Protein 5T7D (pdb70)

Organism: Streptomyces hygroscopicus (NCBI:txid1912)

Radius of gyration: 30.44 Å; Cα contacts (8 Å, |Δi|>4): 1447; chains: 4; bounding box: 74×34×82 Å

B-factor: mean 21.75, std 8.98, range [5.4, 64.63]

Solvent-accessible surface area: 33948 Å² total; per-residue (Å²): 68,5,22,17,85,8,60,84,93,8,0,68,38,0,2,96,16,5,26,38,30,2,108,23,27,20,40,26,66,126,101,131,73,20,119,47,107,72,13,24,72,50,0,65,155,19,89,121,138,10,3,9,2,0,0,29,32,108,58,119,22,0,0,2,0,44,0,10,61,75,95,105,147,124,90,76,66,61,24,0,52,3,30,28,29,17,10,46,141,35,86,207,97,38,12,12,43,55,0,0,59,63,0,16,142,24,0,96,80,10,18,0,85,4,0,14,2,63,6,5,25,96,22,95,100,22,27,163,37,5,78,90,51,46,6,33,85,122,37,103,101,210,48,54,11,116,7,48,56,76,170,20,50,15,0,50,12,43,28,68,18,106,48,86,146,110,45,195,110,23,108,100,66,134,69,45,77,115,6,59,84,90,9,0,71,40,0,4,95,18,5,28,44,28,2,100,37,22,19,41,20,7,69,60,120,62,24,115,60,114,68,12,24,74,50,0,67,131,10,68,114,110,13,1,6,17,0,0,30,52,139,54,124,24,0,0,1,0,44,0,10,56,48,64,103,66,98,2,8,69,36,0,0,46,4,30,29,26,19,9,28,149,41,95,237,82,37,22,12,45,44,0,0,58,86,0,16,137,26,0,92,78,9,16,2,24,0,0,0,2,36,6,4,24,101,22,78,104,23,10,143,40,6,60,89,46,45,5,34,86,32,17,82,0,138,14,0,0,29,5,48,36,81,37,20,50,1,0,9,11,1,30,62,24,106,38,80,83,96,12,188,110,38,108,98,70,51,16,34,11,62,115,5,62,87,92,11,0,68,41,0,4,97,15,5,28,82,33,3,100,83,28,19,29,25,64,128,105,129,67,22,115,59,112,72,11,25,73,47,0,63,136,16,65,111,120,16,1,6,14,0,0,51,24,106,56,114,23,0,0,0,0,48,0,10,65,78,93,102,135,126,89,77,76,58,23,0,54,4,28,28,27,18,7,66,216,40,91,243,94,40,12,11,50,38,0,0,52,47,0,14,128,29,0,49,18,6,11,4,80,4,0,13,1,59,2,2,25,105,27,76,102,22,25,165,37,6,77,89,38,44,6,33,86,116,39,93,102,207,50,54,10,119,6,99,53,90,166,26,45,15,0,52,17,43,28,69,24,66,48,28,132,90,45,49,99,41,60,95,67,164,40,76,37,68,125,5,60,88,92,9,0,70,42,0,3,97,18,5,27,81,35,4,100,86,30,18,28,19,6,72,72,116,69,21,118,55,113,68,11,20,75,52,0,66,132,12,87,120,114,14,0,6,12,0,0,45,28,135,55,120,22,0,0,2,0,44,0,10,58,47,57,100,74,79,1,8,78,32,1,0,49,4,30,27,26,19,5,65,215,39,94,237,98,36,12,12,44,51,0,0,54,90,0,14,130,27,0,51,17,7,9,4,20,0,0,0,1,38,3,2,31,106,28,73,98,23,24,158,41,6,76,90,43,46,5,31,83,32,24,66,0,129,15,0,0,26,5,95,44,84,45,26,47,2,0,10,17,1,24,59,24,62,38,25,52,81,11,54,102,41,66,94,58

Foldseek 3Di:
DDKAADDLVQQQVALVQVQVCLPPHVQDQHVDRDDSVVVSVCCVVPVFAATWIFDADPRHTFKIKIKDFPDPDVVRQLEIEIDITGHPVCPPPCGRLVNVVVRVVLSQVQFRFKYKYKTWPDDVVVVVSCVVVPWAWDDKDWQPHDDPHDRIIMTMTMHGDDADVVHDRGHTD/DAKDFDDLVQQVVALVQVQVCLPPHVQDQHNDRDDSVVVSVCCVVPVQAAGWMFDDDPNHTFKIKIKDFPDPDPVRQLEIEIDITGHPVCPPVCRGLVRVVVRVVLSQVQFRFKYKYKTKPDDVVVVVSCVVNPWAWDDKAWQPHDDPHGGIIMTMTMHGDDADVVHDRGHTD/DKDKDFDDLVQQVVVLVQVQVCLPPHVQDQRVDRDDSVVVSVVCVVPCFAAGWIFIADPRHTFKIKIKDFPDPDPVRQLEIEIDITGHPVCPPPCPRVVNVVVRVVLSLVQFHFKYKYKTKPDDVVVVVSCVVNPWAWDDKDWQPHQDPNGRIIITMTMHGDDADPPTDRTGTD/DKDKDADDLVQQVVALVQVQVCCPPHVQDQRVDRDDSVVVNVCCVVPVFAAGWMFIADPRHTFKIKIKDFPDPDPVSQLEIEIDMTGHPVCPPPCRRVVNVVVRVVLSVQQFHFKYKYKTWPDDVVVVVSCVVVAWAWDDKAWQPHQDPNGRIIMTMTMHGDDADVPTDRTHTD

Nearest PDB structures (foldseek):
  5t7e-assembly1_C-2  TM=9.990E-01  e=3.602E-36  Streptomyces hygroscopicus
  5wph-assembly1_A  TM=9.415E-01  e=3.851E-21  Pseudomonas putida KT2440
  5jtf-assembly1_B  TM=9.501E-01  e=4.685E-20  Pseudomonas putida KT2440
  4mbu-assembly1_A  TM=9.463E-01  e=5.400E-18  Staphylococcus aureus subsp. aureus Mu50
  4j3g-assembly2_C  TM=9.357E-01  e=8.362E-18  Brucella abortus 2308

InterPro domains:
  IPR000182 GNAT domain [PF00583] (27-142)
  IPR000182 GNAT domain [PS51186] (8-173)
  IPR016181 Acyl-CoA N-acyltransferase [SSF55729] (10-167)

GO terms:
  GO:0102971 phosphinothricin N-acetyltransferase activity (F, EXP)

Structure (mmCIF, N/CA/C/O backbone):
data_5T7D
#
_entry.id   5T7D
#
_cell.length_a   65.100
_cell.length_b   71.500
_cell.length_c   84.050
_cell.angle_alpha   90.00
_cell.angle_beta   104.33
_cell.angle_gamma   90.00
#
_symmetry.space_group_name_H-M   'P 1 21 1'
#
loop_
_entity.id
_entity.type
_entity.pdbx_description
1 polymer 'Phosphinothricin N-acetyltransferase'
2 non-polymer 'ACETYL COENZYME *A'
3 non-polymer 'ACETATE ION'
4 water water
#
loop_
_atom_site.group_PDB
_atom_site.id
_atom_site.type_symbol
_atom_site.label_atom_id
_atom_site.label_alt_id
_atom_site.label_comp_id
_atom_site.label_asym_id
_atom_site.label_entity_id
_atom_site.label_seq_id
_atom_site.pdbx_PDB_ins_code
_atom_site.Cartn_x
_atom_site.Cartn_y
_atom_site.Cartn_z
_atom_site.occupancy
_atom_site.B_iso_or_equiv
_atom_site.auth_seq_id
_atom_site.auth_comp_id
_atom_site.auth_asym_id
_atom_site.auth_atom_id
_atom_site.pdbx_PDB_model_num
ATOM 1 N N . ALA A 1 14 ? 36.146 0.588 16.662 1.00 25.44 8 ALA A N 1
ATOM 2 C CA . ALA A 1 14 ? 34.843 0.175 16.146 1.00 23.42 8 ALA A CA 1
ATOM 3 C C . ALA A 1 14 ? 34.832 0.151 14.627 1.00 22.20 8 ALA A C 1
ATOM 4 O O . ALA A 1 14 ? 35.577 0.886 13.967 1.00 24.51 8 ALA A O 1
ATOM 11 N N . ASP A 1 15 ? 33.986 -0.723 14.102 1.00 18.69 9 ASP A N 1
ATOM 12 C CA . ASP A 1 15 ? 33.724 -0.853 12.683 1.00 19.28 9 ASP A CA 1
ATOM 13 C C . ASP A 1 15 ? 32.263 -0.595 12.445 1.00 19.49 9 ASP A C 1
ATOM 14 O O . ASP A 1 15 ? 31.445 -1.041 13.230 1.00 21.14 9 ASP A O 1
ATOM 23 N N . ILE A 1 16 ? 31.937 0.103 11.366 1.00 17.97 10 ILE A N 1
ATOM 24 C CA . ILE A 1 16 ? 30.572 0.146 10.849 1.00 18.76 10 ILE A CA 1
ATOM 25 C C . ILE A 1 16 ? 30.620 -0.508 9.486 1.00 18.02 10 ILE A C 1
ATOM 26 O O . ILE A 1 16 ? 31.279 0.004 8.570 1.00 18.81 10 ILE A O 1
ATOM 42 N N . ARG A 1 17 ? 29.932 -1.633 9.346 1.00 16.47 11 ARG A N 1
ATOM 43 C CA . ARG A 1 17 ? 30.017 -2.432 8.127 1.00 16.29 11 ARG A CA 1
ATOM 44 C C . ARG A 1 17 ? 28.667 -3.048 7.779 1.00 14.88 11 ARG A C 1
ATOM 45 O O . ARG A 1 17 ? 27.714 -2.950 8.551 1.00 15.32 11 ARG A O 1
ATOM 66 N N . ARG A 1 18 ? 28.587 -3.700 6.626 0.87 15.06 12 ARG A N 1
ATOM 67 C CA . ARG A 1 18 ? 27.351 -4.354 6.223 1.00 16.08 12 ARG A CA 1
ATOM 68 C C . ARG A 1 18 ? 27.081 -5.591 7.081 0.90 15.96 12 ARG A C 1
ATOM 69 O O . ARG A 1 18 ? 27.988 -6.332 7.448 0.99 16.26 12 ARG A O 1
ATOM 90 N N . ALA A 1 19 ? 25.821 -5.768 7.444 1.00 15.08 13 ALA A N 1
ATOM 91 C CA . ALA A 1 19 ? 25.407 -6.927 8.215 1.00 15.06 13 ALA A CA 1
ATOM 92 C C . ALA A 1 19 ? 25.518 -8.174 7.352 1.00 16.31 13 ALA A C 1
ATOM 93 O O . ALA A 1 19 ? 25.250 -8.127 6.149 1.00 16.93 13 ALA A O 1
ATOM 100 N N . THR A 1 20 ? 25.914 -9.277 7.980 1.00 15.49 14 THR A N 1
ATOM 101 C CA . THR A 1 20 ? 26.038 -10.556 7.302 1.00 16.79 14 THR A CA 1
ATOM 102 C C . THR A 1 20 ? 25.210 -11.603 8.026 1.00 17.91 14 THR A C 1
ATOM 103 O O . THR A 1 20 ? 24.773 -11.395 9.156 1.00 17.09 14 THR A O 1
ATOM 114 N N . GLU A 1 21 ? 25.000 -12.735 7.373 1.00 18.45 15 GLU A N 1
ATOM 115 C CA . GLU A 1 21 ? 24.234 -13.814 7.974 1.00 21.13 15 GLU A CA 1
ATOM 116 C C . GLU A 1 21 ? 24.888 -14.287 9.268 1.00 19.77 15 GLU A C 1
ATOM 117 O O . GLU A 1 21 ? 24.198 -14.637 10.228 1.00 19.47 15 GLU A O 1
ATOM 129 N N . ALA A 1 22 ? 26.217 -14.256 9.314 1.00 20.72 16 ALA A N 1
ATOM 130 C CA . ALA A 1 22 ? 26.944 -14.706 10.501 1.00 20.10 16 ALA A CA 1
ATOM 131 C C . ALA A 1 22 ? 26.689 -13.812 11.720 1.00 19.59 16 ALA A C 1
ATOM 132 O O . ALA A 1 22 ? 26.891 -14.249 12.855 1.00 19.24 16 ALA A O 1
ATOM 139 N N . ASP A 1 23 ? 26.232 -12.581 11.486 1.00 17.54 17 ASP A N 1
ATOM 140 C CA . ASP A 1 23 ? 25.971 -11.626 12.565 1.00 17.33 17 ASP A CA 1
ATOM 141 C C . ASP A 1 23 ? 24.625 -11.848 13.227 1.00 15.58 17 ASP A C 1
ATOM 142 O O . ASP A 1 23 ? 24.373 -11.315 14.301 1.00 15.46 17 ASP A O 1
ATOM 151 N N . MET A 1 24 ? 23.732 -12.572 12.562 1.00 15.65 18 MET A N 1
ATOM 152 C CA . MET A 1 24 ? 22.338 -12.583 12.980 1.00 14.90 18 MET A CA 1
ATOM 153 C C . MET A 1 24 ? 22.080 -13.212 14.355 1.00 14.61 18 MET A C 1
ATOM 154 O O . MET A 1 24 ? 21.272 -12.680 15.098 1.00 17.05 18 MET A O 1
ATOM 168 N N . PRO A 1 25 ? 22.764 -14.315 14.716 1.00 16.48 19 PRO A N 1
ATOM 169 C CA . PRO A 1 25 ? 22.557 -14.800 16.089 1.00 17.29 19 PRO A CA 1
ATOM 170 C C . PRO A 1 25 ? 22.926 -13.767 17.157 1.00 17.10 19 PRO A C 1
ATOM 171 O O . PRO A 1 25 ? 22.176 -13.610 18.135 1.00 17.51 19 PRO A O 1
ATOM 182 N N . ALA A 1 26 ? 24.048 -13.069 16.984 1.00 16.08 20 ALA A N 1
ATOM 183 C CA . ALA A 1 26 ? 24.438 -12.017 17.929 1.00 15.83 20 ALA A CA 1
ATOM 184 C C . ALA A 1 26 ? 23.437 -10.863 17.964 1.00 14.37 20 ALA A C 1
ATOM 185 O O . ALA A 1 26 ? 23.124 -10.345 19.037 1.00 14.20 20 ALA A O 1
ATOM 192 N N . VAL A 1 27 ? 22.931 -10.451 16.803 1.00 14.37 21 VAL A N 1
ATOM 193 C CA . VAL A 1 27 ? 21.908 -9.413 16.750 1.00 14.17 21 VAL A CA 1
ATOM 194 C C . VAL A 1 27 ? 20.647 -9.873 17.468 1.00 13.63 21 VAL A C 1
ATOM 195 O O . VAL A 1 27 ? 20.079 -9.139 18.281 1.00 13.68 21 VAL A O 1
ATOM 208 N N . CYS A 1 28 ? 20.216 -11.090 17.167 1.00 14.08 22 CYS A N 1
ATOM 209 C CA . CYS A 1 28 ? 19.024 -11.661 17.769 1.00 14.55 22 CYS A CA 1
ATOM 210 C C . CYS A 1 28 ? 19.160 -11.689 19.288 1.00 15.48 22 CYS A C 1
ATOM 211 O O . CYS A 1 28 ? 18.213 -11.417 20.007 1.00 15.27 22 CYS A O 1
ATOM 219 N N . THR A 1 29 ? 20.362 -11.978 19.772 1.00 15.44 23 THR A N 1
ATOM 220 C CA . THR A 1 29 ? 20.594 -12.034 21.206 1.00 16.01 23 THR A CA 1
ATOM 221 C C . THR A 1 29 ? 20.435 -10.641 21.827 1.00 15.24 23 THR A C 1
ATOM 222 O O . THR A 1 29 ? 19.825 -10.486 22.891 1.00 16.49 23 THR A O 1
ATOM 233 N N . ILE A 1 30 ? 20.971 -9.627 21.154 1.00 14.20 24 ILE A N 1
ATOM 234 C CA . ILE A 1 30 ? 20.864 -8.252 21.623 1.00 14.40 24 ILE A CA 1
ATOM 235 C C . ILE A 1 30 ? 19.397 -7.820 21.673 1.00 13.49 24 ILE A C 1
ATOM 236 O O . ILE A 1 30 ? 18.912 -7.311 22.692 1.00 14.62 24 ILE A O 1
ATOM 252 N N . VAL A 1 31 ? 18.670 -8.026 20.585 1.00 13.14 25 VAL A N 1
ATOM 253 C CA . VAL A 1 31 ? 17.302 -7.542 20.548 1.00 13.20 25 VAL A CA 1
ATOM 254 C C . VAL A 1 31 ? 16.408 -8.342 21.515 1.00 12.81 25 VAL A C 1
ATOM 255 O O . VAL A 1 31 ? 15.520 -7.780 22.155 1.00 14.21 25 VAL A O 1
ATOM 268 N N . ASN A 1 32 ? 16.668 -9.637 21.653 1.00 13.29 26 ASN A N 1
ATOM 269 C CA . ASN A 1 32 ? 15.909 -10.458 22.590 1.00 14.73 26 ASN A CA 1
ATOM 270 C C . ASN A 1 32 ? 16.050 -9.953 24.027 1.00 14.65 26 ASN A C 1
ATOM 271 O O . ASN A 1 32 ? 15.118 -10.078 24.824 1.00 14.18 26 ASN A O 1
ATOM 282 N N . HIS A 1 33 ? 17.208 -9.392 24.359 1.00 15.45 27 HIS A N 1
ATOM 283 C CA . HIS A 1 33 ? 17.414 -8.814 25.677 1.00 15.06 27 HIS A CA 1
ATOM 284 C C . HIS A 1 33 ? 16.410 -7.700 25.906 1.00 15.58 27 HIS A C 1
ATOM 285 O O . HIS A 1 33 ? 15.789 -7.616 26.955 1.00 15.47 27 HIS A O 1
ATOM 299 N N . TYR A 1 34 ? 16.233 -6.844 24.912 1.00 15.27 28 TYR A N 1
ATOM 300 C CA . TYR A 1 34 ? 15.290 -5.749 25.058 1.00 16.17 28 TYR A CA 1
ATOM 301 C C . TYR A 1 34 ? 13.838 -6.227 25.017 1.00 16.80 28 TYR A C 1
ATOM 302 O O . TYR A 1 34 ? 12.991 -5.665 25.705 1.00 17.32 28 TYR A O 1
ATOM 320 N N . ILE A 1 35 ? 13.557 -7.272 24.245 1.00 17.37 29 ILE A N 1
ATOM 321 C CA . ILE A 1 35 ? 12.217 -7.848 24.226 1.00 17.98 29 ILE A CA 1
ATOM 322 C C . ILE A 1 35 ? 11.877 -8.355 25.633 1.00 19.32 29 ILE A C 1
ATOM 323 O O . ILE A 1 35 ? 10.773 -8.136 26.130 1.00 19.79 29 ILE A O 1
ATOM 339 N N . GLU A 1 36 ? 12.843 -9.008 26.275 1.00 19.20 30 GLU A N 1
ATOM 340 C CA . GLU A 1 36 ? 12.643 -9.578 27.606 1.00 22.64 30 GLU A CA 1
ATOM 341 C C . GLU A 1 36 ? 12.491 -8.535 28.702 1.00 22.75 30 GLU A C 1
ATOM 342 O O . GLU A 1 36 ? 11.686 -8.715 29.618 1.00 23.79 30 GLU A O 1
ATOM 354 N N . THR A 1 37 ? 13.275 -7.464 28.636 1.00 22.16 31 THR A N 1
ATOM 355 C CA . THR A 1 37 ? 13.506 -6.620 29.814 1.00 21.76 31 THR A CA 1
ATOM 356 C C . THR A 1 37 ? 12.947 -5.223 29.706 1.00 22.29 31 THR A C 1
ATOM 357 O O . THR A 1 37 ? 12.998 -4.460 30.665 1.00 25.60 31 THR A O 1
ATOM 368 N N . SER A 1 38 ? 12.392 -4.879 28.551 1.00 20.13 32 SER A N 1
ATOM 369 C CA A SER A 1 38 ? 12.011 -3.504 28.284 0.27 19.75 32 SER A CA 1
ATOM 370 C CA B SER A 1 38 ? 12.000 -3.502 28.293 0.73 19.67 32 SER A CA 1
ATOM 371 C C . SER A 1 38 ? 10.733 -3.437 27.458 1.00 19.13 32 SER A C 1
ATOM 372 O O . SER A 1 38 ? 10.263 -4.453 26.949 1.00 20.53 32 SER A O 1
ATOM 385 N N . THR A 1 39 ? 10.189 -2.232 27.331 1.00 18.63 33 THR A N 1
ATOM 386 C CA . THR A 1 39 ? 9.031 -1.999 26.491 1.00 19.02 33 THR A CA 1
ATOM 387 C C . THR A 1 39 ? 9.424 -1.138 25.295 1.00 18.82 33 THR A C 1
ATOM 388 O O . THR A 1 39 ? 8.558 -0.538 24.660 1.00 19.14 33 THR A O 1
ATOM 399 N N . VAL A 1 40 ? 10.721 -1.083 24.974 1.00 18.33 34 VAL A N 1
ATOM 400 C CA . VAL A 1 40 ? 11.158 -0.310 23.806 1.00 19.33 34 VAL A CA 1
ATOM 401 C C . VAL A 1 40 ? 10.747 -1.001 22.515 1.00 21.05 34 VAL A C 1
ATOM 402 O O . VAL A 1 40 ? 10.713 -0.380 21.465 1.00 22.11 34 VAL A O 1
ATOM 415 N N . ASN A 1 41 ? 10.451 -2.287 22.582 1.00 21.19 35 ASN A N 1
ATOM 416 C CA . ASN A 1 41 ? 9.606 -2.859 21.545 1.00 23.67 35 ASN A CA 1
ATOM 417 C C . ASN A 1 41 ? 8.601 -3.817 22.136 1.00 21.67 35 ASN A C 1
ATOM 418 O O . ASN A 1 41 ? 8.810 -4.397 23.207 1.00 20.93 35 ASN A O 1
ATOM 429 N N . PHE A 1 42 ? 7.491 -3.938 21.428 1.00 20.55 36 PHE A N 1
ATOM 430 C CA . PHE A 1 42 ? 6.287 -4.502 21.982 1.00 19.85 36 PHE A CA 1
ATOM 431 C C . PHE A 1 42 ? 6.194 -6.003 21.788 1.00 18.48 36 PHE A C 1
ATOM 432 O O . PHE A 1 42 ? 5.193 -6.594 22.159 1.00 20.85 36 PHE A O 1
ATOM 449 N N . ARG A 1 43 ? 7.218 -6.624 21.207 1.00 15.42 37 ARG A N 1
ATOM 450 C CA . ARG A 1 43 ? 7.249 -8.081 21.177 1.00 15.41 37 ARG A CA 1
ATOM 451 C C . ARG A 1 43 ? 7.303 -8.588 22.609 1.00 16.80 37 ARG A C 1
ATOM 452 O O . ARG A 1 43 ? 7.845 -7.920 23.486 1.00 17.73 37 ARG A O 1
ATOM 473 N N . THR A 1 44 ? 6.749 -9.770 22.842 1.00 17.94 38 THR A N 1
ATOM 474 C CA . THR A 1 44 ? 6.817 -10.385 24.168 1.00 21.00 38 THR A CA 1
ATOM 475 C C . THR A 1 44 ? 7.582 -11.708 24.133 1.00 23.08 38 THR A C 1
ATOM 476 O O . THR A 1 44 ? 8.067 -12.171 25.169 1.00 26.02 38 THR A O 1
ATOM 487 N N . GLU A 1 45 ? 7.714 -12.285 22.943 1.00 22.69 39 GLU A N 1
ATOM 488 C CA . GLU A 1 45 ? 8.323 -13.596 22.757 1.00 25.17 39 GLU A CA 1
ATOM 489 C C . GLU A 1 45 ? 9.733 -13.451 22.165 1.00 21.74 39 GLU A C 1
ATOM 490 O O . GLU A 1 45 ? 9.938 -12.673 21.234 1.00 19.53 39 GLU A O 1
ATOM 502 N N . PRO A 1 46 ? 10.713 -14.204 22.692 1.00 20.52 40 PRO A N 1
ATOM 503 C CA . PRO A 1 46 ? 12.029 -14.137 22.044 1.00 19.79 40 PRO A CA 1
ATOM 504 C C . PRO A 1 46 ? 11.952 -14.583 20.592 1.00 18.02 40 PRO A C 1
ATOM 505 O O . PRO A 1 46 ? 11.200 -15.498 20.263 1.00 18.96 40 PRO A O 1
ATOM 516 N N . GLN A 1 47 ? 12.730 -13.934 19.737 1.00 16.39 41 GLN A N 1
ATOM 517 C CA . GLN A 1 47 ? 12.819 -14.310 18.337 1.00 15.31 41 GLN A CA 1
ATOM 518 C C . GLN A 1 47 ? 13.931 -15.324 18.126 1.00 16.70 41 GLN A C 1
ATOM 519 O O . GLN A 1 47 ? 14.831 -15.449 18.961 1.00 16.03 41 GLN A O 1
ATOM 533 N N . GLU A 1 48 ? 13.857 -16.052 17.017 1.00 19.22 42 GLU A N 1
ATOM 534 C CA . GLU A 1 48 ? 14.946 -16.922 16.600 1.00 21.73 42 GLU A CA 1
ATOM 535 C C . GLU A 1 48 ? 15.797 -16.198 15.561 1.00 18.39 42 GLU A C 1
ATOM 536 O O . GLU A 1 48 ? 15.289 -15.361 14.812 1.00 18.17 42 GLU A O 1
ATOM 548 N N . PRO A 1 49 ? 17.101 -16.512 15.505 1.00 17.71 43 PRO A N 1
ATOM 549 C CA . PRO A 1 49 ? 17.959 -15.832 14.532 1.00 17.55 43 PRO A CA 1
ATOM 550 C C . PRO A 1 49 ? 17.495 -16.001 13.091 1.00 17.51 43 PRO A C 1
ATOM 551 O O . PRO A 1 49 ? 17.756 -15.132 12.264 1.00 17.25 43 PRO A O 1
ATOM 562 N N . GLN A 1 50 ? 16.801 -17.093 12.790 1.00 18.10 44 GLN A N 1
ATOM 563 C CA . GLN A 1 50 ? 16.350 -17.314 11.426 1.00 17.71 44 GLN A CA 1
ATOM 564 C C . GLN A 1 50 ? 15.430 -16.196 10.938 1.00 17.64 44 GLN A C 1
ATOM 565 O O . GLN A 1 50 ? 15.408 -15.904 9.751 1.00 18.17 44 GLN A O 1
ATOM 579 N N . GLU A 1 51 ? 14.671 -15.590 11.849 1.00 17.55 45 GLU A N 1
ATOM 580 C CA . GLU A 1 51 ? 13.767 -14.504 11.486 1.00 17.67 45 GLU A CA 1
ATOM 581 C C . GLU A 1 51 ? 14.588 -13.322 10.981 1.00 15.66 45 GLU A C 1
ATOM 582 O O . GLU A 1 51 ? 14.216 -12.630 10.027 1.00 16.90 45 GLU A O 1
ATOM 594 N N . TRP A 1 52 ? 15.714 -13.105 11.647 1.00 14.26 46 TRP A N 1
ATOM 595 C CA . TRP A 1 52 ? 16.657 -12.068 11.272 1.00 13.75 46 TRP A CA 1
ATOM 596 C C . TRP A 1 52 ? 17.333 -12.405 9.954 1.00 13.42 46 TRP A C 1
ATOM 597 O O . TRP A 1 52 ? 17.437 -11.564 9.076 1.00 15.05 46 TRP A O 1
ATOM 618 N N . THR A 1 53 ? 17.801 -13.642 9.826 1.00 13.63 47 THR A N 1
ATOM 619 C CA . THR A 1 53 ? 18.467 -14.072 8.605 1.00 14.48 47 THR A CA 1
ATOM 620 C C . THR A 1 53 ? 17.548 -13.952 7.395 1.00 15.43 47 THR A C 1
ATOM 621 O O . THR A 1 53 ? 17.967 -13.465 6.353 1.00 15.41 47 THR A O 1
ATOM 632 N N . ASP A 1 54 ? 16.300 -14.389 7.542 1.00 15.41 48 ASP A N 1
ATOM 633 C CA . ASP A 1 54 ? 15.329 -14.334 6.453 1.00 15.80 48 ASP A CA 1
ATOM 634 C C . ASP A 1 54 ? 15.120 -12.898 5.980 1.00 16.00 48 ASP A C 1
ATOM 635 O O . ASP A 1 54 ? 15.097 -12.635 4.780 1.00 16.14 48 ASP A O 1
ATOM 644 N N . ASP A 1 55 ? 14.961 -11.968 6.916 1.00 15.36 49 ASP A N 1
ATOM 645 C CA . ASP A 1 55 ? 14.730 -10.578 6.539 1.00 14.64 49 ASP A CA 1
ATOM 646 C C . ASP A 1 55 ? 15.979 -9.943 5.923 1.00 14.43 49 ASP A C 1
ATOM 647 O O . ASP A 1 55 ? 15.886 -9.222 4.935 1.00 13.97 49 ASP A O 1
ATOM 656 N N . LEU A 1 56 ? 17.145 -10.223 6.499 1.00 13.91 50 LEU A N 1
ATOM 657 C CA . LEU A 1 56 ? 18.402 -9.760 5.933 1.00 14.09 50 LEU A CA 1
ATOM 658 C C . LEU A 1 56 ? 18.552 -10.196 4.477 1.00 14.55 50 LEU A C 1
ATOM 659 O O . LEU A 1 56 ? 18.852 -9.391 3.601 1.00 13.67 50 LEU A O 1
ATOM 675 N N . VAL A 1 57 ? 18.357 -11.483 4.220 1.00 14.84 51 VAL A N 1
ATOM 676 C CA . VAL A 1 57 ? 18.553 -12.019 2.880 1.00 16.98 51 VAL A CA 1
ATOM 677 C C . VAL A 1 57 ? 17.548 -11.406 1.903 1.00 17.21 51 VAL A C 1
ATOM 678 O O . VAL A 1 57 ? 17.889 -11.089 0.760 1.00 16.76 51 VAL A O 1
ATOM 691 N N . ARG A 1 58 ? 16.318 -11.216 2.366 1.00 17.56 52 ARG A N 1
ATOM 692 C CA . ARG A 1 58 ? 15.268 -10.676 1.520 1.00 17.30 52 ARG A CA 1
ATOM 693 C C . ARG A 1 58 ? 15.469 -9.193 1.217 1.00 16.29 52 ARG A C 1
ATOM 694 O O . ARG A 1 58 ? 15.154 -8.728 0.116 1.00 16.99 52 ARG A O 1
ATOM 715 N N . LEU A 1 59 ? 16.002 -8.454 2.184 1.00 14.25 53 LEU A N 1
ATOM 716 C CA . LEU A 1 59 ? 16.008 -6.993 2.115 1.00 13.15 53 LEU A CA 1
ATOM 717 C C . LEU A 1 59 ? 17.351 -6.307 1.830 1.00 15.24 53 LEU A C 1
ATOM 718 O O . LEU A 1 59 ? 17.358 -5.152 1.401 1.00 16.21 53 LEU A O 1
ATOM 734 N N . ARG A 1 60 ? 18.469 -7.000 2.043 1.00 16.14 54 ARG A N 1
ATOM 735 C CA . ARG A 1 60 ? 19.776 -6.333 2.097 1.00 17.64 54 ARG A CA 1
ATOM 736 C C . ARG A 1 60 ? 20.230 -5.702 0.786 1.00 19.17 54 ARG A C 1
ATOM 737 O O . ARG A 1 60 ? 21.062 -4.802 0.798 1.00 19.28 54 ARG A O 1
ATOM 758 N N . GLU A 1 61 ? 19.701 -6.174 -0.337 1.00 19.01 55 GLU A N 1
ATOM 759 C CA . GLU A 1 61 ? 20.032 -5.581 -1.628 0.99 21.04 55 GLU A CA 1
ATOM 760 C C . GLU A 1 61 ? 19.301 -4.258 -1.890 1.00 17.44 55 GLU A C 1
ATOM 761 O O . GLU A 1 61 ? 19.831 -3.390 -2.589 1.00 17.55 55 GLU A O 1
ATOM 773 N N A ARG A 1 62 ? 18.102 -4.110 -1.326 0.47 16.44 56 ARG A N 1
ATOM 774 N N B ARG A 1 62 ? 18.100 -4.096 -1.332 0.53 16.60 56 ARG A N 1
ATOM 775 C CA A ARG A 1 62 ? 17.322 -2.888 -1.505 0.47 17.57 56 ARG A CA 1
ATOM 776 C CA B ARG A 1 62 ? 17.333 -2.863 -1.530 0.53 18.02 56 ARG A CA 1
ATOM 777 C C A ARG A 1 62 ? 17.435 -1.932 -0.322 0.47 14.40 56 ARG A C 1
ATOM 778 C C B ARG A 1 62 ? 17.369 -1.934 -0.311 0.53 14.48 56 ARG A C 1
ATOM 779 O O A ARG A 1 62 ? 17.308 -0.722 -0.493 0.47 14.32 56 ARG A O 1
ATOM 780 O O B ARG A 1 62 ? 17.138 -0.736 -0.450 0.53 14.39 56 ARG A O 1
ATOM 821 N N . TYR A 1 63 ? 17.674 -2.472 0.871 1.00 13.15 57 TYR A N 1
ATOM 822 C CA . TYR A 1 63 ? 17.732 -1.662 2.085 1.00 12.63 57 TYR A CA 1
ATOM 823 C C . TYR A 1 63 ? 19.044 -1.857 2.821 1.00 12.70 57 TYR A C 1
ATOM 824 O O . TYR A 1 63 ? 19.509 -2.986 2.955 1.00 12.95 57 TYR A O 1
ATOM 842 N N . PRO A 1 64 ? 19.614 -0.769 3.352 1.00 12.77 58 PRO A N 1
ATOM 843 C CA . PRO A 1 64 ? 20.837 -0.942 4.145 1.00 11.74 58 PRO A CA 1
ATOM 844 C C . PRO A 1 64 ? 20.584 -1.695 5.450 1.00 10.75 58 PRO A C 1
ATOM 845 O O . PRO A 1 64 ? 19.670 -1.362 6.201 1.00 10.92 58 PRO A O 1
ATOM 856 N N . TRP A 1 65 ? 21.416 -2.701 5.693 1.00 11.23 59 TRP A N 1
ATOM 857 C CA . TRP A 1 65 ? 21.477 -3.448 6.935 1.00 10.37 59 TRP A CA 1
ATOM 858 C C . TRP A 1 65 ? 22.932 -3.334 7.405 1.00 11.20 59 TRP A C 1
ATOM 859 O O . TRP A 1 65 ? 23.857 -3.856 6.752 1.00 13.53 59 TRP A O 1
ATOM 880 N N . LEU A 1 66 ? 23.131 -2.640 8.521 1.00 11.15 60 LEU A N 1
ATOM 881 C CA . LEU A 1 66 ? 24.468 -2.300 8.993 1.00 11.65 60 LEU A CA 1
ATOM 882 C C . LEU A 1 66 ? 24.699 -2.794 10.420 1.00 10.96 60 LEU A C 1
ATOM 883 O O . LEU A 1 66 ? 23.800 -2.723 11.263 1.00 11.95 60 LEU A O 1
ATOM 899 N N . VAL A 1 67 ? 25.907 -3.281 10.698 1.00 12.36 61 VAL A N 1
ATOM 900 C CA . VAL A 1 67 ? 26.280 -3.658 12.050 1.00 13.91 61 VAL A CA 1
ATOM 901 C C . VAL A 1 67 ? 27.471 -2.842 12.525 1.00 13.33 61 VAL A C 1
ATOM 902 O O . VAL A 1 67 ? 28.334 -2.431 11.731 1.00 14.44 61 VAL A O 1
ATOM 915 N N . ALA A 1 68 ? 27.479 -2.577 13.825 1.00 14.69 62 ALA A N 1
ATOM 916 C CA . ALA A 1 68 ? 28.643 -2.021 14.490 1.00 15.08 62 ALA A CA 1
ATOM 917 C C . ALA A 1 68 ? 29.358 -3.159 15.176 1.00 15.79 62 ALA A C 1
ATOM 918 O O . ALA A 1 68 ? 28.745 -4.031 15.789 1.00 16.17 62 ALA A O 1
ATOM 925 N N . GLU A 1 69 ? 30.674 -3.148 15.054 1.00 17.41 63 GLU A N 1
ATOM 926 C CA . GLU A 1 69 ? 31.493 -4.209 15.584 1.00 17.86 63 GLU A CA 1
ATOM 927 C C . GLU A 1 69 ? 32.535 -3.557 16.472 1.00 18.00 63 GLU A C 1
ATOM 928 O O . GLU A 1 69 ? 33.185 -2.616 16.058 1.00 18.77 63 GLU A O 1
ATOM 940 N N . VAL A 1 70 ? 32.646 -4.019 17.710 1.00 18.20 64 VAL A N 1
ATOM 941 C CA . VAL A 1 70 ? 33.597 -3.446 18.664 1.00 19.37 64 VAL A CA 1
ATOM 942 C C . VAL A 1 70 ? 34.396 -4.580 19.262 1.00 21.93 64 VAL A C 1
ATOM 943 O O . VAL A 1 70 ? 33.823 -5.555 19.747 1.00 21.86 64 VAL A O 1
ATOM 956 N N . ASP A 1 71 ? 35.720 -4.445 19.216 1.00 24.99 65 ASP A N 1
ATOM 957 C CA . ASP A 1 71 ? 36.627 -5.500 19.643 1.00 26.67 65 ASP A CA 1
ATOM 958 C C . ASP A 1 71 ? 36.202 -6.832 19.030 1.00 27.59 65 ASP A C 1
ATOM 959 O O . ASP A 1 71 ? 36.159 -7.855 19.704 1.00 28.87 65 ASP A O 1
ATOM 968 N N . GLY A 1 72 ? 35.857 -6.792 17.743 1.00 28.15 66 GLY A N 1
ATOM 969 C CA . GLY A 1 72 ? 35.545 -7.994 16.989 1.00 28.28 66 GLY A CA 1
ATOM 970 C C . GLY A 1 72 ? 34.201 -8.654 17.262 1.00 27.90 66 GLY A C 1
ATOM 971 O O . GLY A 1 72 ? 33.937 -9.728 16.723 1.00 29.36 66 GLY A O 1
ATOM 975 N N . GLU A 1 73 ? 33.357 -8.036 18.090 1.00 25.41 67 GLU A N 1
ATOM 976 C CA . GLU A 1 73 ? 32.037 -8.599 18.410 0.87 24.10 67 GLU A CA 1
ATOM 977 C C . GLU A 1 73 ? 30.929 -7.665 17.940 1.00 18.91 67 GLU A C 1
ATOM 978 O O . GLU A 1 73 ? 31.096 -6.454 17.956 1.00 17.56 67 GLU A O 1
ATOM 990 N N . VAL A 1 74 ? 29.798 -8.230 17.528 1.00 18.46 68 VAL A N 1
ATOM 991 C CA . VAL A 1 74 ? 28.634 -7.421 17.165 1.00 17.15 68 VAL A CA 1
ATOM 992 C C . VAL A 1 74 ? 28.146 -6.586 18.355 1.00 15.70 68 VAL A C 1
ATOM 993 O O . VAL A 1 74 ? 27.830 -7.119 19.417 1.00 18.19 68 VAL A O 1
ATOM 1006 N N . ALA A 1 75 ? 28.078 -5.277 18.160 1.00 14.49 69 ALA A N 1
ATOM 1007 C CA . ALA A 1 75 ? 27.716 -4.338 19.217 1.00 14.50 69 ALA A CA 1
ATOM 1008 C C . ALA A 1 75 ? 26.388 -3.626 18.937 1.00 13.93 69 ALA A C 1
ATOM 1009 O O . ALA A 1 75 ? 25.811 -3.020 19.836 1.00 15.34 69 ALA A O 1
ATOM 1016 N N . GLY A 1 76 ? 25.910 -3.674 17.696 1.00 13.88 70 GLY A N 1
ATOM 1017 C CA . GLY A 1 76 ? 24.634 -3.065 17.382 1.00 13.46 70 GLY A CA 1
ATOM 1018 C C . GLY A 1 76 ? 24.269 -3.268 15.935 1.00 13.28 70 GLY A C 1
ATOM 1019 O O . GLY A 1 76 ? 25.089 -3.720 15.142 1.00 14.77 70 GLY A O 1
ATOM 1023 N N . ILE A 1 77 ? 23.019 -2.955 15.610 1.00 13.21 71 ILE A N 1
ATOM 1024 C CA . ILE A 1 77 ? 22.532 -3.036 14.242 1.00 12.91 71 ILE A CA 1
ATOM 1025 C C . ILE A 1 77 ? 21.653 -1.840 13.958 1.00 11.57 71 ILE A C 1
ATOM 1026 O O . ILE A 1 77 ? 20.942 -1.368 14.838 1.00 12.24 71 ILE A O 1
ATOM 1042 N N . ALA A 1 78 ? 21.731 -1.329 12.737 1.00 11.44 72 ALA A N 1
ATOM 1043 C CA . ALA A 1 78 ? 20.693 -0.444 12.230 1.00 12.04 72 ALA A CA 1
ATOM 1044 C C . ALA A 1 78 ? 20.285 -0.986 10.882 1.00 11.67 72 ALA A C 1
ATOM 1045 O O . ALA A 1 78 ? 21.136 -1.359 10.059 1.00 11.49 72 ALA A O 1
ATOM 1052 N N . TYR A 1 79 ? 18.982 -1.059 10.664 1.00 10.34 73 TYR A N 1
ATOM 1053 C CA . TYR A 1 79 ? 18.490 -1.625 9.430 1.00 10.28 73 TYR A CA 1
ATOM 1054 C C . TYR A 1 79 ? 17.217 -0.963 8.960 1.00 11.13 73 TYR A C 1
ATOM 1055 O O . TYR A 1 79 ? 16.456 -0.399 9.752 1.00 10.78 73 TYR A O 1
ATOM 1073 N N . ALA A 1 80 ? 17.008 -1.027 7.651 1.00 11.53 74 ALA A N 1
ATOM 1074 C CA . ALA A 1 80 ? 15.787 -0.527 7.046 1.00 9.79 74 ALA A CA 1
ATOM 1075 C C . ALA A 1 80 ? 15.014 -1.616 6.321 1.00 9.68 74 ALA A C 1
ATOM 1076 O O . ALA A 1 80 ? 15.542 -2.675 5.996 1.00 11.05 74 ALA A O 1
ATOM 1083 N N . GLY A 1 81 ? 13.732 -1.351 6.094 1.00 9.74 75 GLY A N 1
ATOM 1084 C CA . GLY A 1 81 ? 12.875 -2.258 5.366 1.00 11.06 75 GLY A CA 1
ATOM 1085 C C . GLY A 1 81 ? 11.671 -1.499 4.884 1.00 10.18 75 GLY A C 1
ATOM 1086 O O . GLY A 1 81 ? 11.551 -0.299 5.110 1.00 9.73 75 GLY A O 1
ATOM 1090 N N . PRO A 1 82 ? 10.768 -2.188 4.200 1.00 10.50 76 PRO A N 1
ATOM 1091 C CA . PRO A 1 82 ? 9.551 -1.542 3.710 1.00 11.11 76 PRO A CA 1
ATOM 1092 C C . PRO A 1 82 ? 8.680 -1.070 4.852 1.00 11.31 76 PRO A C 1
ATOM 1093 O O . PRO A 1 82 ? 8.564 -1.765 5.852 1.00 12.26 76 PRO A O 1
ATOM 1104 N N . TRP A 1 83 ? 8.085 0.101 4.705 1.00 11.61 77 TRP A N 1
ATOM 1105 C CA . TRP A 1 83 ? 7.093 0.567 5.668 1.00 11.82 77 TRP A CA 1
ATOM 1106 C C . TRP A 1 83 ? 5.817 -0.275 5.605 1.00 12.55 77 TRP A C 1
ATOM 1107 O O . TRP A 1 83 ? 5.272 -0.684 6.635 1.00 13.48 77 TRP A O 1
ATOM 1128 N N . LYS A 1 84 ? 5.341 -0.538 4.395 1.00 13.22 78 LYS A N 1
ATOM 1129 C CA . LYS A 1 84 ? 4.079 -1.248 4.212 1.00 15.61 78 LYS A CA 1
ATOM 1130 C C . LYS A 1 84 ? 4.081 -1.919 2.846 1.00 17.75 78 LYS A C 1
ATOM 1131 O O . LYS A 1 84 ? 4.684 -1.410 1.907 1.00 19.00 78 LYS A O 1
ATOM 1150 N N . ALA A 1 85 ? 3.413 -3.065 2.742 1.00 18.38 79 ALA A N 1
ATOM 1151 C CA . ALA A 1 85 ? 3.475 -3.874 1.530 1.00 20.53 79 ALA A CA 1
ATOM 1152 C C . ALA A 1 85 ? 2.425 -3.437 0.523 1.00 20.99 79 ALA A C 1
ATOM 1153 O O . ALA A 1 85 ? 1.533 -4.206 0.195 1.00 22.16 79 ALA A O 1
ATOM 1160 N N . ARG A 1 86 ? 2.519 -2.187 0.080 1.00 19.80 80 ARG A N 1
ATOM 1161 C CA . ARG A 1 86 ? 1.774 -1.689 -1.066 1.00 18.45 80 ARG A CA 1
ATOM 1162 C C . ARG A 1 86 ? 2.799 -0.985 -1.932 1.00 14.93 80 ARG A C 1
ATOM 1163 O O . ARG A 1 86 ? 3.711 -0.348 -1.419 1.00 14.39 80 ARG A O 1
ATOM 1184 N N . ASN A 1 87 ? 2.650 -1.083 -3.246 1.00 14.65 81 ASN A N 1
ATOM 1185 C CA . ASN A 1 87 ? 3.619 -0.450 -4.124 1.00 14.18 81 ASN A CA 1
ATOM 1186 C C . ASN A 1 87 ? 3.668 1.067 -3.928 1.00 12.25 81 ASN A C 1
ATOM 1187 O O . ASN A 1 87 ? 4.703 1.696 -4.146 1.00 12.09 81 ASN A O 1
ATOM 1198 N N . ALA A 1 88 ? 2.562 1.657 -3.485 1.00 11.93 82 ALA A N 1
ATOM 1199 C CA . ALA A 1 88 ? 2.515 3.098 -3.271 1.00 12.01 82 ALA A CA 1
ATOM 1200 C C . ALA A 1 88 ? 3.496 3.541 -2.178 1.00 9.77 82 ALA A C 1
ATOM 1201 O O . ALA A 1 88 ? 3.919 4.696 -2.152 1.00 11.63 82 ALA A O 1
ATOM 1208 N N . TYR A 1 89 ? 3.858 2.617 -1.290 1.00 8.64 83 TYR A N 1
ATOM 1209 C CA . TYR A 1 89 ? 4.811 2.897 -0.222 1.00 9.15 83 TYR A CA 1
ATOM 1210 C C . TYR A 1 89 ? 6.263 2.544 -0.580 1.00 9.90 83 TYR A C 1
ATOM 1211 O O . TYR A 1 89 ? 7.133 2.576 0.278 1.00 10.33 83 TYR A O 1
ATOM 1229 N N . ASP A 1 90 ? 6.535 2.232 -1.836 1.00 9.88 84 ASP A N 1
ATOM 1230 C CA . ASP A 1 90 ? 7.875 1.761 -2.216 1.00 9.86 84 ASP A CA 1
ATOM 1231 C C . ASP A 1 90 ? 9.012 2.714 -1.866 1.00 9.19 84 ASP A C 1
ATOM 1232 O O . ASP A 1 90 ? 10.145 2.267 -1.679 1.00 10.71 84 ASP A O 1
ATOM 1241 N N . TRP A 1 91 ? 8.721 4.010 -1.794 1.00 8.50 85 TRP A N 1
ATOM 1242 C CA . TRP A 1 91 ? 9.739 5.015 -1.493 1.00 9.30 85 TRP A CA 1
ATOM 1243 C C . TRP A 1 91 ? 9.783 5.385 -0.021 1.00 8.71 85 TRP A C 1
ATOM 1244 O O . TRP A 1 91 ? 10.515 6.302 0.372 1.00 8.87 85 TRP A O 1
ATOM 1265 N N . THR A 1 92 ? 9.014 4.655 0.787 1.00 8.76 86 THR A N 1
ATOM 1266 C CA . THR A 1 92 ? 8.914 4.919 2.212 1.00 8.91 86 THR A CA 1
ATOM 1267 C C . THR A 1 92 ? 9.528 3.752 2.971 1.00 10.43 86 THR A C 1
ATOM 1268 O O . THR A 1 92 ? 9.049 2.622 2.880 1.00 10.22 86 THR A O 1
ATOM 1279 N N . ALA A 1 93 ? 10.604 4.027 3.703 1.00 9.44 87 ALA A N 1
ATOM 1280 C CA . ALA A 1 93 ? 11.309 2.990 4.449 1.00 9.68 87 ALA A CA 1
ATOM 1281 C C . ALA A 1 93 ? 10.995 3.103 5.930 1.00 9.86 87 ALA A C 1
ATOM 1282 O O . ALA A 1 93 ? 10.635 4.180 6.411 1.00 11.87 87 ALA A O 1
ATOM 1289 N N . GLU A 1 94 ? 11.131 1.987 6.637 1.00 9.61 88 GLU A N 1
ATOM 1290 C CA . GLU A 1 94 ? 11.160 1.985 8.095 1.00 9.51 88 GLU A CA 1
ATOM 1291 C C . GLU A 1 94 ? 12.600 1.827 8.536 1.00 9.78 88 GLU A C 1
ATOM 1292 O O . GLU A 1 94 ? 13.355 1.121 7.893 1.00 12.50 88 GLU A O 1
ATOM 1304 N N . SER A 1 95 ? 12.994 2.510 9.602 1.00 8.89 89 SER A N 1
ATOM 1305 C CA . SER A 1 95 ? 14.322 2.322 10.176 1.00 8.86 89 SER A CA 1
ATOM 1306 C C . SER A 1 95 ? 14.228 1.843 11.623 1.00 9.01 89 SER A C 1
ATOM 1307 O O . SER A 1 95 ? 13.306 2.192 12.342 1.00 9.74 89 SER A O 1
ATOM 1315 N N . THR A 1 96 ? 15.223 1.062 12.021 1.00 9.32 90 THR A N 1
ATOM 1316 C CA . THR A 1 96 ? 15.290 0.448 13.339 1.00 9.49 90 THR A CA 1
ATOM 1317 C C . THR A 1 96 ? 16.753 0.401 13.783 1.00 9.32 90 THR A C 1
ATOM 1318 O O . THR A 1 96 ? 17.631 0.192 12.957 1.00 10.72 90 THR A O 1
ATOM 1329 N N . VAL A 1 97 ? 17.008 0.557 15.079 1.00 10.04 91 VAL A N 1
ATOM 1330 C CA . VAL A 1 97 ? 18.369 0.549 15.600 1.00 10.26 91 VAL A CA 1
ATOM 1331 C C . VAL A 1 97 ? 18.394 -0.014 17.025 1.00 11.02 91 VAL A C 1
ATOM 1332 O O . VAL A 1 97 ? 17.551 0.324 17.851 1.00 11.75 91 VAL A O 1
ATOM 1345 N N . TYR A 1 98 ? 19.358 -0.893 17.291 1.00 11.19 92 TYR A N 1
ATOM 1346 C CA . TYR A 1 98 ? 19.564 -1.482 18.618 1.00 12.92 92 TYR A CA 1
ATOM 1347 C C . TYR A 1 98 ? 21.052 -1.569 18.857 1.00 12.46 92 TYR A C 1
ATOM 1348 O O . TYR A 1 98 ? 21.799 -2.027 17.995 1.00 13.71 92 TYR A O 1
ATOM 1366 N N . VAL A 1 99 ? 21.487 -1.115 20.019 1.00 13.12 93 VAL A N 1
ATOM 1367 C CA . VAL A 1 99 ? 22.873 -1.248 20.442 1.00 14.47 93 VAL A CA 1
ATOM 1368 C C . VAL A 1 99 ? 22.896 -2.094 21.719 1.00 16.13 93 VAL A C 1
ATOM 1369 O O . VAL A 1 99 ? 21.997 -2.006 22.562 1.00 17.98 93 VAL A O 1
ATOM 1382 N N . SER A 1 100 ? 23.924 -2.926 21.843 1.00 15.65 94 SER A N 1
ATOM 1383 C CA . SER A 1 100 ? 24.075 -3.815 22.976 1.00 19.42 94 SER A CA 1
ATOM 1384 C C . SER A 1 100 ? 24.140 -3.012 24.259 1.00 21.12 94 SER A C 1
ATOM 1385 O O . SER A 1 100 ? 24.647 -1.898 24.270 1.00 20.66 94 SER A O 1
ATOM 1393 N N . PRO A 1 101 ? 23.637 -3.582 25.356 1.00 23.62 95 PRO A N 1
ATOM 1394 C CA . PRO A 1 101 ? 23.659 -2.788 26.587 1.00 27.16 95 PRO A CA 1
ATOM 1395 C C . PRO A 1 101 ? 25.091 -2.465 27.050 1.00 30.93 95 PRO A C 1
ATOM 1396 O O . PRO A 1 101 ? 25.293 -1.463 27.736 1.00 34.08 95 PRO A O 1
ATOM 1407 N N A ARG A 1 102 ? 26.066 -3.283 26.664 0.34 31.19 96 ARG A N 1
ATOM 1408 N N B ARG A 1 102 ? 26.059 -3.295 26.653 0.66 30.63 96 ARG A N 1
ATOM 1409 C CA A ARG A 1 102 ? 27.462 -2.993 26.986 0.34 31.83 96 ARG A CA 1
ATOM 1410 C CA B ARG A 1 102 ? 27.479 -3.054 26.935 0.66 31.34 96 ARG A CA 1
ATOM 1411 C C A ARG A 1 102 ? 27.936 -1.713 26.319 0.34 29.88 96 ARG A C 1
ATOM 1412 C C B ARG A 1 102 ? 28.018 -1.809 26.250 0.66 29.03 96 ARG A C 1
ATOM 1413 O O A ARG A 1 102 ? 28.758 -0.981 26.873 0.34 30.93 96 ARG A O 1
ATOM 1414 O O B ARG A 1 102 ? 29.008 -1.227 26.692 0.66 28.11 96 ARG A O 1
ATOM 1455 N N . HIS A 1 103 ? 27.406 -1.444 25.130 1.00 25.96 97 HIS A N 1
ATOM 1456 C CA . HIS A 1 103 ? 27.960 -0.415 24.260 1.00 24.58 97 HIS A CA 1
ATOM 1457 C C . HIS A 1 103 ? 27.119 0.845 24.136 1.00 23.90 97 HIS A C 1
ATOM 1458 O O . HIS A 1 103 ? 27.398 1.684 23.287 1.00 25.38 97 HIS A O 1
ATOM 1472 N N . GLN A 1 104 ? 26.111 0.986 24.993 1.00 24.84 98 GLN A N 1
ATOM 1473 C CA . GLN A 1 104 ? 25.230 2.155 24.979 1.00 24.80 98 GLN A CA 1
ATOM 1474 C C . GLN A 1 104 ? 25.994 3.466 25.138 1.00 24.28 98 GLN A C 1
ATOM 1475 O O . GLN A 1 104 ? 26.978 3.552 25.888 1.00 24.91 98 GLN A O 1
ATOM 1489 N N . ARG A 1 105 ? 25.510 4.495 24.453 1.00 22.08 99 ARG A N 1
ATOM 1490 C CA . ARG A 1 105 ? 25.989 5.858 24.641 1.00 23.30 99 ARG A CA 1
ATOM 1491 C C . ARG A 1 105 ? 27.493 5.999 24.388 1.00 22.70 99 ARG A C 1
ATOM 1492 O O . ARG A 1 105 ? 28.205 6.685 25.132 1.00 25.03 99 ARG A O 1
ATOM 1513 N N . THR A 1 106 ? 27.968 5.345 23.329 1.00 23.04 100 THR A N 1
ATOM 1514 C CA . THR A 1 106 ? 29.350 5.514 22.868 1.00 23.19 100 THR A CA 1
ATOM 1515 C C . THR A 1 106 ? 29.392 5.871 21.370 1.00 22.39 100 THR A C 1
ATOM 1516 O O . THR A 1 106 ? 30.419 5.710 20.711 1.00 23.25 100 THR A O 1
ATOM 1527 N N . GLY A 1 107 ? 28.268 6.369 20.850 1.00 19.94 101 GLY A N 1
ATOM 1528 C CA . GLY A 1 107 ? 28.197 6.896 19.496 1.00 18.83 101 GLY A CA 1
ATOM 1529 C C . GLY A 1 107 ? 27.804 5.908 18.408 1.00 17.72 101 GLY A C 1
ATOM 1530 O O . GLY A 1 107 ? 27.638 6.299 17.249 1.00 17.43 101 GLY A O 1
ATOM 1534 N N . LEU A 1 108 ? 27.633 4.637 18.766 1.00 16.48 102 LEU A N 1
ATOM 1535 C CA . LEU A 1 108 ? 27.362 3.606 17.767 1.00 15.88 102 LEU A CA 1
ATOM 1536 C C . LEU A 1 108 ? 26.026 3.790 17.069 1.00 14.08 102 LEU A C 1
ATOM 1537 O O . LEU A 1 108 ? 25.951 3.687 15.845 1.00 15.61 102 LEU A O 1
ATOM 1553 N N . GLY A 1 109 ? 24.973 4.045 17.839 1.00 13.93 103 GLY A N 1
ATOM 1554 C CA . GLY A 1 109 ? 23.640 4.153 17.275 1.00 14.30 103 GLY A CA 1
ATOM 1555 C C . GLY A 1 109 ? 23.549 5.294 16.288 1.00 15.10 103 GLY A C 1
ATOM 1556 O O . GLY A 1 109 ? 23.019 5.145 15.185 1.00 15.40 103 GLY A O 1
ATOM 1560 N N . SER A 1 110 ? 24.061 6.450 16.682 1.00 15.17 104 SER A N 1
ATOM 1561 C CA . SER A 1 110 ? 23.986 7.616 15.810 1.00 17.12 104 SER A CA 1
ATOM 1562 C C . SER A 1 110 ? 24.908 7.457 14.597 1.00 16.25 104 SER A C 1
ATOM 1563 O O . SER A 1 110 ? 24.568 7.896 13.505 1.00 15.87 104 SER A O 1
ATOM 1571 N N . THR A 1 111 ? 26.055 6.809 14.781 1.00 16.20 105 THR A N 1
ATOM 1572 C CA . THR A 1 111 ? 26.949 6.552 13.654 1.00 17.36 105 THR A CA 1
ATOM 1573 C C . THR A 1 111 ? 26.296 5.569 12.668 1.00 16.30 105 THR A C 1
ATOM 1574 O O . THR A 1 111 ? 26.285 5.798 11.454 1.00 15.98 105 THR A O 1
ATOM 1585 N N . LEU A 1 112 ? 25.743 4.481 13.189 1.00 15.50 106 LEU A N 1
ATOM 1586 C CA . LEU A 1 112 ? 25.002 3.543 12.363 1.00 12.99 106 LEU A CA 1
ATOM 1587 C C . LEU A 1 112 ? 23.893 4.230 11.573 1.00 13.70 106 LEU A C 1
ATOM 1588 O O . LEU A 1 112 ? 23.751 4.013 10.374 1.00 13.94 106 LEU A O 1
ATOM 1604 N N . TYR A 1 113 ? 23.106 5.057 12.251 1.00 14.06 107 TYR A N 1
ATOM 1605 C CA . TYR A 1 113 ? 21.993 5.729 11.594 1.00 14.76 107 TYR A CA 1
ATOM 1606 C C . TYR A 1 113 ? 22.475 6.724 10.560 1.00 15.15 107 TYR A C 1
ATOM 1607 O O . TYR A 1 113 ? 21.845 6.883 9.522 1.00 16.53 107 TYR A O 1
ATOM 1625 N N . THR A 1 114 ? 23.578 7.408 10.841 1.00 15.96 108 THR A N 1
ATOM 1626 C CA . THR A 1 114 ? 24.110 8.357 9.872 1.00 17.34 108 THR A CA 1
ATOM 1627 C C . THR A 1 114 ? 24.401 7.648 8.552 1.00 17.04 108 THR A C 1
ATOM 1628 O O . THR A 1 114 ? 24.047 8.140 7.473 1.00 17.45 108 THR A O 1
ATOM 1639 N N . HIS A 1 115 ? 25.012 6.473 8.632 1.00 15.44 109 HIS A N 1
ATOM 1640 C CA . HIS A 1 115 ? 25.308 5.700 7.427 1.00 14.44 109 HIS A CA 1
ATOM 1641 C C . HIS A 1 115 ? 24.045 5.179 6.756 1.00 13.98 109 HIS A C 1
ATOM 1642 O O . HIS A 1 115 ? 23.912 5.220 5.535 1.00 13.97 109 HIS A O 1
ATOM 1656 N N . LEU A 1 116 ? 23.130 4.672 7.572 1.00 12.62 110 LEU A N 1
ATOM 1657 C CA . LEU A 1 116 ? 21.853 4.187 7.082 1.00 12.74 110 LEU A CA 1
ATOM 1658 C C . LEU A 1 116 ? 21.126 5.282 6.316 1.00 12.40 110 LEU A C 1
ATOM 1659 O O . LEU A 1 116 ? 20.648 5.062 5.202 1.00 12.49 110 LEU A O 1
ATOM 1675 N N . LEU A 1 117 ? 21.055 6.467 6.911 1.00 11.91 111 LEU A N 1
ATOM 1676 C CA . LEU A 1 117 ? 20.307 7.567 6.319 1.00 12.11 111 LEU A CA 1
ATOM 1677 C C . LEU A 1 117 ? 20.963 8.098 5.057 1.00 13.00 111 LEU A C 1
ATOM 1678 O O . LEU A 1 117 ? 20.268 8.462 4.114 1.00 13.40 111 LEU A O 1
ATOM 1694 N N . LYS A 1 118 ? 22.291 8.142 5.034 1.00 13.40 112 LYS A N 1
ATOM 1695 C CA . LYS A 1 118 ? 23.008 8.586 3.843 1.00 14.96 112 LYS A CA 1
ATOM 1696 C C . LYS A 1 118 ? 22.690 7.658 2.693 1.00 13.89 112 LYS A C 1
ATOM 1697 O O . LYS A 1 118 ? 22.508 8.096 1.557 0.87 12.69 112 LYS A O 1
ATOM 1716 N N . SER A 1 119 ? 22.602 6.372 2.992 1.00 13.27 113 SER A N 1
ATOM 1717 C CA . SER A 1 119 ? 22.308 5.379 1.973 1.00 12.62 113 SER A CA 1
ATOM 1718 C C . SER A 1 119 ? 20.894 5.549 1.462 1.00 11.24 113 SER A C 1
ATOM 1719 O O . SER A 1 119 ? 20.670 5.677 0.271 1.00 12.41 113 SER A O 1
ATOM 1727 N N . LEU A 1 120 ? 19.928 5.570 2.370 1.00 10.13 114 LEU A N 1
ATOM 1728 C CA . LEU A 1 120 ? 18.544 5.720 1.953 1.00 10.88 114 LEU A CA 1
ATOM 1729 C C . LEU A 1 120 ? 18.330 6.975 1.114 1.00 11.89 114 LEU A C 1
ATOM 1730 O O . LEU A 1 120 ? 17.589 6.940 0.141 1.00 12.17 114 LEU A O 1
ATOM 1746 N N . GLU A 1 121 ? 18.967 8.081 1.486 1.00 11.73 115 GLU A N 1
ATOM 1747 C CA . GLU A 1 121 ? 18.817 9.304 0.713 1.00 12.97 115 GLU A CA 1
ATOM 1748 C C . GLU A 1 121 ? 19.418 9.126 -0.672 1.00 12.48 115 GLU A C 1
ATOM 1749 O O . GLU A 1 121 ? 18.794 9.481 -1.662 1.00 12.47 115 GLU A O 1
ATOM 1761 N N . ALA A 1 122 ? 20.629 8.575 -0.739 1.00 13.31 116 ALA A N 1
ATOM 1762 C CA . ALA A 1 122 ? 21.314 8.432 -2.016 1.00 13.93 116 ALA A CA 1
ATOM 1763 C C . ALA A 1 122 ? 20.600 7.420 -2.918 1.00 13.78 116 ALA A C 1
ATOM 1764 O O . ALA A 1 122 ? 20.620 7.536 -4.147 1.00 14.96 116 ALA A O 1
ATOM 1771 N N . GLN A 1 123 ? 19.962 6.432 -2.309 1.00 12.20 117 GLN A N 1
ATOM 1772 C CA . GLN A 1 123 ? 19.227 5.437 -3.074 1.00 11.70 117 GLN A CA 1
ATOM 1773 C C . GLN A 1 123 ? 17.922 5.957 -3.651 1.00 11.91 117 GLN A C 1
ATOM 1774 O O . GLN A 1 123 ? 17.315 5.297 -4.494 1.00 12.40 117 GLN A O 1
ATOM 1788 N N . GLY A 1 124 ? 17.474 7.123 -3.196 1.00 11.23 118 GLY A N 1
ATOM 1789 C CA . GLY A 1 124 ? 16.274 7.717 -3.765 1.00 10.89 118 GLY A CA 1
ATOM 1790 C C . GLY A 1 124 ? 14.978 7.419 -3.043 1.00 10.13 118 GLY A C 1
ATOM 1791 O O . GLY A 1 124 ? 13.914 7.443 -3.651 1.00 9.06 118 GLY A O 1
ATOM 1795 N N . PHE A 1 125 ? 15.053 7.115 -1.754 1.00 10.08 119 PHE A N 1
ATOM 1796 C CA . PHE A 1 125 ? 13.843 7.020 -0.949 1.00 10.70 119 PHE A CA 1
ATOM 1797 C C . PHE A 1 125 ? 13.242 8.403 -0.721 1.00 10.73 119 PHE A C 1
ATOM 1798 O O . PHE A 1 125 ? 13.936 9.416 -0.810 1.00 10.91 119 PHE A O 1
ATOM 1815 N N . LYS A 1 126 ? 11.941 8.438 -0.439 1.00 9.49 120 LYS A N 1
ATOM 1816 C CA . LYS A 1 126 ? 11.233 9.684 -0.129 1.00 8.75 120 LYS A CA 1
ATOM 1817 C C . LYS A 1 126 ? 11.276 10.046 1.353 1.00 9.50 120 LYS A C 1
ATOM 1818 O O . LYS A 1 126 ? 11.401 11.215 1.701 1.00 9.50 120 LYS A O 1
ATOM 1837 N N . SER A 1 127 ? 11.158 9.044 2.217 1.00 8.27 121 SER A N 1
ATOM 1838 C CA . SER A 1 127 ? 11.243 9.287 3.650 1.00 9.44 121 SER A CA 1
ATOM 1839 C C . SER A 1 127 ? 11.509 8.022 4.413 1.00 9.60 121 SER A C 1
ATOM 1840 O O . SER A 1 127 ? 11.443 6.923 3.865 1.00 9.47 121 SER A O 1
ATOM 1848 N N . VAL A 1 128 ? 11.813 8.205 5.688 1.00 9.88 122 VAL A N 1
ATOM 1849 C CA . VAL A 1 128 ? 12.127 7.108 6.587 1.00 9.44 122 VAL A CA 1
ATOM 1850 C C . VAL A 1 128 ? 11.298 7.300 7.854 1.00 8.81 122 VAL A C 1
ATOM 1851 O O . VAL A 1 128 ? 11.233 8.406 8.385 1.00 9.47 122 VAL A O 1
ATOM 1864 N N . VAL A 1 129 ? 10.654 6.232 8.311 1.00 8.63 123 VAL A N 1
ATOM 1865 C CA . VAL A 1 129 ? 9.758 6.284 9.464 1.00 8.38 123 VAL A CA 1
ATOM 1866 C C . VAL A 1 129 ? 10.316 5.383 10.550 1.00 10.09 123 VAL A C 1
ATOM 1867 O O . VAL A 1 129 ? 10.690 4.246 10.295 1.00 10.55 123 VAL A O 1
ATOM 1880 N N . ALA A 1 130 ? 10.374 5.905 11.764 1.00 10.43 124 ALA A N 1
ATOM 1881 C CA . ALA A 1 130 ? 10.794 5.135 12.928 1.00 9.94 124 ALA A CA 1
ATOM 1882 C C . ALA A 1 130 ? 9.614 4.969 13.875 1.00 9.91 124 ALA A C 1
ATOM 1883 O O . ALA A 1 130 ? 8.926 5.938 14.192 1.00 11.87 124 ALA A O 1
ATOM 1890 N N . VAL A 1 131 ? 9.395 3.739 14.318 1.00 10.50 125 VAL A N 1
ATOM 1891 C CA . VAL A 1 131 ? 8.310 3.432 15.234 1.00 11.47 125 VAL A CA 1
ATOM 1892 C C . VAL A 1 131 ? 8.928 3.277 16.614 1.00 10.60 125 VAL A C 1
ATOM 1893 O O . VAL A 1 131 ? 9.801 2.434 16.823 1.00 11.22 125 VAL A O 1
ATOM 1906 N N . ILE A 1 132 ? 8.495 4.110 17.555 1.00 11.10 126 ILE A N 1
ATOM 1907 C CA . ILE A 1 132 ? 9.100 4.148 18.882 1.00 12.04 126 ILE A CA 1
ATOM 1908 C C . ILE A 1 132 ? 8.040 3.900 19.942 1.00 12.63 126 ILE A C 1
ATOM 1909 O O . ILE A 1 132 ? 7.188 4.747 20.198 1.00 12.83 126 ILE A O 1
ATOM 1925 N N . GLY A 1 133 ? 8.083 2.713 20.532 1.00 12.28 127 GLY A N 1
ATOM 1926 C CA . GLY A 1 133 ? 7.253 2.405 21.682 1.00 12.63 127 GLY A CA 1
ATOM 1927 C C . GLY A 1 133 ? 7.675 3.274 22.852 1.00 13.27 127 GLY A C 1
ATOM 1928 O O . GLY A 1 133 ? 8.855 3.346 23.173 1.00 13.77 127 GLY A O 1
ATOM 1932 N N . LEU A 1 134 ? 6.714 3.923 23.498 1.00 14.93 128 LEU A N 1
ATOM 1933 C CA . LEU A 1 134 ? 7.004 4.931 24.510 1.00 14.57 128 LEU A CA 1
ATOM 1934 C C . LEU A 1 134 ? 6.714 4.433 25.935 1.00 15.54 128 LEU A C 1
ATOM 1935 O O . LEU A 1 134 ? 5.825 3.611 26.146 1.00 16.80 128 LEU A O 1
ATOM 1951 N N . PRO A 1 135 ? 7.463 4.931 26.928 1.00 17.12 129 PRO A N 1
ATOM 1952 C CA . PRO A 1 135 ? 8.539 5.915 26.827 1.00 17.23 129 PRO A CA 1
ATOM 1953 C C . PRO A 1 135 ? 9.838 5.314 26.304 1.00 16.01 129 PRO A C 1
ATOM 1954 O O . PRO A 1 135 ? 10.126 4.132 26.512 1.00 16.79 129 PRO A O 1
ATOM 1965 N N . ASN A 1 136 ? 10.612 6.137 25.612 1.00 14.99 130 ASN A N 1
ATOM 1966 C CA . ASN A 1 136 ? 11.953 5.768 25.202 1.00 15.56 130 ASN A CA 1
ATOM 1967 C C . ASN A 1 136 ? 12.727 7.046 24.935 1.00 14.50 130 ASN A C 1
ATOM 1968 O O . ASN A 1 136 ? 12.987 7.397 23.788 1.00 14.41 130 ASN A O 1
ATOM 1979 N N . ASP A 1 137 ? 13.066 7.758 26.004 1.00 14.67 131 ASP A N 1
ATOM 1980 C CA . ASP A 1 137 ? 13.742 9.037 25.867 1.00 15.72 131 ASP A CA 1
ATOM 1981 C C . ASP A 1 137 ? 15.053 8.917 25.089 1.00 15.17 131 ASP A C 1
ATOM 1982 O O . ASP A 1 137 ? 15.354 9.772 24.282 1.00 14.60 131 ASP A O 1
ATOM 1991 N N . PRO A 1 138 ? 15.841 7.855 25.334 1.00 14.77 132 PRO A N 1
ATOM 1992 C CA . PRO A 1 138 ? 17.102 7.776 24.585 1.00 15.00 132 PRO A CA 1
ATOM 1993 C C . PRO A 1 138 ? 16.876 7.708 23.080 1.00 14.00 132 PRO A C 1
ATOM 1994 O O . PRO A 1 138 ? 17.574 8.380 22.308 1.00 14.89 132 PRO A O 1
ATOM 2005 N N . SER A 1 139 ? 15.893 6.922 22.664 1.00 13.10 133 SER A N 1
ATOM 2006 C CA . SER A 1 139 ? 15.622 6.769 21.239 1.00 12.62 133 SER A CA 1
ATOM 2007 C C . SER A 1 139 ? 14.987 8.022 20.639 1.00 12.38 133 SER A C 1
ATOM 2008 O O . SER A 1 139 ? 15.358 8.445 19.556 1.00 13.76 133 SER A O 1
ATOM 2016 N N . VAL A 1 140 ? 14.039 8.626 21.341 1.00 12.75 134 VAL A N 1
ATOM 2017 C CA . VAL A 1 140 ? 13.442 9.863 20.851 1.00 12.87 134 VAL A CA 1
ATOM 2018 C C . VAL A 1 140 ? 14.515 10.948 20.677 1.00 13.98 134 VAL A C 1
ATOM 2019 O O . VAL A 1 140 ? 14.574 11.586 19.635 1.00 14.12 134 VAL A O 1
ATOM 2032 N N . ARG A 1 141 ? 15.372 11.132 21.682 1.00 13.33 135 ARG A N 1
ATOM 2033 C CA . ARG A 1 141 ? 16.442 12.108 21.603 1.00 14.15 135 ARG A CA 1
ATOM 2034 C C . ARG A 1 141 ? 17.374 11.824 20.429 1.00 13.75 135 ARG A C 1
ATOM 2035 O O . ARG A 1 141 ? 17.731 12.738 19.684 0.97 15.47 135 ARG A O 1
ATOM 2056 N N . MET A 1 142 ? 17.754 10.564 20.248 1.00 13.31 136 MET A N 1
ATOM 2057 C CA . MET A 1 142 ? 18.675 10.215 19.170 1.00 15.00 136 MET A CA 1
ATOM 2058 C C . MET A 1 142 ? 18.029 10.507 17.817 1.00 14.04 136 MET A C 1
ATOM 2059 O O . MET A 1 142 ? 18.656 11.097 16.937 1.00 16.42 136 MET A O 1
ATOM 2073 N N . HIS A 1 143 ? 16.776 10.094 17.648 1.00 12.92 137 HIS A N 1
ATOM 2074 C CA . HIS A 1 143 ? 16.088 10.301 16.378 1.00 12.03 137 HIS A CA 1
ATOM 2075 C C . HIS A 1 143 ? 15.927 11.783 16.062 1.00 13.17 137 HIS A C 1
ATOM 2076 O O . HIS A 1 143 ? 16.194 12.218 14.938 1.00 13.46 137 HIS A O 1
ATOM 2090 N N . GLU A 1 144 ? 15.498 12.567 17.041 1.00 13.48 138 GLU A N 1
ATOM 2091 C CA . GLU A 1 144 ? 15.298 13.984 16.797 1.00 14.09 138 GLU A CA 1
ATOM 2092 C C . GLU A 1 144 ? 16.619 14.715 16.529 1.00 14.49 138 GLU A C 1
ATOM 2093 O O . GLU A 1 144 ? 16.650 15.655 15.744 1.00 15.72 138 GLU A O 1
ATOM 2105 N N . ALA A 1 145 ? 17.713 14.254 17.133 1.00 16.81 139 ALA A N 1
ATOM 2106 C CA . ALA A 1 145 ? 19.017 14.875 16.921 1.00 16.62 139 ALA A CA 1
ATOM 2107 C C . ALA A 1 145 ? 19.474 14.663 15.484 1.00 17.28 139 ALA A C 1
ATOM 2108 O O . ALA A 1 145 ? 20.253 15.447 14.953 1.00 20.42 139 ALA A O 1
ATOM 2115 N N . LEU A 1 146 ? 18.984 13.597 14.862 1.00 15.22 140 LEU A N 1
ATOM 2116 C CA . LEU A 1 146 ? 19.333 13.285 13.485 1.00 16.26 140 LEU A CA 1
ATOM 2117 C C . LEU A 1 146 ? 18.306 13.807 12.485 1.00 17.67 140 LEU A C 1
ATOM 2118 O O . LEU A 1 146 ? 18.415 13.537 11.294 1.00 20.24 140 LEU A O 1
ATOM 2134 N N . GLY A 1 147 ? 17.322 14.560 12.959 1.00 15.88 141 GLY A N 1
ATOM 2135 C CA . GLY A 1 147 ? 16.423 15.271 12.068 1.00 15.50 141 GLY A CA 1
ATOM 2136 C C . GLY A 1 147 ? 15.060 14.640 11.868 1.00 16.27 141 GLY A C 1
ATOM 2137 O O . GLY A 1 147 ? 14.262 15.166 11.089 1.00 18.35 141 GLY A O 1
ATOM 2141 N N . TYR A 1 148 ? 14.775 13.534 12.556 1.00 14.84 142 TYR A N 1
ATOM 2142 C CA . TYR A 1 148 ? 13.418 12.970 12.523 1.00 13.11 142 TYR A CA 1
ATOM 2143 C C . TYR A 1 148 ? 12.470 13.889 13.274 1.00 14.53 142 TYR A C 1
ATOM 2144 O O . TYR A 1 148 ? 12.818 14.442 14.312 1.00 15.70 142 TYR A O 1
ATOM 2162 N N . ALA A 1 149 ? 11.268 14.042 12.751 1.00 14.34 143 ALA A N 1
ATOM 2163 C CA . ALA A 1 149 ? 10.256 14.877 13.393 1.00 14.26 143 ALA A CA 1
ATOM 2164 C C . ALA A 1 149 ? 9.151 14.002 13.939 1.00 13.72 143 ALA A C 1
ATOM 2165 O O . ALA A 1 149 ? 8.786 13.014 13.308 1.00 12.06 143 ALA A O 1
ATOM 2172 N N . PRO A 1 150 ? 8.604 14.361 15.105 1.00 14.78 144 PRO A N 1
ATOM 2173 C CA . PRO A 1 150 ? 7.469 13.594 15.621 1.00 14.21 144 PRO A CA 1
ATOM 2174 C C . PRO A 1 150 ? 6.236 13.801 14.756 1.00 15.13 144 PRO A C 1
ATOM 2175 O O . PRO A 1 150 ? 5.880 14.940 14.444 1.00 17.78 144 PRO A O 1
ATOM 2186 N N . ARG A 1 151 ? 5.600 12.709 14.356 1.00 13.39 145 ARG A N 1
ATOM 2187 C CA . ARG A 1 151 ? 4.495 12.788 13.419 1.00 15.52 145 ARG A CA 1
ATOM 2188 C C . ARG A 1 151 ? 3.201 12.293 14.014 1.00 19.00 145 ARG A C 1
ATOM 2189 O O . ARG A 1 151 ? 2.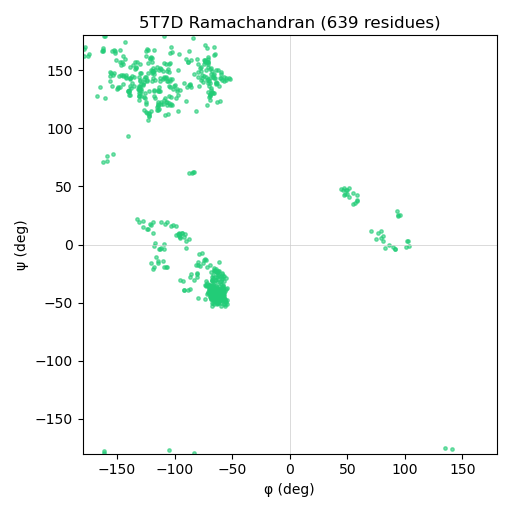156 12.355 13.383 1.00 21.47 145 ARG A O 1
ATOM 2210 N N . GLY A 1 152 ? 3.255 11.849 15.254 1.00 20.86 146 GLY A N 1
ATOM 2211 C CA . GLY A 1 152 ? 2.046 11.429 15.912 1.00 21.83 146 GLY A CA 1
ATOM 2212 C C . GLY A 1 152 ? 2.268 10.212 16.753 1.00 19.32 146 GLY A C 1
ATOM 2213 O O . GLY A 1 152 ? 3.378 9.710 16.878 1.00 17.10 146 GLY A O 1
ATOM 2217 N N . MET A 1 153 ? 1.175 9.723 17.311 1.00 19.28 147 MET A N 1
ATOM 2218 C CA . MET A 1 153 ? 1.278 8.806 18.403 1.00 20.14 147 MET A CA 1
ATOM 2219 C C . MET A 1 153 ? -0.066 8.191 18.638 1.00 17.50 147 MET A C 1
ATOM 2220 O O . MET A 1 153 ? -1.055 8.907 18.768 1.00 18.43 147 MET A O 1
ATOM 2234 N N . LEU A 1 154 ? -0.091 6.865 18.670 1.00 14.88 148 LEU A N 1
ATOM 2235 C CA . LEU A 1 154 ? -1.287 6.140 19.077 1.00 13.89 148 LEU A CA 1
ATOM 2236 C C . LEU A 1 154 ? -1.233 5.952 20.586 1.00 13.59 148 LEU A C 1
ATOM 2237 O O . LEU A 1 154 ? -0.190 5.609 21.151 1.00 15.16 148 LEU A O 1
ATOM 2253 N N . ARG A 1 155 ? -2.353 6.194 21.247 1.00 13.73 149 ARG A N 1
ATOM 2254 C CA . ARG A 1 155 ? -2.408 6.070 22.694 1.00 14.84 149 ARG A CA 1
ATOM 2255 C C . ARG A 1 155 ? -2.711 4.661 23.109 1.00 14.25 149 ARG A C 1
ATOM 2256 O O . ARG A 1 155 ? -3.604 4.020 22.540 1.00 13.84 149 ARG A O 1
ATOM 2277 N N . ALA A 1 156 ? -1.991 4.196 24.126 1.00 14.41 150 ALA A N 1
ATOM 2278 C CA . ALA A 1 156 ? -2.261 2.901 24.739 1.00 13.78 150 ALA A CA 1
ATOM 2279 C C . ALA A 1 156 ? -2.460 1.827 23.677 1.00 13.42 150 ALA A C 1
ATOM 2280 O O . ALA A 1 156 ? -3.395 1.052 23.742 1.00 15.89 150 ALA A O 1
ATOM 2287 N N . ALA A 1 157 ? -1.562 1.800 22.698 1.00 14.64 151 ALA A N 1
ATOM 2288 C CA . ALA A 1 157 ? -1.675 0.883 21.580 1.00 15.23 151 ALA A CA 1
ATOM 2289 C C . ALA A 1 157 ? -1.182 -0.509 21.927 1.00 14.45 151 ALA A C 1
ATOM 2290 O O . ALA A 1 157 ? -1.561 -1.476 21.287 1.00 14.28 151 ALA A O 1
ATOM 2297 N N . GLY A 1 158 ? -0.305 -0.604 22.919 1.00 15.38 152 GLY A N 1
ATOM 2298 C CA . GLY A 1 158 ? 0.224 -1.889 23.336 1.00 14.35 152 GLY A CA 1
ATOM 2299 C C . GLY A 1 158 ? 0.121 -2.099 24.828 1.00 15.30 152 GLY A C 1
ATOM 2300 O O . GLY A 1 158 ? 0.215 -1.145 25.587 1.00 15.90 152 GLY A O 1
ATOM 2304 N N . PHE A 1 159 ? -0.074 -3.351 25.238 1.00 15.30 153 PHE A N 1
ATOM 2305 C CA . PHE A 1 159 ? 0.002 -3.719 26.648 1.00 15.92 153 PHE A CA 1
ATOM 2306 C C . PHE A 1 159 ? 1.193 -4.645 26.844 1.00 15.61 153 PHE A C 1
ATOM 2307 O O . PHE A 1 159 ? 1.276 -5.709 26.228 1.00 17.25 153 PHE A O 1
ATOM 2324 N N . LYS A 1 160 ? 2.122 -4.240 27.698 1.00 15.22 154 LYS A N 1
ATOM 2325 C CA . LYS A 1 160 ? 3.312 -5.038 27.947 1.00 16.46 154 LYS A CA 1
ATOM 2326 C C . LYS A 1 160 ? 3.868 -4.683 29.307 1.00 17.01 154 LYS A C 1
ATOM 2327 O O . LYS A 1 160 ? 3.874 -3.514 29.700 1.00 16.94 154 LYS A O 1
ATOM 2346 N N . HIS A 1 161 ? 4.334 -5.705 30.013 1.00 19.32 155 HIS A N 1
ATOM 2347 C CA . HIS A 1 161 ? 4.959 -5.529 31.319 1.00 20.95 155 HIS A CA 1
ATOM 2348 C C . HIS A 1 161 ? 4.069 -4.698 32.229 1.00 21.53 155 HIS A C 1
ATOM 2349 O O . HIS A 1 161 ? 4.500 -3.721 32.838 1.00 22.34 155 HIS A O 1
ATOM 2363 N N . GLY A 1 162 ? 2.799 -5.089 32.264 1.00 21.30 156 GLY A N 1
ATOM 2364 C CA . GLY A 1 162 ? 1.864 -4.587 33.246 1.00 23.47 156 GLY A CA 1
ATOM 2365 C C . GLY A 1 162 ? 1.236 -3.234 32.977 1.00 23.69 156 GLY A C 1
ATOM 2366 O O . GLY A 1 162 ? 0.482 -2.745 33.813 1.00 26.59 156 GLY A O 1
ATOM 2370 N N . ASN A 1 163 ? 1.522 -2.620 31.830 1.00 21.24 157 ASN A N 1
ATOM 2371 C CA . ASN A 1 163 ? 1.003 -1.288 31.549 1.00 21.98 157 ASN A CA 1
ATOM 2372 C C . ASN A 1 163 ? 0.668 -1.089 30.078 1.00 19.33 157 ASN A C 1
ATOM 2373 O O . ASN A 1 163 ? 1.215 -1.775 29.222 1.00 18.39 157 ASN A O 1
ATOM 2384 N N . TRP A 1 164 ? -0.252 -0.162 29.812 1.00 17.89 158 TRP A N 1
ATOM 2385 C CA . TRP A 1 164 ? -0.509 0.323 28.462 1.00 16.93 158 TRP A CA 1
ATOM 2386 C C . TRP A 1 164 ? 0.607 1.266 28.043 1.00 16.22 158 TRP A C 1
ATOM 2387 O O . TRP A 1 164 ? 1.082 2.076 28.842 1.00 18.77 158 TRP A O 1
ATOM 2408 N N . HIS A 1 165 ? 1.029 1.153 26.791 1.00 15.35 159 HIS A N 1
ATOM 2409 C CA . HIS A 1 165 ? 2.068 2.011 26.244 1.00 14.60 159 HIS A CA 1
ATOM 2410 C C . HIS A 1 165 ? 1.611 2.666 24.955 1.00 14.14 159 HIS A C 1
ATOM 2411 O O . HIS A 1 165 ? 0.992 2.030 24.104 1.00 14.58 159 HIS A O 1
ATOM 2425 N N . ASP A 1 166 ? 1.921 3.950 24.834 1.00 13.17 160 ASP A N 1
ATOM 2426 C CA . ASP A 1 166 ? 1.739 4.671 23.584 1.00 13.77 160 ASP A CA 1
ATOM 2427 C C . ASP A 1 166 ? 2.817 4.253 22.597 1.00 12.58 160 ASP A C 1
ATOM 2428 O O . ASP A 1 166 ? 3.870 3.745 22.988 1.00 12.79 160 ASP A O 1
ATOM 2437 N N . VAL A 1 167 ? 2.545 4.470 21.317 1.00 13.12 161 VAL A N 1
ATOM 2438 C CA . VAL A 1 167 ? 3.542 4.258 20.283 1.00 14.18 161 VAL A CA 1
ATOM 2439 C C . VAL A 1 167 ? 3.569 5.483 19.381 1.00 13.46 161 VAL A C 1
ATOM 2440 O O . VAL A 1 167 ? 2.526 5.952 18.925 1.00 14.35 161 VAL A O 1
ATOM 2453 N N . GLY A 1 168 ? 4.768 6.029 19.185 1.00 12.49 162 GLY A N 1
ATOM 2454 C CA . GLY A 1 168 ? 4.951 7.215 18.377 1.00 12.70 162 GLY A CA 1
ATOM 2455 C C . GLY A 1 168 ? 5.638 6.917 17.058 1.00 13.00 162 GLY A C 1
ATOM 2456 O O . GLY A 1 168 ? 6.422 5.972 16.941 1.00 12.38 162 GLY A O 1
ATOM 2460 N N A PHE A 1 169 ? 5.341 7.756 16.073 0.67 12.44 163 PHE A N 1
ATOM 2461 N N B PHE A 1 169 ? 5.311 7.717 16.049 0.33 13.31 163 PHE A N 1
ATOM 2462 C CA A PHE A 1 169 ? 5.964 7.673 14.760 0.67 11.38 163 PHE A CA 1
ATOM 2463 C CA B PHE A 1 169 ? 5.981 7.641 14.757 0.33 13.26 163 PHE A CA 1
ATOM 2464 C C A PHE A 1 169 ? 6.788 8.915 14.516 0.67 12.09 163 PHE A C 1
ATOM 2465 C C B PHE A 1 169 ? 6.792 8.902 14.530 0.33 12.31 163 PHE A C 1
ATOM 2466 O O A PHE A 1 169 ? 6.304 10.036 14.696 0.67 15.21 163 PHE A O 1
ATOM 2467 O O B PHE A 1 169 ? 6.307 10.015 14.732 0.33 13.93 163 PHE A O 1
ATOM 2500 N N . TRP A 1 170 ? 8.039 8.703 14.123 1.00 9.79 164 TRP A N 1
ATOM 2501 C CA . TRP A 1 170 ? 8.948 9.788 13.783 1.00 9.76 164 TRP A CA 1
ATOM 2502 C C . TRP A 1 170 ? 9.336 9.627 12.317 1.00 8.40 164 TRP A C 1
ATOM 2503 O O . TRP A 1 170 ? 9.479 8.508 11.829 1.00 10.78 164 TRP A O 1
ATOM 2524 N N . GLN A 1 171 ? 9.508 10.743 11.618 1.00 9.10 165 GLN A N 1
ATOM 2525 C CA . GLN A 1 171 ? 9.753 10.691 10.190 1.00 9.04 165 GLN A CA 1
ATOM 2526 C C . GLN A 1 171 ? 10.829 11.664 9.767 1.00 9.43 165 GLN A C 1
ATOM 2527 O O . GLN A 1 171 ? 10.864 12.805 10.211 1.00 11.09 165 GLN A O 1
ATOM 2541 N N . LEU A 1 172 ? 11.731 11.186 8.928 1.00 10.08 166 LEU A N 1
ATOM 2542 C CA . LEU A 1 172 ? 12.745 12.028 8.297 1.00 12.07 166 LEU A CA 1
ATOM 2543 C C . LEU A 1 172 ? 12.416 12.079 6.806 1.00 10.26 166 LEU A C 1
ATOM 2544 O O . LEU A 1 172 ? 12.347 11.038 6.140 1.00 11.03 166 LEU A O 1
ATOM 2560 N N . ASP A 1 173 ? 12.229 13.288 6.284 1.00 11.30 167 ASP A N 1
ATOM 2561 C CA . ASP A 1 173 ? 11.784 13.476 4.903 1.00 11.61 167 ASP A CA 1
ATOM 2562 C C . ASP A 1 173 ? 12.919 13.837 3.967 1.00 12.27 167 ASP A C 1
ATOM 2563 O O . ASP A 1 173 ? 13.716 14.720 4.269 1.00 13.59 167 ASP A O 1
ATOM 2572 N N . PHE A 1 174 ? 12.951 13.167 2.825 1.00 11.52 168 PHE A N 1
ATOM 2573 C CA . PHE A 1 174 ? 13.803 13.551 1.701 1.00 11.12 168 PHE A CA 1
ATOM 2574 C C . PHE A 1 174 ? 12.931 14.201 0.628 1.00 11.88 168 PHE A C 1
ATOM 2575 O O . PHE A 1 174 ? 11.727 14.380 0.826 1.00 11.68 168 PHE A O 1
ATOM 2592 N N . SER A 1 175 ? 13.535 14.548 -0.502 1.00 12.06 169 SER A N 1
ATOM 2593 C CA . SER A 1 175 ? 12.802 15.182 -1.606 1.00 11.84 169 SER A CA 1
ATOM 2594 C C . SER A 1 175 ? 13.089 14.461 -2.911 1.00 12.23 169 SER A C 1
ATOM 2595 O O . SER A 1 175 ? 14.243 14.162 -3.208 1.00 13.47 169 SER A O 1
ATOM 2603 N N . LEU A 1 176 ? 12.035 14.214 -3.693 1.00 11.29 170 LEU A N 1
ATOM 2604 C CA . LEU A 1 176 ? 12.133 13.499 -4.958 1.00 13.64 170 LEU A CA 1
ATOM 2605 C C . LEU A 1 176 ? 11.310 14.213 -5.996 1.00 15.94 170 LEU A C 1
ATOM 2606 O O . LEU A 1 176 ? 10.346 14.909 -5.670 1.00 18.75 170 LEU A O 1
ATOM 2622 N N . PRO A 1 177 ? 11.671 14.034 -7.260 1.00 18.47 171 PRO A N 1
ATOM 2623 C CA . PRO A 1 177 ? 10.821 14.563 -8.328 1.00 20.41 171 PRO A CA 1
ATOM 2624 C C . PRO A 1 177 ? 9.462 13.863 -8.372 1.00 19.95 171 PRO A C 1
ATOM 2625 O O . PRO A 1 177 ? 9.228 12.877 -7.669 1.00 21.83 171 PRO A O 1
ATOM 2636 N N . VAL A 1 178 ? 8.563 14.413 -9.175 1.00 20.73 172 VAL A N 1
ATOM 2637 C CA . VAL A 1 178 ? 7.239 13.854 -9.382 1.00 22.52 172 VAL A CA 1
ATOM 2638 C C . VAL A 1 178 ? 7.079 13.589 -10.878 1.00 22.10 172 VAL A C 1
ATOM 2639 O O . VAL A 1 178 ? 6.989 14.535 -11.665 1.00 23.63 172 VAL A O 1
ATOM 2652 N N . PRO A 1 179 ? 7.036 12.307 -11.287 1.00 20.50 173 PRO A N 1
ATOM 2653 C CA . PRO A 1 179 ? 7.091 11.096 -10.470 1.00 19.75 173 PRO A CA 1
ATOM 2654 C C . PRO A 1 179 ? 8.511 10.755 -10.078 1.00 18.34 173 PRO A C 1
ATOM 2655 O O . PRO A 1 179 ? 9.456 11.195 -10.734 1.00 19.56 173 PRO A O 1
ATOM 2666 N N . PRO A 1 180 ? 8.652 9.955 -9.025 1.00 16.16 174 PRO A N 1
ATOM 2667 C CA . PRO A 1 180 ? 9.953 9.460 -8.607 1.00 14.54 174 PRO A CA 1
ATOM 2668 C C . PRO A 1 180 ? 10.443 8.374 -9.546 1.00 14.75 174 PRO A C 1
ATOM 2669 O O . PRO A 1 180 ? 9.632 7.725 -10.203 1.00 16.59 174 PRO A O 1
ATOM 2680 N N . ARG A 1 181 ? 11.757 8.195 -9.602 1.00 14.95 175 ARG A N 1
ATOM 2681 C CA . ARG A 1 181 ? 12.341 7.033 -10.246 1.00 16.39 175 ARG A CA 1
ATOM 2682 C C . ARG A 1 181 ? 12.400 5.906 -9.228 1.00 13.62 175 ARG A C 1
ATOM 2683 O O . ARG A 1 181 ? 12.376 6.163 -8.023 1.00 13.63 175 ARG A O 1
ATOM 2704 N N . PRO A 1 182 ? 12.485 4.652 -9.694 1.00 15.32 176 PRO A N 1
ATOM 2705 C CA . PRO A 1 182 ? 12.610 3.559 -8.724 1.00 15.00 176 PRO A CA 1
ATOM 2706 C C . PRO A 1 182 ? 13.838 3.723 -7.837 1.00 13.67 176 PRO A C 1
ATOM 2707 O O . PRO A 1 182 ? 14.872 4.235 -8.264 1.00 13.11 176 PRO A O 1
ATOM 2718 N N A VAL A 1 183 ? 13.710 3.277 -6.600 0.57 13.41 177 VAL A N 1
ATOM 2719 N N B VAL A 1 183 ? 13.728 3.301 -6.583 0.43 13.96 177 VAL A N 1
ATOM 2720 C CA A VAL A 1 183 ? 14.819 3.280 -5.673 0.57 12.72 177 VAL A CA 1
ATOM 2721 C CA B VAL A 1 183 ? 14.873 3.386 -5.690 0.43 13.94 177 VAL A CA 1
ATOM 2722 C C A VAL A 1 183 ? 15.990 2.475 -6.249 0.57 14.08 177 VAL A C 1
ATOM 2723 C C B VAL A 1 183 ? 15.987 2.478 -6.194 0.43 14.72 177 VAL A C 1
ATOM 2724 O O A VAL A 1 183 ? 15.789 1.472 -6.938 0.57 15.08 177 VAL A O 1
ATOM 2725 O O B VAL A 1 183 ? 15.748 1.407 -6.753 0.43 15.86 177 VAL A O 1
ATOM 2750 N N . LEU A 1 184 ? 17.209 2.943 -5.996 1.00 14.35 178 LEU A N 1
ATOM 2751 C CA . LEU A 1 184 ? 18.407 2.232 -6.413 1.00 16.60 178 LEU A CA 1
ATOM 2752 C C . LEU A 1 184 ? 18.760 1.183 -5.376 1.00 16.67 178 LEU A C 1
ATOM 2753 O O . LEU A 1 184 ? 18.489 1.377 -4.192 1.00 16.20 178 LEU A O 1
ATOM 2769 N N . PRO A 1 185 ? 19.392 0.082 -5.803 1.00 17.77 179 PRO A N 1
ATOM 2770 C CA . PRO A 1 185 ? 19.848 -0.892 -4.804 1.00 18.95 179 PRO A CA 1
ATOM 2771 C C . PRO A 1 185 ? 21.028 -0.348 -4.006 1.00 18.87 179 PRO A C 1
ATOM 2772 O O . PRO A 1 185 ? 21.670 0.618 -4.418 1.00 19.31 179 PRO A O 1
ATOM 2783 N N . VAL A 1 186 ? 21.288 -0.939 -2.849 1.00 17.72 180 VAL A N 1
ATOM 2784 C CA . VAL A 1 186 ? 22.399 -0.511 -2.028 1.00 18.80 180 VAL A CA 1
ATOM 2785 C C . VAL A 1 186 ? 23.709 -0.696 -2.777 1.00 20.46 180 VAL A C 1
ATOM 2786 O O . VAL A 1 186 ? 24.570 0.165 -2.696 1.00 24.49 180 VAL A O 1
ATOM 2799 N N . ALA B 1 14 ? 1.593 1.605 46.805 1.00 25.53 8 ALA B N 1
ATOM 2800 C CA . ALA B 1 14 ? 2.845 1.050 47.325 1.00 24.93 8 ALA B CA 1
ATOM 2801 C C . ALA B 1 14 ? 2.566 -0.179 48.179 1.00 22.19 8 ALA B C 1
ATOM 2802 O O . ALA B 1 14 ? 1.546 -0.249 48.871 1.00 22.04 8 ALA B O 1
ATOM 2809 N N . ASP B 1 15 ? 3.468 -1.153 48.112 1.00 19.11 9 ASP B N 1
ATOM 2810 C CA . ASP B 1 15 ? 3.400 -2.354 48.937 1.00 16.96 9 ASP B CA 1
ATOM 2811 C C . ASP B 1 15 ? 4.840 -2.674 49.348 1.00 17.22 9 ASP B C 1
ATOM 2812 O O . ASP B 1 15 ? 5.570 -3.338 48.623 1.00 19.02 9 ASP B O 1
ATOM 2821 N N . ILE B 1 16 ? 5.227 -2.180 50.516 1.00 16.83 10 ILE B N 1
ATOM 2822 C CA . ILE B 1 16 ? 6.615 -2.241 50.975 1.00 16.24 10 ILE B CA 1
ATOM 2823 C C . ILE B 1 16 ? 6.670 -2.974 52.288 1.00 16.35 10 ILE B C 1
ATOM 2824 O O . ILE B 1 16 ? 5.907 -2.667 53.200 1.00 17.53 10 ILE B O 1
ATOM 2840 N N . ARG B 1 17 ? 7.585 -3.927 52.402 1.00 16.62 11 ARG B N 1
ATOM 2841 C CA . ARG B 1 17 ? 7.726 -4.666 53.640 1.00 16.16 11 ARG B CA 1
ATOM 2842 C C . ARG B 1 17 ? 9.149 -5.160 53.841 1.00 14.99 11 ARG B C 1
ATOM 2843 O O . ARG B 1 17 ? 9.984 -5.144 52.921 1.00 13.33 11 ARG B O 1
ATOM 2864 N N . ARG B 1 18 ? 9.425 -5.601 55.057 1.00 14.93 12 ARG B N 1
ATOM 2865 C CA . ARG B 1 18 ? 10.705 -6.200 55.352 1.00 15.85 12 ARG B CA 1
ATOM 2866 C C . ARG B 1 18 ? 10.887 -7.495 54.564 1.00 15.51 12 ARG B C 1
ATOM 2867 O O . ARG B 1 18 ? 9.966 -8.297 54.419 1.00 16.90 12 ARG B O 1
ATOM 2888 N N . ALA B 1 19 ? 12.095 -7.668 54.040 1.00 16.20 13 ALA B N 1
ATOM 2889 C CA . ALA B 1 19 ? 12.455 -8.839 53.265 1.00 15.12 13 ALA B CA 1
ATOM 2890 C C . ALA B 1 19 ? 12.487 -10.073 54.160 1.00 15.80 13 ALA B C 1
ATOM 2891 O O . ALA B 1 19 ? 12.863 -9.993 55.341 1.00 16.81 13 ALA B O 1
ATOM 2898 N N . THR B 1 20 ? 12.115 -11.213 53.586 1.00 17.28 14 THR B N 1
ATOM 2899 C CA . THR B 1 20 ? 12.107 -12.484 54.303 1.00 18.62 14 THR B CA 1
ATOM 2900 C C . THR B 1 20 ? 12.978 -13.487 53.572 1.00 18.90 14 THR B C 1
ATOM 2901 O O . THR B 1 20 ? 13.364 -13.273 52.428 1.00 18.52 14 THR B O 1
ATOM 2912 N N . GLU B 1 21 ? 13.278 -14.595 54.231 1.00 20.67 15 GLU B N 1
ATOM 2913 C CA . GLU B 1 21 ? 14.057 -15.645 53.598 1.00 22.15 15 GLU B CA 1
ATOM 2914 C C . GLU B 1 21 ? 13.370 -16.138 52.329 1.00 21.12 15 GLU B C 1
ATOM 2915 O O . GLU B 1 21 ? 14.031 -16.452 51.346 1.00 21.01 15 GLU B O 1
ATOM 2927 N N . ALA B 1 22 ? 12.041 -16.163 52.341 1.00 20.51 16 ALA B N 1
ATOM 2928 C CA . ALA B 1 22 ? 11.274 -16.597 51.183 1.00 20.80 16 ALA B CA 1
ATOM 2929 C C . ALA B 1 22 ? 11.464 -15.698 49.954 1.00 20.24 16 ALA B C 1
ATOM 2930 O O . ALA B 1 22 ? 11.291 -16.148 48.822 1.00 20.99 16 ALA B O 1
ATOM 2937 N N . ASP B 1 23 ? 11.833 -14.441 50.172 1.00 18.53 17 ASP B N 1
ATOM 2938 C CA . ASP B 1 23 ? 12.054 -13.505 49.064 1.00 18.68 17 ASP B CA 1
ATOM 2939 C C . ASP B 1 23 ? 13.405 -13.666 48.384 1.00 17.34 17 ASP B C 1
ATOM 2940 O O . ASP B 1 23 ? 13.626 -13.095 47.326 1.00 19.63 17 ASP B O 1
ATOM 2949 N N . MET B 1 24 ? 14.337 -14.373 49.008 1.00 17.43 18 MET B N 1
ATOM 2950 C CA . MET B 1 24 ? 15.718 -14.324 48.538 1.00 17.14 18 MET B CA 1
ATOM 2951 C C . MET B 1 24 ? 15.950 -14.931 47.152 1.00 18.05 18 MET B C 1
ATOM 2952 O O . MET B 1 24 ? 16.774 -14.413 46.400 1.00 17.83 18 MET B O 1
ATOM 2966 N N . PRO B 1 25 ? 15.242 -16.020 46.802 1.00 20.50 19 PRO B N 1
ATOM 2967 C CA . PRO B 1 25 ? 15.384 -16.502 45.424 1.00 21.00 19 PRO B CA 1
ATOM 2968 C C . PRO B 1 25 ? 14.994 -15.452 44.383 1.00 20.63 19 PRO B C 1
ATOM 2969 O O . PRO B 1 25 ? 15.726 -15.264 43.410 1.00 21.83 19 PRO B O 1
ATOM 2980 N N . ALA B 1 26 ? 13.871 -14.769 44.586 1.00 19.24 20 ALA B N 1
ATOM 2981 C CA . ALA B 1 26 ? 13.443 -13.726 43.656 1.00 19.39 20 ALA B CA 1
ATOM 2982 C C . ALA B 1 26 ? 14.455 -12.584 43.567 1.00 18.06 20 ALA B C 1
ATOM 2983 O O . ALA B 1 26 ? 14.733 -12.070 42.480 1.00 16.94 20 ALA B O 1
ATOM 2990 N N . VAL B 1 27 ? 14.995 -12.185 44.712 1.00 16.64 21 VAL B N 1
ATOM 2991 C CA . VAL B 1 27 ? 15.966 -11.104 44.761 1.00 16.55 21 VAL B CA 1
ATOM 2992 C C . VAL B 1 27 ? 17.232 -11.537 44.038 1.00 15.98 21 VAL B C 1
ATOM 2993 O O . VAL B 1 27 ? 17.783 -10.794 43.233 1.00 16.06 21 VAL B O 1
ATOM 3006 N N . CYS B 1 28 ? 17.692 -12.750 44.329 1.00 16.83 22 CYS B N 1
ATOM 3007 C CA . CYS B 1 28 ? 18.893 -13.275 43.700 1.00 17.43 22 CYS B CA 1
ATOM 3008 C C . CYS B 1 28 ? 18.733 -13.296 42.180 1.00 18.45 22 CYS B C 1
ATOM 3009 O O . CYS B 1 28 ? 19.652 -12.956 41.437 1.00 19.22 22 CYS B O 1
ATOM 3017 N N . THR B 1 29 ? 17.551 -13.686 41.724 1.00 17.48 23 THR B N 1
ATOM 3018 C CA . THR B 1 29 ? 17.261 -13.695 40.293 1.00 17.64 23 THR B CA 1
ATOM 3019 C C . THR B 1 29 ? 17.381 -12.293 39.700 1.00 18.26 23 THR B C 1
ATOM 3020 O O . THR B 1 29 ? 17.984 -12.114 38.647 1.00 20.17 23 THR B O 1
ATOM 3031 N N . ILE B 1 30 ? 16.829 -11.297 40.386 1.00 17.82 24 ILE B N 1
ATOM 3032 C CA . ILE B 1 30 ? 16.847 -9.930 39.879 1.00 18.26 24 ILE B CA 1
ATOM 3033 C C . ILE B 1 30 ? 18.276 -9.384 39.816 1.00 16.95 24 ILE B C 1
ATOM 3034 O O . ILE B 1 30 ? 18.706 -8.836 38.796 1.00 16.65 24 ILE B O 1
ATOM 3050 N N . VAL B 1 31 ? 19.023 -9.536 40.899 1.00 15.92 25 VAL B N 1
ATOM 3051 C CA . VAL B 1 31 ? 20.367 -8.993 40.924 1.00 16.14 25 VAL B CA 1
ATOM 3052 C C . VAL B 1 31 ? 21.290 -9.750 39.954 1.00 16.67 25 VAL B C 1
ATOM 3053 O O . VAL B 1 31 ? 22.131 -9.141 39.295 1.00 17.04 25 VAL B O 1
ATOM 3066 N N . ASN B 1 32 ? 21.125 -11.070 39.853 1.00 17.55 26 ASN B N 1
ATOM 3067 C CA . ASN B 1 32 ? 21.895 -11.867 38.896 1.00 19.22 26 ASN B CA 1
ATOM 3068 C C . ASN B 1 32 ? 21.684 -11.383 37.468 1.00 18.12 26 ASN B C 1
ATOM 3069 O O . ASN B 1 32 ? 22.612 -11.404 36.651 1.00 18.38 26 ASN B O 1
ATOM 3080 N N . HIS B 1 33 ? 20.469 -10.951 37.154 1.00 18.60 27 HIS B N 1
ATOM 3081 C CA . HIS B 1 33 ? 20.214 -10.393 35.841 1.00 18.36 27 HIS B CA 1
ATOM 3082 C C . HIS B 1 33 ? 21.144 -9.211 35.560 1.00 18.12 27 HIS B C 1
ATOM 3083 O O . HIS B 1 33 ? 21.720 -9.111 34.472 1.00 18.23 27 HIS B O 1
ATOM 3097 N N . TYR B 1 34 ? 21.309 -8.325 36.536 1.00 17.70 28 TYR B N 1
ATOM 3098 C CA . TYR B 1 34 ? 22.186 -7.177 36.366 1.00 18.08 28 TYR B CA 1
ATOM 3099 C C . TYR B 1 34 ? 23.654 -7.566 36.394 1.00 18.58 28 TYR B C 1
ATOM 3100 O O . TYR B 1 34 ? 24.470 -6.934 35.734 1.00 20.05 28 TYR B O 1
ATOM 3118 N N . ILE B 1 35 ? 23.992 -8.600 37.153 1.00 18.08 29 ILE B N 1
ATOM 3119 C CA . ILE B 1 35 ? 25.368 -9.100 37.139 1.00 18.16 29 ILE B CA 1
ATOM 3120 C C . ILE B 1 35 ? 25.711 -9.603 35.734 1.00 21.02 29 ILE B C 1
ATOM 3121 O O . ILE B 1 35 ? 26.795 -9.335 35.224 1.00 21.19 29 ILE B O 1
ATOM 3137 N N . GLU B 1 36 ? 24.776 -10.305 35.105 1.00 23.23 30 GLU B N 1
ATOM 3138 C CA . GLU B 1 36 ? 25.005 -10.873 33.772 1.00 28.26 30 GLU B CA 1
ATOM 3139 C C . GLU B 1 36 ? 25.105 -9.828 32.673 1.00 27.04 30 GLU B C 1
ATOM 3140 O O . GLU B 1 36 ? 25.972 -9.914 31.802 1.00 27.27 30 GLU B O 1
ATOM 3152 N N . THR B 1 37 ? 24.194 -8.862 32.693 1.00 26.55 31 THR B N 1
ATOM 3153 C CA . THR B 1 37 ? 23.949 -8.017 31.525 1.00 26.80 31 THR B CA 1
ATOM 3154 C C . THR B 1 37 ? 24.424 -6.578 31.662 1.00 26.76 31 THR B C 1
ATOM 3155 O O . THR B 1 37 ? 24.273 -5.792 30.732 1.00 28.08 31 THR B O 1
ATOM 3166 N N . SER B 1 38 ? 25.009 -6.227 32.803 1.00 25.92 32 SER B N 1
ATOM 3167 C CA . SER B 1 38 ? 25.352 -4.835 33.059 1.00 25.44 32 SER B CA 1
ATOM 3168 C C . SER B 1 38 ? 26.619 -4.696 33.900 1.00 24.35 32 SER B C 1
ATOM 3169 O O . SER B 1 38 ? 27.094 -5.671 34.480 1.00 25.25 32 SER B O 1
ATOM 3177 N N . THR B 1 39 ? 27.155 -3.479 33.961 1.00 23.91 33 THR B N 1
ATOM 3178 C CA . THR B 1 39 ? 28.342 -3.196 34.768 1.00 23.72 33 THR B CA 1
ATOM 3179 C C . THR B 1 39 ? 27.990 -2.357 35.994 1.00 24.69 33 THR B C 1
ATOM 3180 O O . THR B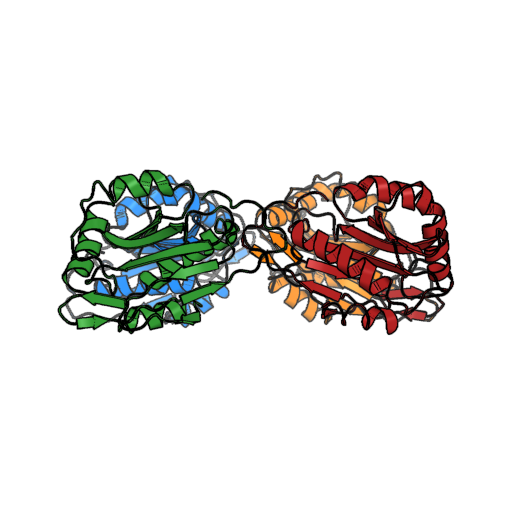 1 39 ? 28.870 -1.764 36.620 1.00 24.22 33 THR B O 1
ATOM 3191 N N . VAL B 1 40 ? 26.704 -2.320 36.345 1.00 24.97 34 VAL B N 1
ATOM 3192 C CA . VAL B 1 40 ? 26.260 -1.534 37.502 1.00 26.54 34 VAL B CA 1
ATOM 3193 C C . VAL B 1 40 ? 26.768 -2.149 38.804 1.00 28.66 34 VAL B C 1
ATOM 3194 O O . VAL B 1 40 ? 26.887 -1.466 39.820 1.00 31.17 34 VAL B O 1
ATOM 3207 N N . ASN B 1 41 ? 27.058 -3.442 38.784 1.00 28.39 35 ASN B N 1
ATOM 3208 C CA . ASN B 1 41 ? 27.938 -3.986 39.812 1.00 27.97 35 ASN B CA 1
ATOM 3209 C C . ASN B 1 41 ? 28.985 -4.899 39.197 1.00 26.43 35 ASN B C 1
ATOM 3210 O O . ASN B 1 41 ? 28.772 -5.521 38.145 1.00 27.21 35 ASN B O 1
ATOM 3221 N N . PHE B 1 42 ? 30.129 -4.946 39.861 1.00 23.74 36 PHE B N 1
ATOM 3222 C CA . PHE B 1 42 ? 31.340 -5.481 39.275 1.00 21.96 36 PHE B CA 1
ATOM 3223 C C . PHE B 1 42 ? 31.490 -6.987 39.459 1.00 22.68 36 PHE B C 1
ATOM 3224 O O . PHE B 1 42 ? 32.504 -7.550 39.068 1.00 24.41 36 PHE B O 1
ATOM 3241 N N . ARG B 1 43 ? 30.489 -7.644 40.035 1.00 20.64 37 ARG B N 1
ATOM 3242 C CA . ARG B 1 43 ? 30.503 -9.098 40.091 1.00 20.42 37 ARG B CA 1
ATOM 3243 C C . ARG B 1 43 ? 30.430 -9.619 38.672 1.00 21.43 37 ARG B C 1
ATOM 3244 O O . ARG B 1 43 ? 29.857 -8.970 37.798 1.00 23.05 37 ARG B O 1
ATOM 3265 N N . THR B 1 44 ? 31.020 -10.781 38.432 1.00 22.74 38 THR B N 1
ATOM 3266 C CA . THR B 1 44 ? 30.951 -11.396 37.109 1.00 24.16 38 THR B CA 1
ATOM 3267 C C . THR B 1 44 ? 30.294 -12.773 37.172 1.00 26.18 38 THR B C 1
ATOM 3268 O O . THR B 1 44 ? 29.869 -13.306 36.156 1.00 30.32 38 THR B O 1
ATOM 3279 N N . GLU B 1 45 ? 30.195 -13.333 38.371 1.00 25.55 39 GLU B N 1
ATOM 3280 C CA . GLU B 1 45 ? 29.617 -14.656 38.566 1.00 27.70 39 GLU B CA 1
ATOM 3281 C C . GLU B 1 45 ? 28.229 -14.508 39.204 1.00 23.48 39 GLU B C 1
ATOM 3282 O O . GLU B 1 45 ? 28.043 -13.654 40.059 1.00 22.02 39 GLU B O 1
ATOM 3294 N N . PRO B 1 46 ? 27.247 -15.319 38.776 1.00 21.97 40 PRO B N 1
ATOM 3295 C CA . PRO B 1 46 ? 25.945 -15.270 39.454 1.00 22.34 40 PRO B CA 1
ATOM 3296 C C . PRO B 1 46 ? 26.067 -15.727 40.890 1.00 22.12 40 PRO B C 1
ATOM 3297 O O . PRO B 1 46 ? 26.833 -16.646 41.186 1.00 23.58 40 PRO B O 1
ATOM 3308 N N . GLN B 1 47 ? 25.311 -15.089 41.769 1.00 20.62 41 GLN B N 1
ATOM 3309 C CA . GLN B 1 47 ? 25.261 -15.486 43.163 1.00 20.01 41 GLN B CA 1
ATOM 3310 C C . GLN B 1 47 ? 24.212 -16.556 43.356 1.00 21.20 41 GLN B C 1
ATOM 3311 O O . GLN B 1 47 ? 23.382 -16.789 42.474 1.00 21.77 41 GLN B O 1
ATOM 3325 N N . GLU B 1 48 ? 24.271 -17.198 44.516 0.88 22.86 42 GLU B N 1
ATOM 3326 C CA . GLU B 1 48 ? 23.329 -18.240 44.889 1.00 24.03 42 GLU B CA 1
ATOM 3327 C C . GLU B 1 48 ? 22.456 -17.750 46.042 1.00 21.00 42 GLU B C 1
ATOM 3328 O O . GLU B 1 48 ? 22.878 -16.903 46.825 0.89 20.05 42 GLU B O 1
ATOM 3340 N N . PRO B 1 49 ? 21.222 -18.259 46.137 1.00 20.92 43 PRO B N 1
ATOM 3341 C CA . PRO B 1 49 ? 20.307 -17.695 47.131 1.00 20.67 43 PRO B CA 1
ATOM 3342 C C . PRO B 1 49 ? 20.780 -17.859 48.568 1.00 20.36 43 PRO B C 1
ATOM 3343 O O . PRO B 1 49 ? 20.397 -17.047 49.398 1.00 20.26 43 PRO B O 1
ATOM 3354 N N . GLN B 1 50 ? 21.594 -18.871 48.861 1.00 21.59 44 GLN B N 1
ATOM 3355 C CA . GLN B 1 50 ? 22.079 -19.058 50.224 1.00 22.72 44 GLN B CA 1
ATOM 3356 C C . GLN B 1 50 ? 22.933 -17.879 50.681 1.00 21.24 44 GLN B C 1
ATOM 3357 O O . GLN B 1 50 ? 22.923 -17.524 51.867 1.00 21.17 44 GLN B O 1
ATOM 3371 N N A GLU B 1 51 ? 23.669 -17.281 49.744 0.71 19.99 45 GLU B N 1
ATOM 3372 N N B GLU B 1 51 ? 23.673 -17.270 49.763 0.29 20.85 45 GLU B N 1
ATOM 3373 C CA A GLU B 1 51 ? 24.481 -16.106 50.043 0.71 20.80 45 GLU B CA 1
ATOM 3374 C CA B GLU B 1 51 ? 24.486 -16.122 50.140 0.29 21.13 45 GLU B CA 1
ATOM 3375 C C A GLU B 1 51 ? 23.575 -14.983 50.517 0.71 18.84 45 GLU B C 1
ATOM 3376 C C B GLU B 1 51 ? 23.584 -14.950 50.518 0.29 19.21 45 GLU B C 1
ATOM 3377 O O A GLU B 1 51 ? 23.863 -14.307 51.493 0.71 19.20 45 GLU B O 1
ATOM 3378 O O B GLU B 1 51 ? 23.887 -14.202 51.443 0.29 19.52 45 GLU B O 1
ATOM 3401 N N . TRP B 1 52 ? 22.478 -14.794 49.800 1.00 17.15 46 TRP B N 1
ATOM 3402 C CA . TRP B 1 52 ? 21.507 -13.761 50.121 1.00 15.78 46 TRP B CA 1
ATOM 3403 C C . TRP B 1 52 ? 20.822 -14.050 51.454 1.00 17.11 46 TRP B C 1
ATOM 3404 O O . TRP B 1 52 ? 20.672 -13.172 52.304 1.00 15.94 46 TRP B O 1
ATOM 3425 N N . THR B 1 53 ? 20.422 -15.296 51.641 1.00 17.66 47 THR B N 1
ATOM 3426 C CA . THR B 1 53 ? 19.799 -15.692 52.895 1.00 17.95 47 THR B CA 1
ATOM 3427 C C . THR B 1 53 ? 20.746 -15.539 54.079 1.00 18.03 47 THR B C 1
ATOM 3428 O O . THR B 1 53 ? 20.331 -15.068 55.132 1.00 18.37 47 THR B O 1
ATOM 3439 N N . ASP B 1 54 ? 22.008 -15.921 53.909 1.00 16.62 48 ASP B N 1
ATOM 3440 C CA . ASP B 1 54 ? 22.979 -15.790 54.985 1.00 17.30 48 ASP B CA 1
ATOM 3441 C C . ASP B 1 54 ? 23.084 -14.326 55.413 1.00 17.04 48 ASP B C 1
ATOM 3442 O O . ASP B 1 54 ? 23.081 -14.015 56.608 1.00 17.12 48 ASP B O 1
ATOM 3451 N N . ASP B 1 55 ? 23.162 -13.428 54.436 1.00 16.31 49 ASP B N 1
ATOM 3452 C CA . ASP B 1 55 ? 23.343 -12.003 54.724 1.00 15.93 49 ASP B CA 1
ATOM 3453 C C . ASP B 1 55 ? 22.083 -11.396 55.331 1.00 14.90 49 ASP B C 1
ATOM 3454 O O . ASP B 1 55 ? 22.159 -10.604 56.269 1.00 16.15 49 ASP B O 1
ATOM 3463 N N . LEU B 1 56 ? 20.927 -11.773 54.800 1.00 14.72 50 LEU B N 1
ATOM 3464 C CA . LEU B 1 56 ? 19.657 -11.337 55.362 1.00 15.04 50 LEU B CA 1
ATOM 3465 C C . LEU B 1 56 ? 19.544 -11.726 56.832 1.00 16.37 50 LEU B C 1
ATOM 3466 O O . LEU B 1 56 ? 19.231 -10.897 57.679 1.00 15.91 50 LEU B O 1
ATOM 3482 N N . VAL B 1 57 ? 19.787 -12.994 57.135 1.00 16.87 51 VAL B N 1
ATOM 3483 C CA . VAL B 1 57 ? 19.622 -13.483 58.496 1.00 19.12 51 VAL B CA 1
ATOM 3484 C C . VAL B 1 57 ? 20.620 -12.821 59.445 1.00 17.64 51 VAL B C 1
ATOM 3485 O O . VAL B 1 57 ? 20.295 -12.507 60.589 1.00 19.19 51 VAL B O 1
ATOM 3498 N N . ARG B 1 58 ? 21.832 -12.597 58.958 1.00 16.59 52 ARG B N 1
ATOM 3499 C CA . ARG B 1 58 ? 22.866 -11.970 59.758 1.00 17.94 52 ARG B CA 1
ATOM 3500 C C . ARG B 1 58 ? 22.579 -10.490 60.013 1.00 17.16 52 ARG B C 1
ATOM 3501 O O . ARG B 1 58 ? 22.876 -9.973 61.093 1.00 18.86 52 ARG B O 1
ATOM 3522 N N . LEU B 1 59 ? 21.986 -9.815 59.033 1.00 15.43 53 LEU B N 1
ATOM 3523 C CA . LEU B 1 59 ? 21.885 -8.359 59.069 1.00 13.76 53 LEU B CA 1
ATOM 3524 C C . LEU B 1 59 ? 20.521 -7.741 59.364 1.00 14.32 53 LEU B C 1
ATOM 3525 O O . LEU B 1 59 ? 20.463 -6.574 59.749 1.00 14.90 53 LEU B O 1
ATOM 3541 N N . ARG B 1 60 ? 19.442 -8.495 59.182 1.00 15.75 54 ARG B N 1
ATOM 3542 C CA . ARG B 1 60 ? 18.105 -7.904 59.128 1.00 16.57 54 ARG B CA 1
ATOM 3543 C C . ARG B 1 60 ? 17.619 -7.255 60.423 1.00 18.10 54 ARG B C 1
ATOM 3544 O O . ARG B 1 60 ? 16.727 -6.412 60.378 1.00 18.72 54 ARG B O 1
ATOM 3565 N N . GLU B 1 61 ? 18.173 -7.644 61.564 1.00 18.67 55 GLU B N 1
ATOM 3566 C CA . GLU B 1 61 ? 17.768 -7.030 62.829 0.77 20.73 55 GLU B CA 1
ATOM 3567 C C . GLU B 1 61 ? 18.472 -5.695 63.028 1.00 17.80 55 GLU B C 1
ATOM 3568 O O . GLU B 1 61 ? 17.955 -4.811 63.706 0.97 18.07 55 GLU B O 1
ATOM 3580 N N . ARG B 1 62 ? 19.658 -5.565 62.442 1.00 16.17 56 ARG B N 1
ATOM 3581 C CA . ARG B 1 62 ? 20.497 -4.380 62.612 1.00 15.74 56 ARG B CA 1
ATOM 3582 C C . ARG B 1 62 ? 20.301 -3.362 61.492 1.00 15.03 56 ARG B C 1
ATOM 3583 O O . ARG B 1 62 ? 20.458 -2.161 61.698 1.00 15.57 56 ARG B O 1
ATOM 3604 N N . TYR B 1 63 ? 19.982 -3.863 60.303 1.00 13.39 57 TYR B N 1
ATOM 3605 C CA . TYR B 1 63 ? 19.894 -3.034 59.100 1.00 11.15 57 TYR B CA 1
ATOM 3606 C C . TYR B 1 63 ? 18.582 -3.304 58.393 1.00 11.70 57 TYR B C 1
ATOM 3607 O O . TYR B 1 63 ? 18.145 -4.451 58.317 1.00 13.27 57 TYR B O 1
ATOM 3625 N N . PRO B 1 64 ? 17.957 -2.256 57.846 1.00 11.26 58 PRO B N 1
ATOM 3626 C CA . PRO B 1 64 ? 16.723 -2.505 57.099 1.00 10.91 58 PRO B CA 1
ATOM 3627 C C . PRO B 1 64 ? 16.985 -3.221 55.770 1.00 10.79 58 PRO B C 1
ATOM 3628 O O . PRO B 1 64 ? 17.878 -2.824 55.018 1.00 11.37 58 PRO B O 1
ATOM 3639 N N . TRP B 1 65 ? 16.224 -4.282 55.530 1.00 10.76 59 TRP B N 1
ATOM 3640 C CA . TRP B 1 65 ? 16.163 -4.991 54.261 1.00 11.13 59 TRP B CA 1
ATOM 3641 C C . TRP B 1 65 ? 14.709 -4.938 53.830 1.00 10.87 59 TRP B C 1
ATOM 3642 O O . TRP B 1 65 ? 13.843 -5.494 54.513 1.00 12.77 59 TRP B O 1
ATOM 3663 N N . LEU B 1 66 ? 14.435 -4.224 52.741 1.00 11.89 60 LEU B N 1
ATOM 3664 C CA . LEU B 1 66 ? 13.064 -3.962 52.317 1.00 12.02 60 LEU B CA 1
ATOM 3665 C C . LEU B 1 66 ? 12.834 -4.434 50.903 1.00 10.74 60 LEU B C 1
ATOM 3666 O O . LEU B 1 66 ? 13.697 -4.263 50.043 1.00 11.40 60 LEU B O 1
ATOM 3682 N N . VAL B 1 67 ? 11.661 -5.005 50.659 1.00 11.42 61 VAL B N 1
ATOM 3683 C CA . VAL B 1 67 ? 11.245 -5.321 49.302 1.00 12.87 61 VAL B CA 1
ATOM 3684 C C . VAL B 1 67 ? 9.978 -4.559 48.950 1.00 14.12 61 VAL B C 1
ATOM 3685 O O . VAL B 1 67 ? 9.156 -4.234 49.825 1.00 14.33 61 VAL B O 1
ATOM 3698 N N . ALA B 1 68 ? 9.855 -4.246 47.666 1.00 14.65 62 ALA B N 1
ATOM 3699 C CA . ALA B 1 68 ? 8.618 -3.719 47.117 1.00 16.09 62 ALA B CA 1
ATOM 3700 C C . ALA B 1 68 ? 7.941 -4.821 46.344 1.00 16.36 62 ALA B C 1
ATOM 3701 O O . ALA B 1 68 ? 8.591 -5.558 45.599 1.00 16.35 62 ALA B O 1
ATOM 3708 N N . GLU B 1 69 ? 6.636 -4.944 46.544 1.00 17.18 63 GLU B N 1
ATOM 3709 C CA . GLU B 1 69 ? 5.824 -5.896 45.803 1.00 18.19 63 GLU B CA 1
ATOM 3710 C C . GLU B 1 69 ? 4.926 -5.202 44.790 1.00 18.80 63 GLU B C 1
ATOM 3711 O O . GLU B 1 69 ? 4.432 -4.097 45.020 1.00 19.33 63 GLU B O 1
ATOM 3723 N N . VAL B 1 70 ? 4.766 -5.853 43.647 1.00 19.28 64 VAL B N 1
ATOM 3724 C CA . VAL B 1 70 ? 3.769 -5.467 42.662 1.00 22.13 64 VAL B CA 1
ATOM 3725 C C . VAL B 1 70 ? 3.019 -6.739 42.272 1.00 24.00 64 VAL B C 1
ATOM 3726 O O . VAL B 1 70 ? 3.628 -7.727 41.880 1.00 24.57 64 VAL B O 1
ATOM 3739 N N . ASP B 1 71 ? 1.696 -6.718 42.420 1.00 25.69 65 ASP B N 1
ATOM 3740 C CA . ASP B 1 71 ? 0.871 -7.908 42.232 1.00 26.68 65 ASP B CA 1
ATOM 3741 C C . ASP B 1 71 ? 1.370 -9.103 43.029 1.00 27.61 65 ASP B C 1
ATOM 3742 O O . ASP B 1 71 ? 1.374 -10.228 42.523 1.00 28.66 65 ASP B O 1
ATOM 3751 N N . GLY B 1 72 ? 1.791 -8.850 44.262 1.00 26.03 66 GLY B N 1
ATOM 3752 C CA . GLY B 1 72 ? 2.177 -9.914 45.160 1.00 27.67 66 GLY B CA 1
ATOM 3753 C C . GLY B 1 72 ? 3.477 -10.610 44.796 1.00 28.28 66 GLY B C 1
ATOM 3754 O O . GLY B 1 72 ? 3.769 -11.674 45.357 1.00 31.67 66 GLY B O 1
ATOM 3758 N N . GLU B 1 73 ? 4.244 -10.037 43.866 0.70 26.05 67 GLU B N 1
ATOM 3759 C CA . GLU B 1 73 ? 5.582 -10.549 43.534 0.90 25.20 67 GLU B CA 1
ATOM 3760 C C . GLU B 1 73 ? 6.662 -9.503 43.801 1.00 21.65 67 GLU B C 1
ATOM 3761 O O . GLU B 1 73 ? 6.432 -8.306 43.660 1.00 20.25 67 GLU B O 1
ATOM 3773 N N . VAL B 1 74 ? 7.853 -9.964 44.166 1.00 21.26 68 VAL B N 1
ATOM 3774 C CA . VAL B 1 74 ? 8.944 -9.059 44.497 1.00 20.26 68 VAL B CA 1
ATOM 3775 C C . VAL B 1 74 ? 9.423 -8.343 43.245 1.00 18.53 68 VAL B C 1
ATOM 3776 O O . VAL B 1 74 ? 9.783 -8.978 42.249 1.00 20.25 68 VAL B O 1
ATOM 3789 N N . ALA B 1 75 ? 9.412 -7.016 43.309 1.00 16.98 69 ALA B N 1
ATOM 3790 C CA . ALA B 1 75 ? 9.766 -6.170 42.179 1.00 15.76 69 ALA B CA 1
ATOM 3791 C C . ALA B 1 75 ? 11.038 -5.368 42.428 1.00 15.63 69 ALA B C 1
ATOM 3792 O O . ALA B 1 75 ? 11.596 -4.775 41.504 1.00 16.82 69 ALA B O 1
ATOM 3799 N N . GLY B 1 76 ? 11.483 -5.313 43.677 1.00 15.05 70 GLY B N 1
ATOM 3800 C CA . GLY B 1 76 ? 12.717 -4.627 43.968 1.00 14.34 70 GLY B CA 1
ATOM 3801 C C . GLY B 1 76 ? 13.100 -4.803 45.408 1.00 13.02 70 GLY B C 1
ATOM 3802 O O . GLY B 1 76 ? 12.282 -5.221 46.236 1.00 13.92 70 GLY B O 1
ATOM 3806 N N . ILE B 1 77 ? 14.360 -4.505 45.695 1.00 12.61 71 ILE B N 1
ATOM 3807 C CA . ILE B 1 77 ? 14.889 -4.559 47.049 1.00 13.29 71 ILE B CA 1
ATOM 3808 C C . ILE B 1 77 ? 15.761 -3.355 47.306 1.00 11.43 71 ILE B C 1
ATOM 3809 O O . ILE B 1 77 ? 16.432 -2.865 46.418 1.00 12.06 71 ILE B O 1
ATOM 3825 N N . ALA B 1 78 ? 15.725 -2.867 48.534 1.00 10.62 72 ALA B N 1
ATOM 3826 C CA . ALA B 1 78 ? 16.757 -1.964 49.008 1.00 11.23 72 ALA B CA 1
ATOM 3827 C C . ALA B 1 78 ? 17.185 -2.511 50.347 1.00 10.19 72 ALA B C 1
ATOM 3828 O O . ALA B 1 78 ? 16.344 -2.919 51.163 1.00 10.25 72 ALA B O 1
ATOM 3835 N N . TYR B 1 79 ? 18.493 -2.556 50.570 1.00 10.36 73 TYR B N 1
ATOM 3836 C CA . TYR B 1 79 ? 19.017 -3.082 51.815 1.00 10.56 73 TYR B CA 1
ATOM 3837 C C . TYR B 1 79 ? 20.277 -2.355 52.231 1.00 9.97 73 TYR B C 1
ATOM 3838 O O . TYR B 1 79 ? 20.986 -1.754 51.418 1.00 10.46 73 TYR B O 1
ATOM 3856 N N . ALA B 1 80 ? 20.538 -2.419 53.524 1.00 8.57 74 ALA B N 1
ATOM 3857 C CA . ALA B 1 80 ? 21.714 -1.812 54.108 1.00 9.71 74 ALA B CA 1
ATOM 3858 C C . ALA B 1 80 ? 22.551 -2.862 54.820 1.00 10.72 74 ALA B C 1
ATOM 3859 O O . ALA B 1 80 ? 22.069 -3.938 55.184 1.00 11.84 74 ALA B O 1
ATOM 3866 N N . GLY B 1 81 ? 23.817 -2.531 55.029 1.00 11.20 75 GLY B N 1
ATOM 3867 C CA . GLY B 1 81 ? 24.729 -3.397 55.740 1.00 11.38 75 GLY B CA 1
ATOM 3868 C C . GLY B 1 81 ? 25.893 -2.578 56.230 1.00 10.84 75 GLY B C 1
ATOM 3869 O O . GLY B 1 81 ? 25.950 -1.374 55.995 1.00 10.15 75 GLY B O 1
ATOM 3873 N N . PRO B 1 82 ? 26.832 -3.222 56.918 1.00 12.06 76 PRO B N 1
ATOM 3874 C CA . PRO B 1 82 ? 28.025 -2.527 57.402 1.00 11.28 76 PRO B CA 1
ATOM 3875 C C . PRO B 1 82 ? 28.871 -2.024 56.240 1.00 12.44 76 PRO B C 1
ATOM 3876 O O . PRO B 1 82 ? 29.032 -2.716 55.238 1.00 15.20 76 PRO B O 1
ATOM 3887 N N . TRP B 1 83 ? 29.402 -0.818 56.376 1.00 13.25 77 TRP B N 1
ATOM 3888 C CA . TRP B 1 83 ? 30.362 -0.308 55.408 1.00 13.27 77 TRP B CA 1
ATOM 3889 C C . TRP B 1 83 ? 31.676 -1.082 55.499 1.00 13.52 77 TRP B C 1
ATOM 3890 O O . TRP B 1 83 ? 32.230 -1.519 54.483 1.00 15.35 77 TRP B O 1
ATOM 3911 N N . LYS B 1 84 ? 32.163 -1.271 56.715 1.00 14.59 78 LYS B N 1
ATOM 3912 C CA . LYS B 1 84 ? 33.444 -1.933 56.917 1.00 16.99 78 LYS B CA 1
ATOM 3913 C C . LYS B 1 84 ? 33.458 -2.619 58.276 1.00 19.78 78 LYS B C 1
ATOM 3914 O O . LYS B 1 84 ? 32.840 -2.141 59.224 1.00 19.65 78 LYS B O 1
ATOM 3933 N N . ALA B 1 85 ? 34.164 -3.742 58.364 1.00 21.98 79 ALA B N 1
ATOM 3934 C CA . ALA B 1 85 ? 34.134 -4.581 59.557 1.00 23.35 79 ALA B CA 1
ATOM 3935 C C . ALA B 1 85 ? 35.135 -4.098 60.595 1.00 22.48 79 ALA B C 1
ATOM 3936 O O . ALA B 1 85 ? 36.087 -4.803 60.929 1.00 24.96 79 ALA B O 1
ATOM 3943 N N . ARG B 1 86 ? 34.936 -2.875 61.060 1.00 20.96 80 ARG B N 1
ATOM 3944 C CA . ARG B 1 86 ? 35.643 -2.338 62.211 1.00 20.89 80 ARG B CA 1
ATOM 3945 C C . ARG B 1 86 ? 34.653 -1.568 63.053 1.00 15.53 80 ARG B C 1
ATOM 3946 O O . ARG B 1 86 ? 33.751 -0.931 62.525 1.00 14.27 80 ARG B O 1
ATOM 3967 N N . ASN B 1 87 ? 34.808 -1.639 64.368 1.00 15.27 81 ASN B N 1
ATOM 3968 C CA . ASN B 1 87 ? 33.858 -0.988 65.258 1.00 15.51 81 ASN B CA 1
ATOM 3969 C C . ASN B 1 87 ? 33.756 0.516 65.022 1.00 13.91 81 ASN B C 1
ATOM 3970 O O . ASN B 1 87 ? 32.697 1.096 65.217 1.00 13.52 81 ASN B O 1
ATOM 3981 N N . ALA B 1 88 ? 34.839 1.141 64.572 1.00 11.94 82 ALA B N 1
ATOM 3982 C CA . ALA B 1 88 ? 34.830 2.581 64.301 1.00 10.48 82 ALA B CA 1
ATOM 3983 C C . ALA B 1 88 ? 33.813 2.930 63.227 1.00 10.18 82 ALA B C 1
ATOM 3984 O O . ALA B 1 88 ? 33.334 4.057 63.153 1.00 10.83 82 ALA B O 1
ATOM 3991 N N . TYR B 1 89 ? 33.474 1.943 62.407 1.00 9.84 83 TYR B N 1
ATOM 3992 C CA . TYR B 1 89 ? 32.530 2.146 61.319 1.00 9.94 83 TYR B CA 1
ATOM 3993 C C . TYR B 1 89 ? 31.102 1.747 61.661 1.00 11.32 83 TYR B C 1
ATOM 3994 O O . TYR B 1 89 ? 30.243 1.725 60.779 1.00 11.19 83 TYR B O 1
ATOM 4012 N N . ASP B 1 90 ? 30.832 1.470 62.936 1.00 10.97 84 ASP B N 1
ATOM 4013 C CA . ASP B 1 90 ? 29.510 0.979 63.345 1.00 11.30 84 ASP B CA 1
ATOM 4014 C C . ASP B 1 90 ? 28.339 1.868 62.937 1.00 10.30 84 ASP B C 1
ATOM 4015 O O . ASP B 1 90 ? 27.240 1.362 62.726 1.00 11.24 84 ASP B O 1
ATOM 4024 N N . TRP B 1 91 ? 28.571 3.171 62.811 1.00 8.90 85 TRP B N 1
ATOM 4025 C CA . TRP B 1 91 ? 27.506 4.123 62.516 1.00 8.86 85 TRP B CA 1
ATOM 4026 C C . TRP B 1 91 ? 27.461 4.479 61.047 1.00 10.59 85 TRP B C 1
ATOM 4027 O O . TRP B 1 91 ? 26.719 5.374 60.642 1.00 10.60 85 TRP B O 1
ATOM 4048 N N . THR B 1 92 ? 28.255 3.770 60.255 1.00 10.50 86 THR B N 1
ATOM 4049 C CA . THR B 1 92 ? 28.344 4.019 58.826 1.00 9.83 86 THR B CA 1
ATOM 4050 C C . THR B 1 92 ? 27.812 2.808 58.080 1.00 9.37 86 THR B C 1
ATOM 4051 O O . THR B 1 92 ? 28.355 1.701 58.178 1.00 10.65 86 THR B O 1
ATOM 4062 N N . ALA B 1 93 ? 26.718 3.019 57.360 1.00 9.39 87 ALA B N 1
ATOM 4063 C CA . ALA B 1 93 ? 26.049 1.949 56.622 1.00 9.08 87 ALA B CA 1
ATOM 4064 C C . ALA B 1 93 ? 26.338 2.061 55.139 1.00 10.12 87 ALA B C 1
ATOM 4065 O O . ALA B 1 93 ? 26.665 3.136 54.633 1.00 11.13 87 ALA B O 1
ATOM 4072 N N . GLU B 1 94 ? 26.224 0.932 54.457 1.00 9.93 88 GLU B N 1
ATOM 4073 C CA . GLU B 1 94 ? 26.206 0.904 53.005 1.00 10.66 88 GLU B CA 1
ATOM 4074 C C . GLU B 1 94 ? 24.777 0.643 52.564 1.00 10.85 88 GLU B C 1
ATOM 4075 O O . GLU B 1 94 ? 24.088 -0.157 53.174 1.00 12.25 88 GLU B O 1
ATOM 4087 N N . SER B 1 95 ? 24.338 1.311 51.504 1.00 8.61 89 SER B N 1
ATOM 4088 C CA . SER B 1 95 ? 23.009 1.068 50.948 1.00 8.85 89 SER B CA 1
ATOM 4089 C C . SER B 1 95 ? 23.111 0.532 49.524 1.00 9.95 89 SER B C 1
ATOM 4090 O O . SER B 1 95 ? 24.044 0.853 48.800 1.00 11.71 89 SER B O 1
ATOM 4098 N N . THR B 1 96 ? 22.127 -0.278 49.149 1.00 9.74 90 THR B N 1
ATOM 4099 C CA . THR B 1 96 ? 22.064 -0.919 47.839 1.00 10.04 90 THR B CA 1
ATOM 4100 C C . THR B 1 96 ? 20.602 -0.999 47.430 1.00 9.04 90 THR B C 1
ATOM 4101 O O . THR B 1 96 ? 19.730 -1.202 48.287 1.00 9.84 90 THR B O 1
ATOM 4112 N N . VAL B 1 97 ? 20.330 -0.861 46.135 1.00 10.68 91 VAL B N 1
ATOM 4113 C CA . VAL B 1 97 ? 18.971 -0.931 45.629 1.00 11.67 91 VAL B CA 1
ATOM 4114 C C . VAL B 1 97 ? 18.947 -1.499 44.214 1.00 11.93 91 VAL B C 1
ATOM 4115 O O . VAL B 1 97 ? 19.747 -1.102 43.360 1.00 12.03 91 VAL B O 1
ATOM 4128 N N . TYR B 1 98 ? 18.017 -2.421 43.973 1.00 11.83 92 TYR B N 1
ATOM 4129 C CA . TYR B 1 98 ? 17.812 -3.021 42.650 1.00 12.03 92 TYR B CA 1
ATOM 4130 C C . TYR B 1 98 ? 16.326 -3.152 42.407 1.00 13.61 92 TYR B C 1
ATOM 4131 O O . TYR B 1 98 ? 15.599 -3.647 43.257 1.00 13.75 92 TYR B O 1
ATOM 4149 N N . VAL B 1 99 ? 15.884 -2.703 41.241 1.00 13.20 93 VAL B N 1
ATOM 4150 C CA . VAL B 1 99 ? 14.504 -2.864 40.822 1.00 13.88 93 VAL B CA 1
ATOM 4151 C C . VAL B 1 99 ? 14.493 -3.733 39.559 1.00 14.62 93 VAL B C 1
ATOM 4152 O O . VAL B 1 99 ? 15.375 -3.625 38.717 1.00 14.60 93 VAL B O 1
ATOM 4165 N N . SER B 1 100 ? 13.506 -4.614 39.461 1.00 16.35 94 SER B N 1
ATOM 4166 C CA . SER B 1 100 ? 13.333 -5.465 38.299 1.00 18.58 94 SER B CA 1
ATOM 4167 C C . SER B 1 100 ? 13.312 -4.647 37.009 1.00 19.01 94 SER B C 1
ATOM 4168 O O . SER B 1 100 ? 12.790 -3.535 36.986 1.00 20.13 94 SER B O 1
ATOM 4176 N N . PRO B 1 101 ? 13.892 -5.193 35.929 1.00 18.33 95 PRO B N 1
ATOM 4177 C CA . PRO B 1 101 ? 13.852 -4.470 34.653 1.00 20.55 95 PRO B CA 1
ATOM 4178 C C . PRO B 1 101 ? 12.429 -4.145 34.202 1.00 23.17 95 PRO B C 1
ATOM 4179 O O . PRO B 1 101 ? 12.217 -3.126 33.535 1.00 26.35 95 PRO B O 1
ATOM 4190 N N . ARG B 1 102 ? 11.469 -4.998 34.547 1.00 22.55 96 ARG B N 1
ATOM 4191 C CA . ARG B 1 102 ? 10.090 -4.793 34.118 1.00 23.17 96 ARG B CA 1
ATOM 4192 C C . ARG B 1 102 ? 9.394 -3.693 34.918 0.85 23.34 96 ARG B C 1
ATOM 4193 O O . ARG B 1 102 ? 8.271 -3.320 34.594 0.95 23.31 96 ARG B O 1
ATOM 4214 N N . HIS B 1 103 ? 10.046 -3.190 35.966 1.00 23.08 97 HIS B N 1
ATOM 4215 C CA . HIS B 1 103 ? 9.402 -2.242 36.871 1.00 23.27 97 HIS B CA 1
ATOM 4216 C C . HIS B 1 103 ? 10.168 -0.927 37.025 1.00 24.66 97 HIS B C 1
ATOM 4217 O O . HIS B 1 103 ? 9.868 -0.149 37.927 1.00 25.62 97 HIS B O 1
ATOM 4231 N N . GLN B 1 104 ? 11.137 -0.675 36.145 1.00 25.23 98 GLN B N 1
ATOM 4232 C CA . GLN B 1 104 ? 11.927 0.560 36.192 1.00 26.81 98 GLN B CA 1
ATOM 4233 C C . GLN B 1 104 ? 11.060 1.811 36.040 1.00 25.54 98 GLN B C 1
ATOM 4234 O O . GLN B 1 104 ? 10.062 1.811 35.309 1.00 25.69 98 GLN B O 1
ATOM 4248 N N . ARG B 1 105 ? 11.482 2.877 36.711 1.00 25.26 99 ARG B N 1
ATOM 4249 C CA . ARG B 1 105 ? 10.908 4.214 36.575 1.00 25.44 99 ARG B CA 1
ATOM 4250 C C . ARG B 1 105 ? 9.415 4.264 36.899 1.00 25.51 99 ARG B C 1
ATOM 4251 O O . ARG B 1 105 ? 8.647 4.989 36.257 1.00 26.96 99 ARG B O 1
ATOM 4272 N N . THR B 1 106 ? 9.015 3.486 37.900 1.00 24.53 100 THR B N 1
ATOM 4273 C CA . THR B 1 106 ? 7.649 3.530 38.406 1.00 24.35 100 THR B CA 1
ATOM 4274 C C . THR B 1 106 ? 7.634 3.887 39.889 1.00 22.37 100 THR B C 1
ATOM 4275 O O . THR B 1 106 ? 6.634 3.691 40.566 1.00 23.88 100 THR B O 1
ATOM 4286 N N . GLY B 1 107 ? 8.741 4.433 40.381 1.00 21.19 101 GLY B N 1
ATOM 4287 C CA . GLY B 1 107 ? 8.812 4.954 41.739 1.00 19.94 101 GLY B CA 1
ATOM 4288 C C . GLY B 1 107 ? 9.289 3.985 42.809 1.00 18.15 101 GLY B C 1
ATOM 4289 O O . GLY B 1 107 ? 9.448 4.374 43.974 1.00 18.78 101 GLY B O 1
ATOM 4293 N N . LEU B 1 108 ? 9.526 2.733 42.435 1.00 17.69 102 LEU B N 1
ATOM 4294 C CA . LEU B 1 108 ? 9.866 1.710 43.420 1.00 16.97 102 LEU B CA 1
ATOM 4295 C C . LEU B 1 108 ? 11.203 1.967 44.104 1.00 16.78 102 LEU B C 1
ATOM 4296 O O . LEU B 1 108 ? 11.321 1.798 45.317 1.00 15.04 102 LEU B O 1
ATOM 4312 N N . GLY B 1 109 ? 12.219 2.336 43.324 1.00 16.05 103 GLY B N 1
ATOM 4313 C CA . GLY B 1 109 ? 13.550 2.526 43.877 1.00 15.81 103 GLY B CA 1
ATOM 4314 C C . GLY B 1 109 ? 13.589 3.648 44.898 1.00 15.78 103 GLY B C 1
ATOM 4315 O O . GLY B 1 109 ? 14.113 3.486 46.007 1.00 15.80 103 GLY B O 1
ATOM 4319 N N . SER B 1 110 ? 13.012 4.788 44.533 1.00 16.08 104 SER B N 1
ATOM 4320 C CA . SER B 1 110 ? 13.032 5.959 45.396 1.00 17.45 104 SER B CA 1
ATOM 4321 C C . SER B 1 110 ? 12.126 5.746 46.606 1.00 17.00 104 SER B C 1
ATOM 4322 O O . SER B 1 110 ? 12.445 6.196 47.708 1.00 16.01 104 SER B O 1
ATOM 4330 N N . THR B 1 111 ? 11.007 5.052 46.411 1.00 16.76 105 THR B N 1
ATOM 4331 C CA . THR B 1 111 ? 10.134 4.726 47.542 1.00 17.02 105 THR B CA 1
ATOM 4332 C C . THR B 1 111 ? 10.851 3.800 48.522 1.00 14.36 105 THR B C 1
ATOM 4333 O O . THR B 1 111 ? 10.851 4.052 49.726 1.00 14.58 105 THR B O 1
ATOM 4344 N N . LEU B 1 112 ? 11.478 2.745 48.014 1.00 13.80 106 LEU B N 1
ATOM 4345 C CA . LEU B 1 112 ? 12.230 1.835 48.872 1.00 13.51 106 LEU B CA 1
ATOM 4346 C C . LEU B 1 112 ? 13.339 2.575 49.613 1.00 13.65 106 LEU B C 1
ATOM 4347 O O . LEU B 1 112 ? 13.508 2.412 50.816 1.00 13.65 106 LEU B O 1
ATOM 4363 N N . TYR B 1 113 ? 14.094 3.395 48.893 1.00 14.05 107 TYR B N 1
ATOM 4364 C CA . TYR B 1 113 ? 15.216 4.087 49.515 1.00 14.81 107 TYR B CA 1
ATOM 4365 C C . TYR B 1 113 ? 14.738 5.087 50.555 1.00 15.76 107 TYR B C 1
ATOM 4366 O O . TYR B 1 113 ? 15.393 5.281 51.575 1.00 15.76 107 TYR B O 1
ATOM 4384 N N . THR B 1 114 ? 13.607 5.738 50.295 1.00 15.45 108 THR B N 1
ATOM 4385 C CA . THR B 1 114 ? 13.069 6.691 51.261 1.00 16.66 108 THR B CA 1
ATOM 4386 C C . THR B 1 114 ? 12.803 5.998 52.591 1.00 15.72 108 THR B C 1
ATOM 4387 O O . THR B 1 114 ? 13.176 6.499 53.654 1.00 15.63 108 THR B O 1
ATOM 4398 N N . HIS B 1 115 ? 12.183 4.829 52.535 1.00 13.84 109 HIS B N 1
ATOM 4399 C CA . HIS B 1 115 ? 11.936 4.072 53.752 1.00 14.44 109 HIS B CA 1
ATOM 4400 C C . HIS B 1 115 ? 13.231 3.549 54.378 1.00 13.91 109 HIS B C 1
ATOM 4401 O O . HIS B 1 115 ? 13.390 3.570 55.586 1.00 14.34 109 HIS B O 1
ATOM 4415 N N . LEU B 1 116 ? 14.163 3.098 53.544 1.00 12.83 110 LEU B N 1
ATOM 4416 C CA . LEU B 1 116 ? 15.452 2.644 54.043 1.00 12.46 110 LEU B CA 1
ATOM 4417 C C . LEU B 1 116 ? 16.183 3.760 54.787 1.00 13.45 110 LEU B C 1
ATOM 4418 O O . LEU B 1 116 ? 16.704 3.552 55.889 1.00 13.56 110 LEU B O 1
ATOM 4434 N N . LEU B 1 117 ? 16.187 4.951 54.196 1.00 12.19 111 LEU B N 1
ATOM 4435 C CA . LEU B 1 117 ? 16.881 6.089 54.780 1.00 13.28 111 LEU B CA 1
ATOM 4436 C C . LEU B 1 117 ? 16.206 6.574 56.044 1.00 13.67 111 LEU B C 1
ATOM 4437 O O . LEU B 1 117 ? 16.888 6.967 56.982 1.00 14.59 111 LEU B O 1
ATOM 4453 N N . LYS B 1 118 ? 14.875 6.564 56.076 0.98 13.84 112 LYS B N 1
ATOM 4454 C CA . LYS B 1 118 ? 14.158 6.974 57.283 1.00 14.06 112 LYS B CA 1
ATOM 4455 C C . LYS B 1 118 ? 14.477 6.020 58.426 1.00 13.86 112 LYS B C 1
ATOM 4456 O O . LYS B 1 118 ? 14.613 6.439 59.579 0.95 13.49 112 LYS B O 1
ATOM 4475 N N . SER B 1 119 ? 14.620 4.738 58.108 1.00 13.19 113 SER B N 1
ATOM 4476 C CA . SER B 1 119 ? 14.965 3.756 59.114 1.00 12.79 113 SER B CA 1
ATOM 4477 C C . SER B 1 119 ? 16.382 4.002 59.622 1.00 12.32 113 SER B C 1
ATOM 4478 O O . SER B 1 119 ? 16.608 4.071 60.828 1.00 13.49 113 SER B O 1
ATOM 4486 N N . LEU B 1 120 ? 17.337 4.137 58.710 1.00 11.87 114 LEU B N 1
ATOM 4487 C CA . LEU B 1 120 ? 18.715 4.340 59.117 1.00 11.65 114 LEU B CA 1
ATOM 4488 C C . LEU B 1 120 ? 18.847 5.597 59.972 1.00 12.12 114 LEU B C 1
ATOM 4489 O O . LEU B 1 120 ? 19.577 5.603 60.960 1.00 12.35 114 LEU B O 1
ATOM 4505 N N . GLU B 1 121 ? 18.146 6.659 59.591 1.00 13.40 115 GLU B N 1
ATOM 4506 C CA . GLU B 1 121 ? 18.168 7.885 60.376 1.00 14.07 115 GLU B CA 1
ATOM 4507 C C . GLU B 1 121 ? 17.598 7.653 61.782 1.00 13.83 115 GLU B C 1
ATOM 4508 O O . GLU B 1 121 ? 18.218 8.013 62.775 1.00 13.57 115 GLU B O 1
ATOM 4520 N N . ALA B 1 122 ? 16.421 7.047 61.854 1.00 13.75 116 ALA B N 1
ATOM 4521 C CA . ALA B 1 122 ? 15.761 6.801 63.133 1.00 14.94 116 ALA B CA 1
ATOM 4522 C C . ALA B 1 122 ? 16.554 5.837 64.034 1.00 13.82 116 ALA B C 1
ATOM 4523 O O . ALA B 1 122 ? 16.498 5.915 65.265 1.00 15.09 116 ALA B O 1
ATOM 4530 N N . GLN B 1 123 ? 17.288 4.922 63.416 1.00 12.14 117 GLN B N 1
ATOM 4531 C CA . GLN B 1 123 ? 18.091 3.959 64.166 1.00 11.41 117 GLN B CA 1
ATOM 4532 C C . GLN B 1 123 ? 19.355 4.590 64.738 1.00 12.32 117 GLN B C 1
ATOM 4533 O O . GLN B 1 123 ? 19.993 4.004 65.603 1.00 13.84 117 GLN B O 1
ATOM 4547 N N . GLY B 1 124 ? 19.726 5.766 64.235 1.00 10.37 118 GLY B N 1
ATOM 4548 C CA . GLY B 1 124 ? 20.876 6.483 64.758 1.00 11.30 118 GLY B CA 1
ATOM 4549 C C . GLY B 1 124 ? 22.191 6.229 64.054 1.00 10.44 118 GLY B C 1
ATOM 4550 O O . GLY B 1 124 ? 23.250 6.334 64.660 1.00 11.34 118 GLY B O 1
ATOM 4554 N N . PHE B 1 125 ? 22.145 5.901 62.771 1.00 10.38 119 PHE B N 1
ATOM 4555 C CA . PHE B 1 125 ? 23.360 5.883 61.972 1.00 10.13 119 PHE B CA 1
ATOM 4556 C C . PHE B 1 125 ? 23.856 7.308 61.723 1.00 10.56 119 PHE B C 1
ATOM 4557 O O . PHE B 1 125 ? 23.085 8.256 61.752 1.00 10.95 119 PHE B O 1
ATOM 4574 N N . LYS B 1 126 ? 25.155 7.441 61.473 1.00 9.73 120 LYS B N 1
ATOM 4575 C CA . LYS B 1 126 ? 25.767 8.723 61.138 1.00 10.53 120 LYS B CA 1
ATOM 4576 C C . LYS B 1 126 ? 25.715 9.056 59.642 1.00 10.13 120 LYS B C 1
ATOM 4577 O O . LYS B 1 126 ? 25.550 10.205 59.249 1.00 10.92 120 LYS B O 1
ATOM 4596 N N . SER B 1 127 ? 25.895 8.051 58.806 1.00 9.91 121 SER B N 1
ATOM 4597 C CA . SER B 1 127 ? 25.864 8.286 57.369 1.00 10.73 121 SER B CA 1
ATOM 4598 C C . SER B 1 127 ? 25.647 6.990 56.638 1.00 11.07 121 SER B C 1
ATOM 4599 O O . SER B 1 127 ? 25.753 5.911 57.215 1.00 9.93 121 SER B O 1
ATOM 4607 N N . VAL B 1 128 ? 25.319 7.131 55.363 1.00 10.85 122 VAL B N 1
ATOM 4608 C CA . VAL B 1 128 ? 25.052 6.025 54.486 1.00 9.41 122 VAL B CA 1
ATOM 4609 C C . VAL B 1 128 ? 25.872 6.252 53.218 1.00 10.56 122 VAL B C 1
ATOM 4610 O O . VAL B 1 128 ? 25.902 7.357 52.679 1.00 11.26 122 VAL B O 1
ATOM 4623 N N . VAL B 1 129 ? 26.547 5.203 52.774 1.00 10.27 123 VAL B N 1
ATOM 4624 C CA . VAL B 1 129 ? 27.417 5.259 51.606 1.00 9.05 123 VAL B CA 1
ATOM 4625 C C . VAL B 1 129 ? 26.906 4.325 50.520 1.00 9.38 123 VAL B C 1
ATOM 4626 O O . VAL B 1 129 ? 26.606 3.170 50.787 1.00 10.13 123 VAL B O 1
ATOM 4639 N N . ALA B 1 130 ? 26.841 4.827 49.295 1.00 10.87 124 ALA B N 1
ATOM 4640 C CA . ALA B 1 130 ? 26.475 4.017 48.140 1.00 10.07 124 ALA B CA 1
ATOM 4641 C C . ALA B 1 130 ? 27.665 3.921 47.207 1.00 11.11 124 ALA B C 1
ATOM 4642 O O . ALA B 1 130 ? 28.275 4.933 46.871 1.00 12.63 124 ALA B O 1
ATOM 4649 N N . VAL B 1 131 ? 27.953 2.705 46.761 1.00 11.26 125 VAL B N 1
ATOM 4650 C CA . VAL B 1 131 ? 29.038 2.447 45.820 1.00 12.59 125 VAL B CA 1
ATOM 4651 C C . VAL B 1 131 ? 28.415 2.207 44.450 1.00 11.84 125 VAL B C 1
ATOM 4652 O O . VAL B 1 131 ? 27.623 1.283 44.291 1.00 12.34 125 VAL B O 1
ATOM 4665 N N . ILE B 1 132 ? 28.765 3.039 43.473 1.00 11.87 126 ILE B N 1
ATOM 4666 C CA . ILE B 1 132 ? 28.149 2.975 42.147 1.00 12.59 126 ILE B CA 1
ATOM 4667 C C . ILE B 1 132 ? 29.218 2.761 41.082 1.00 13.27 126 ILE B C 1
ATOM 4668 O O . ILE B 1 132 ? 30.050 3.638 40.820 1.00 15.34 126 ILE B O 1
ATOM 4684 N N . GLY B 1 133 ? 29.213 1.576 40.489 1.00 13.89 127 GLY B N 1
ATOM 4685 C CA . GLY B 1 133 ? 30.076 1.311 39.349 1.00 14.09 127 GLY B CA 1
ATOM 4686 C C . GLY B 1 133 ? 29.601 2.133 38.167 1.00 14.90 127 GLY B C 1
ATOM 4687 O O . GLY B 1 133 ? 28.402 2.160 37.876 1.00 16.84 127 GLY B O 1
ATOM 4691 N N . LEU B 1 134 ? 30.524 2.800 37.482 1.00 15.37 128 LEU B N 1
ATOM 4692 C CA . LEU B 1 134 ? 30.171 3.783 36.467 1.00 17.76 128 LEU B CA 1
ATOM 4693 C C . LEU B 1 134 ? 30.520 3.281 35.064 1.00 19.05 128 LEU B C 1
ATOM 4694 O O . LEU B 1 134 ? 31.460 2.508 34.900 1.00 18.77 128 LEU B O 1
ATOM 4710 N N . PRO B 1 135 ? 29.752 3.710 34.042 1.00 21.04 129 PRO B N 1
ATOM 4711 C CA . PRO B 1 135 ? 28.617 4.633 34.162 1.00 21.32 129 PRO B CA 1
ATOM 4712 C C . PRO B 1 135 ? 27.337 3.975 34.693 1.00 20.13 129 PRO B C 1
ATOM 4713 O O . PRO B 1 135 ? 27.109 2.776 34.532 1.00 21.35 129 PRO B O 1
ATOM 4724 N N . ASN B 1 136 ? 26.516 4.784 35.343 1.00 19.13 130 ASN B N 1
ATOM 4725 C CA . ASN B 1 136 ? 25.199 4.360 35.801 1.00 18.95 130 ASN B CA 1
ATOM 4726 C C . ASN B 1 136 ? 24.387 5.610 36.093 1.00 19.01 130 ASN B C 1
ATOM 4727 O O . ASN B 1 136 ? 24.118 5.931 37.250 1.00 17.98 130 ASN B O 1
ATOM 4738 N N . ASP B 1 137 ? 24.006 6.320 35.035 1.00 19.02 131 ASP B N 1
ATOM 4739 C CA . ASP B 1 137 ? 23.290 7.573 35.192 1.00 19.28 131 ASP B CA 1
ATOM 4740 C C . ASP B 1 137 ? 21.984 7.403 35.985 1.00 17.63 131 ASP B C 1
ATOM 4741 O O . ASP B 1 137 ? 21.690 8.221 36.845 1.00 16.84 131 ASP B O 1
ATOM 4750 N N . PRO B 1 138 ? 21.211 6.337 35.718 1.00 16.79 132 PRO B N 1
ATOM 4751 C CA . PRO B 1 138 ? 19.973 6.215 36.499 1.00 18.16 132 PRO B CA 1
ATOM 4752 C C . PRO B 1 138 ? 20.240 6.134 38.005 1.00 16.59 132 PRO B C 1
ATOM 4753 O O . PRO B 1 138 ? 19.559 6.795 38.784 1.00 17.32 132 PRO B O 1
ATOM 4764 N N . SER B 1 139 ? 21.231 5.353 38.413 1.00 15.76 133 SER B N 1
ATOM 4765 C CA . SER B 1 139 ? 21.523 5.236 39.836 1.00 14.90 133 SER B CA 1
ATOM 4766 C C . SER B 1 139 ? 22.110 6.523 40.419 1.00 15.17 133 SER B C 1
ATOM 4767 O O . SER B 1 139 ? 21.724 6.951 41.506 1.00 16.15 133 SER B O 1
ATOM 4775 N N . VAL B 1 140 ? 23.046 7.137 39.714 1.00 14.49 134 VAL B N 1
ATOM 4776 C CA . VAL B 1 140 ? 23.621 8.389 40.191 1.00 14.01 134 VAL B CA 1
ATOM 4777 C C . VAL B 1 140 ? 22.531 9.448 40.368 1.00 15.43 134 VAL B C 1
ATOM 4778 O O . VAL B 1 140 ? 22.476 10.122 41.396 1.00 16.65 134 VAL B O 1
ATOM 4791 N N . ARG B 1 141 ? 21.659 9.596 39.372 1.00 15.36 135 ARG B N 1
ATOM 4792 C CA . ARG B 1 141 ? 20.616 10.599 39.463 1.00 15.98 135 ARG B CA 1
ATOM 4793 C C . ARG B 1 141 ? 19.648 10.295 40.594 1.00 15.98 135 ARG B C 1
ATOM 4794 O O . ARG B 1 141 ? 19.239 11.205 41.301 1.00 16.75 135 ARG B O 1
ATOM 4815 N N . MET B 1 142 ? 19.301 9.029 40.795 1.00 16.77 136 MET B N 1
ATOM 4816 C CA . MET B 1 142 ? 18.366 8.699 41.872 1.00 16.90 136 MET B CA 1
ATOM 4817 C C . MET B 1 142 ? 19.006 9.005 43.215 1.00 17.58 136 MET B C 1
ATOM 4818 O O . MET B 1 142 ? 18.375 9.572 44.107 1.00 18.29 136 MET B O 1
ATOM 4832 N N . HIS B 1 143 ? 20.266 8.621 43.365 1.00 16.50 137 HIS B N 1
ATOM 4833 C CA . HIS B 1 143 ? 20.937 8.835 44.637 1.00 14.74 137 HIS B CA 1
ATOM 4834 C C . HIS B 1 143 ? 21.046 10.325 44.937 1.00 15.42 137 HIS B C 1
ATOM 4835 O O . HIS B 1 143 ? 20.775 10.765 46.054 1.00 16.31 137 HIS B O 1
ATOM 4849 N N . GLU B 1 144 ? 21.439 11.115 43.947 1.00 15.64 138 GLU B N 1
ATOM 4850 C CA . GLU B 1 144 ? 21.556 12.549 44.172 1.00 17.19 138 GLU B CA 1
ATOM 4851 C C . GLU B 1 144 ? 20.205 13.205 44.439 1.00 17.57 138 GLU B C 1
ATOM 4852 O O . GLU B 1 144 ? 20.125 14.120 45.251 1.00 19.12 138 GLU B O 1
ATOM 4864 N N . ALA B 1 145 ? 19.146 12.714 43.796 1.00 17.48 139 ALA B N 1
ATOM 4865 C CA . ALA B 1 145 ? 17.808 13.239 44.023 1.00 19.43 139 ALA B CA 1
ATOM 4866 C C . ALA B 1 145 ? 17.371 13.015 45.466 1.00 19.49 139 ALA B C 1
ATOM 4867 O O . ALA B 1 145 ? 16.572 13.778 46.005 1.00 21.89 139 ALA B O 1
ATOM 4874 N N . LEU B 1 146 ? 17.902 11.964 46.088 1.00 18.42 140 LEU B N 1
ATOM 4875 C CA . LEU B 1 146 ? 17.537 11.625 47.462 1.00 20.33 140 LEU B CA 1
ATOM 4876 C C . LEU B 1 146 ? 18.506 12.198 48.480 1.00 20.62 140 LEU B C 1
ATOM 4877 O O . LEU B 1 146 ? 18.399 11.911 49.671 1.00 23.40 140 LEU B O 1
ATOM 4893 N N . GLY B 1 147 ? 19.444 13.010 48.011 1.00 18.90 141 GLY B N 1
ATOM 4894 C CA . GLY B 1 147 ? 20.299 13.771 48.898 1.00 17.59 141 GLY B CA 1
ATOM 4895 C C . GLY B 1 147 ? 21.707 13.236 49.092 1.00 17.02 141 GLY B C 1
ATOM 4896 O O . GLY B 1 147 ? 22.453 13.798 49.886 1.00 18.46 141 GLY B O 1
ATOM 4900 N N . TYR B 1 148 ? 22.075 12.160 48.405 1.00 15.17 142 TYR B N 1
ATOM 4901 C CA . TYR B 1 148 ? 23.460 11.681 48.469 1.00 13.66 142 TYR B CA 1
ATOM 4902 C C . TYR B 1 148 ? 24.363 12.638 47.705 1.00 14.59 142 TYR B C 1
ATOM 4903 O O . TYR B 1 148 ? 24.003 13.123 46.632 1.00 17.32 142 TYR B O 1
ATOM 4921 N N . ALA B 1 149 ? 25.555 12.869 48.240 1.00 12.78 143 ALA B N 1
ATOM 4922 C CA . ALA B 1 149 ? 26.529 13.724 47.582 1.00 14.26 143 ALA B CA 1
ATOM 4923 C C . ALA B 1 149 ? 27.671 12.873 47.044 1.00 13.19 143 ALA B C 1
ATOM 4924 O O . ALA B 1 149 ? 28.084 11.894 47.680 1.00 13.01 143 ALA B O 1
ATOM 4931 N N . PRO B 1 150 ? 28.198 13.243 45.871 1.00 14.19 144 PRO B N 1
ATOM 4932 C CA . PRO B 1 150 ? 29.376 12.555 45.344 1.00 14.02 144 PRO B CA 1
ATOM 4933 C C . PRO B 1 150 ? 30.590 12.882 46.183 1.00 15.24 144 PRO B C 1
ATOM 4934 O O . PRO B 1 150 ? 30.864 14.059 46.431 1.00 18.79 144 PRO B O 1
ATOM 4945 N N . ARG B 1 151 ? 31.300 11.854 46.623 1.00 14.09 145 ARG B N 1
ATOM 4946 C CA . ARG B 1 151 ? 32.387 12.021 47.578 1.00 17.25 145 ARG B CA 1
ATOM 4947 C C . ARG B 1 151 ? 33.729 11.580 47.067 1.00 20.04 145 ARG B C 1
ATOM 4948 O O . ARG B 1 151 ? 34.765 11.992 47.574 1.00 21.84 145 ARG B O 1
ATOM 4969 N N . GLY B 1 152 ? 33.722 10.731 46.066 1.00 21.75 146 GLY B N 1
ATOM 4970 C CA . GLY B 1 152 ? 34.973 10.247 45.542 1.00 23.23 146 GLY B CA 1
ATOM 4971 C C . GLY B 1 152 ? 34.732 9.339 44.378 1.00 19.77 146 GLY B C 1
ATOM 4972 O O . GLY B 1 152 ? 33.607 8.932 44.104 1.00 17.60 146 GLY B O 1
ATOM 4976 N N . MET B 1 153 ? 35.818 9.002 43.705 1.00 19.36 147 MET B N 1
ATOM 4977 C CA . MET B 1 153 ? 35.741 8.143 42.556 1.00 20.21 147 MET B CA 1
ATOM 4978 C C . MET B 1 153 ? 37.114 7.574 42.308 1.00 17.75 147 MET B C 1
ATOM 4979 O O . MET B 1 153 ? 38.083 8.323 42.210 1.00 18.99 147 MET B O 1
ATOM 4993 N N . LEU B 1 154 ? 37.194 6.250 42.239 1.00 16.53 148 LEU B N 1
ATOM 4994 C CA . LEU B 1 154 ? 38.424 5.579 41.852 1.00 16.93 148 LEU B CA 1
ATOM 4995 C C . LEU B 1 154 ? 38.394 5.377 40.352 1.00 16.96 148 LEU B C 1
ATOM 4996 O O . LEU B 1 154 ? 37.355 5.042 39.783 1.00 17.25 148 LEU B O 1
ATOM 5012 N N . ARG B 1 155 ? 39.530 5.600 39.707 1.00 16.35 149 ARG B N 1
ATOM 5013 C CA . ARG B 1 155 ? 39.601 5.476 38.265 1.00 17.57 149 ARG B CA 1
ATOM 5014 C C . ARG B 1 155 ? 39.909 4.056 37.868 1.00 15.54 149 ARG B C 1
ATOM 5015 O O . ARG B 1 155 ? 40.788 3.424 38.465 1.00 15.20 149 ARG B O 1
ATOM 5036 N N . ALA B 1 156 ? 39.208 3.580 36.840 1.00 15.39 150 ALA B N 1
ATOM 5037 C CA . ALA B 1 156 ? 39.489 2.290 36.221 1.00 15.73 150 ALA B CA 1
ATOM 5038 C C . ALA B 1 156 ? 39.734 1.224 37.272 1.00 15.10 150 ALA B C 1
ATOM 5039 O O . ALA B 1 156 ? 40.700 0.473 37.212 1.00 17.09 150 ALA B O 1
ATOM 5046 N N . ALA B 1 157 ? 38.835 1.186 38.250 0.99 15.18 151 ALA B N 1
ATOM 5047 C CA . ALA B 1 157 ? 38.971 0.311 39.400 0.94 16.50 151 ALA B CA 1
ATOM 5048 C C . ALA B 1 157 ? 38.525 -1.105 39.082 0.96 14.71 151 ALA B C 1
ATOM 5049 O O . ALA B 1 157 ? 38.967 -2.051 39.731 1.00 14.34 151 ALA B O 1
ATOM 5056 N N . GLY B 1 158 ? 37.647 -1.251 38.091 1.00 15.12 152 GLY B N 1
ATOM 5057 C CA . GLY B 1 158 ? 37.164 -2.559 37.697 1.00 15.16 152 GLY B CA 1
ATOM 5058 C C . GLY B 1 158 ? 37.285 -2.803 36.203 1.00 15.81 152 GLY B C 1
ATOM 5059 O O . GLY B 1 158 ? 37.185 -1.872 35.405 1.00 16.79 152 GLY B O 1
ATOM 5063 N N . PHE B 1 159 ? 37.526 -4.053 35.829 1.00 15.77 153 PHE B N 1
ATOM 5064 C CA . PHE B 1 159 ? 37.461 -4.437 34.421 1.00 16.05 153 PHE B CA 1
ATOM 5065 C C . PHE B 1 159 ? 36.311 -5.408 34.252 1.00 15.53 153 PHE B C 1
ATOM 5066 O O . PHE B 1 159 ? 36.286 -6.474 34.871 1.00 16.38 153 PHE B O 1
ATOM 5083 N N . LYS B 1 160 ? 35.349 -5.026 33.422 1.00 13.65 154 LYS B N 1
ATOM 5084 C CA . LYS B 1 160 ? 34.189 -5.867 33.163 1.00 15.28 154 LYS B CA 1
ATOM 5085 C C . LYS B 1 160 ? 33.561 -5.526 31.823 1.00 15.91 154 LYS B C 1
ATOM 5086 O O . LYS B 1 160 ? 33.542 -4.366 31.409 1.00 15.38 154 LYS B O 1
ATOM 5105 N N . HIS B 1 161 ? 33.050 -6.559 31.159 1.00 17.73 155 HIS B N 1
ATOM 5106 C CA . HIS B 1 161 ? 32.395 -6.422 29.855 1.00 17.17 155 HIS B CA 1
ATOM 5107 C C . HIS B 1 161 ? 33.249 -5.612 28.897 1.00 17.15 155 HIS B C 1
ATOM 5108 O O . HIS B 1 161 ? 32.780 -4.684 28.241 1.00 18.00 155 HIS B O 1
ATOM 5122 N N . GLY B 1 162 ? 34.528 -5.962 28.854 1.00 17.81 156 GLY B N 1
ATOM 5123 C CA . GLY B 1 162 ? 35.424 -5.456 27.837 1.00 19.48 156 GLY B CA 1
ATOM 5124 C C . GLY B 1 162 ? 36.005 -4.072 28.033 1.00 19.69 156 GLY B C 1
ATOM 5125 O O . GLY B 1 162 ? 36.658 -3.569 27.128 1.00 22.81 156 GLY B O 1
ATOM 5129 N N . ASN B 1 163 ? 35.797 -3.442 29.185 1.00 17.79 157 ASN B N 1
ATOM 5130 C CA . ASN B 1 163 ? 36.416 -2.145 29.411 1.00 17.93 157 ASN B CA 1
ATOM 5131 C C . ASN B 1 163 ? 36.677 -1.880 30.878 1.00 17.35 157 ASN B C 1
ATOM 5132 O O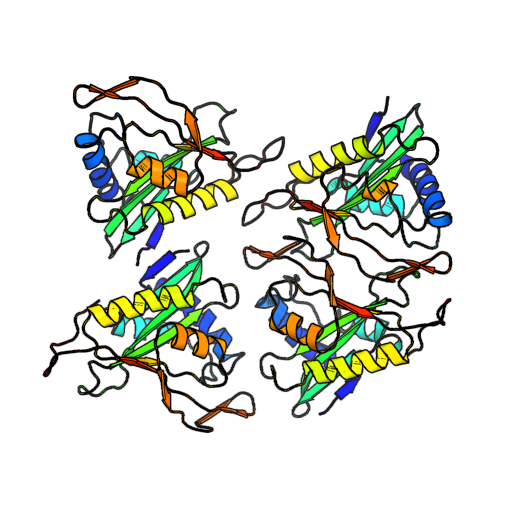 . ASN B 1 163 ? 36.141 -2.572 31.748 1.00 17.35 157 ASN B O 1
ATOM 5143 N N . TRP B 1 164 ? 37.519 -0.882 31.136 1.00 16.91 158 TRP B N 1
ATOM 5144 C CA . TRP B 1 164 ? 37.730 -0.368 32.483 1.00 17.14 158 TRP B CA 1
ATOM 5145 C C . TRP B 1 164 ? 36.563 0.505 32.909 1.00 17.56 158 TRP B C 1
ATOM 5146 O O . TRP B 1 164 ? 35.969 1.205 32.084 1.00 19.27 158 TRP B O 1
ATOM 5167 N N . HIS B 1 165 ? 36.250 0.454 34.200 1.00 15.91 159 HIS B N 1
ATOM 5168 C CA . HIS B 1 165 ? 35.162 1.227 34.786 1.00 15.13 159 HIS B CA 1
ATOM 5169 C C . HIS B 1 165 ? 35.606 1.936 36.049 1.00 15.20 159 HIS B C 1
ATOM 5170 O O . HIS B 1 165 ? 36.279 1.350 36.892 1.00 15.19 159 HIS B O 1
ATOM 5184 N N . ASP B 1 166 ? 35.244 3.207 36.146 1.00 14.93 160 ASP B N 1
ATOM 5185 C CA . ASP B 1 166 ? 35.416 3.964 37.372 1.00 15.03 160 ASP B CA 1
ATOM 5186 C C . ASP B 1 166 ? 34.365 3.498 38.372 1.00 15.20 160 ASP B C 1
ATOM 5187 O O . ASP B 1 166 ? 33.325 2.939 38.003 1.00 15.67 160 ASP B O 1
ATOM 5196 N N . VAL B 1 167 ? 34.641 3.729 39.649 1.00 14.53 161 VAL B N 1
ATOM 5197 C CA . VAL B 1 167 ? 33.674 3.441 40.700 1.00 14.17 161 VAL B CA 1
ATOM 5198 C C . VAL B 1 167 ? 33.593 4.670 41.589 1.00 14.62 161 VAL B C 1
ATOM 5199 O O . VAL B 1 167 ? 34.613 5.186 42.036 1.00 15.86 161 VAL B O 1
ATOM 5212 N N . GLY B 1 168 ? 32.373 5.147 41.813 1.00 14.00 162 GLY B N 1
ATOM 5213 C CA . GLY B 1 168 ? 32.153 6.324 42.630 1.00 12.52 162 GLY B CA 1
ATOM 5214 C C . GLY B 1 168 ? 31.499 6.013 43.960 1.00 13.01 162 GLY B C 1
ATOM 5215 O O . GLY B 1 168 ? 30.772 5.030 44.099 1.00 12.25 162 GLY B O 1
ATOM 5219 N N A PHE B 1 169 ? 31.742 6.896 44.923 0.56 12.53 163 PHE B N 1
ATOM 5220 N N B PHE B 1 169 ? 31.795 6.828 44.966 0.44 13.25 163 PHE B N 1
ATOM 5221 C CA A PHE B 1 169 ? 31.169 6.787 46.263 0.56 11.68 163 PHE B CA 1
ATOM 5222 C CA B PHE B 1 169 ? 31.086 6.734 46.237 0.44 13.15 163 PHE B CA 1
ATOM 5223 C C A PHE B 1 169 ? 30.275 7.976 46.551 0.56 13.21 163 PHE B C 1
ATOM 5224 C C B PHE B 1 169 ? 30.226 7.957 46.427 0.44 13.52 163 PHE B C 1
ATOM 5225 O O A PHE B 1 169 ? 30.720 9.110 46.447 0.56 14.87 163 PHE B O 1
ATOM 5226 O O B PHE B 1 169 ? 30.626 9.074 46.108 0.44 14.65 163 PHE B O 1
ATOM 5259 N N . TRP B 1 170 ? 29.021 7.706 46.912 1.00 12.23 164 TRP B N 1
ATOM 5260 C CA . TRP B 1 170 ? 28.071 8.742 47.246 1.00 11.79 164 TRP B CA 1
ATOM 5261 C C . TRP B 1 170 ? 27.722 8.584 48.715 1.00 11.60 164 TRP B C 1
ATOM 5262 O O . TRP B 1 170 ? 27.668 7.468 49.224 1.00 12.82 164 TRP B O 1
ATOM 5283 N N . GLN B 1 171 ? 27.486 9.695 49.400 1.00 10.62 165 GLN B N 1
ATOM 5284 C CA . GLN B 1 171 ? 27.260 9.653 50.839 1.00 10.88 165 GLN B CA 1
ATOM 5285 C C . GLN B 1 171 ? 26.145 10.594 51.270 1.00 11.01 165 GLN B C 1
ATOM 5286 O O . GLN B 1 171 ? 26.071 11.735 50.813 1.00 12.29 165 GLN B O 1
ATOM 5300 N N . LEU B 1 172 ? 25.293 10.095 52.158 1.00 12.55 166 LEU B N 1
ATOM 5301 C CA . LEU B 1 172 ? 24.235 10.886 52.772 1.00 14.40 166 LEU B CA 1
ATOM 5302 C C . LEU B 1 172 ? 24.507 10.955 54.275 1.00 12.75 166 LEU B C 1
ATOM 5303 O O . LEU B 1 172 ? 24.665 9.926 54.927 1.00 13.00 166 LEU B O 1
ATOM 5319 N N . ASP B 1 173 ? 24.561 12.176 54.804 1.00 13.32 167 ASP B N 1
ATOM 5320 C CA . ASP B 1 173 ? 24.978 12.432 56.175 1.00 15.16 167 ASP B CA 1
ATOM 5321 C C . ASP B 1 173 ? 23.790 12.664 57.088 1.00 14.86 167 ASP B C 1
ATOM 5322 O O . ASP B 1 173 ? 22.855 13.398 56.743 1.00 15.56 167 ASP B O 1
ATOM 5331 N N . PHE B 1 174 ? 23.840 12.051 58.263 1.00 15.03 168 PHE B N 1
ATOM 5332 C CA . PHE B 1 174 ? 22.911 12.358 59.339 1.00 14.27 168 PHE B CA 1
ATOM 5333 C C . PHE B 1 174 ? 23.690 13.093 60.429 1.00 15.84 168 PHE B C 1
ATOM 5334 O O . PHE B 1 174 ? 24.908 13.314 60.316 1.00 17.47 168 PHE B O 1
ATOM 5351 N N . SER B 1 175 ? 22.994 13.458 61.491 1.00 17.66 169 SER B N 1
ATOM 5352 C CA . SER B 1 175 ? 23.598 14.198 62.580 1.00 20.49 169 SER B CA 1
ATOM 5353 C C . SER B 1 175 ? 23.349 13.467 63.883 1.00 17.47 169 SER B C 1
ATOM 5354 O O . SER B 1 175 ? 22.224 13.076 64.171 1.00 17.93 169 SER B O 1
ATOM 5362 N N . LEU B 1 176 ? 24.416 13.276 64.652 1.00 16.98 170 LEU B N 1
ATOM 5363 C CA . LEU B 1 176 ? 24.346 12.550 65.917 1.00 15.77 170 LEU B CA 1
ATOM 5364 C C . LEU B 1 176 ? 25.064 13.296 67.031 1.00 16.11 170 LEU B C 1
ATOM 5365 O O . LEU B 1 176 ? 25.950 14.111 66.780 1.00 16.19 170 LEU B O 1
ATOM 5381 N N . PRO B 1 177 ? 24.685 13.012 68.281 1.00 17.02 171 PRO B N 1
ATOM 5382 C CA . PRO B 1 177 ? 25.517 13.499 69.379 1.00 17.96 171 PRO B CA 1
ATOM 5383 C C . PRO B 1 177 ? 26.891 12.836 69.344 1.00 16.96 171 PRO B C 1
ATOM 5384 O O . PRO B 1 177 ? 27.077 11.810 68.678 1.00 19.04 171 PRO B O 1
ATOM 5395 N N . VAL B 1 178 ? 27.832 13.422 70.072 1.00 17.11 172 VAL B N 1
ATOM 5396 C CA . VAL B 1 178 ? 29.173 12.879 70.208 1.00 16.02 172 VAL B CA 1
ATOM 5397 C C . VAL B 1 178 ? 29.481 12.699 71.697 1.00 15.69 172 VAL B C 1
ATOM 5398 O O . VAL B 1 178 ? 29.405 13.660 72.468 1.00 16.71 172 VAL B O 1
ATOM 5411 N N . PRO B 1 179 ? 29.810 11.464 72.117 1.00 15.50 173 PRO B N 1
ATOM 5412 C CA . PRO B 1 179 ? 29.866 10.252 71.293 1.00 13.73 173 PRO B CA 1
ATOM 5413 C C . PRO B 1 179 ? 28.476 9.784 70.896 1.00 13.40 173 PRO B C 1
ATOM 5414 O O . PRO B 1 179 ? 27.504 10.033 71.619 1.00 16.00 173 PRO B O 1
ATOM 5425 N N . PRO B 1 180 ? 28.376 9.102 69.756 1.00 11.84 174 PRO B N 1
ATOM 5426 C CA . PRO B 1 180 ? 27.077 8.584 69.334 1.00 12.08 174 PRO B CA 1
ATOM 5427 C C . PRO B 1 180 ? 26.626 7.465 70.255 1.00 13.04 174 PRO B C 1
ATOM 5428 O O . PRO B 1 180 ? 27.461 6.773 70.835 1.00 13.99 174 PRO B O 1
ATOM 5439 N N . ARG B 1 181 ? 25.319 7.301 70.394 1.00 13.00 175 ARG B N 1
ATOM 5440 C CA . ARG B 1 181 ? 24.768 6.150 71.091 1.00 14.48 175 ARG B CA 1
ATOM 5441 C C . ARG B 1 181 ? 24.787 4.951 70.156 1.00 12.87 175 ARG B C 1
ATOM 5442 O O . ARG B 1 181 ? 24.815 5.117 68.937 1.00 13.13 175 ARG B O 1
ATOM 5463 N N . PRO B 1 182 ? 24.802 3.733 70.713 1.00 13.59 176 PRO B N 1
ATOM 5464 C CA . PRO B 1 182 ? 24.728 2.561 69.841 1.00 12.73 176 PRO B CA 1
ATOM 5465 C C . PRO B 1 182 ? 23.496 2.629 68.940 1.00 11.95 176 PRO B C 1
ATOM 5466 O O . PRO B 1 182 ? 22.420 3.075 69.358 1.00 12.86 176 PRO B O 1
ATOM 5477 N N . VAL B 1 183 ? 23.667 2.202 67.695 1.00 12.50 177 VAL B N 1
ATOM 5478 C CA . VAL B 1 183 ? 22.563 2.102 66.768 1.00 13.55 177 VAL B CA 1
ATOM 5479 C C . VAL B 1 183 ? 21.468 1.200 67.318 1.00 13.68 177 VAL B C 1
ATOM 5480 O O . VAL B 1 183 ? 21.741 0.180 67.960 1.00 14.90 177 VAL B O 1
ATOM 5493 N N . LEU B 1 184 ? 20.223 1.599 67.082 1.00 13.00 178 LEU B N 1
ATOM 5494 C CA . LEU B 1 184 ? 19.073 0.814 67.493 1.00 15.35 178 LEU B CA 1
ATOM 5495 C C . LEU B 1 184 ? 18.776 -0.276 66.466 1.00 15.89 178 LEU B C 1
ATOM 5496 O O . LEU B 1 184 ? 18.988 -0.086 65.265 1.00 15.36 178 LEU B O 1
ATOM 5512 N N . PRO B 1 185 ? 18.275 -1.424 66.931 1.00 18.30 179 PRO B N 1
ATOM 5513 C CA . PRO B 1 185 ? 17.808 -2.409 65.957 1.00 17.15 179 PRO B CA 1
ATOM 5514 C C . PRO B 1 185 ? 16.599 -1.897 65.199 1.00 16.22 179 PRO B C 1
ATOM 5515 O O . PRO B 1 185 ? 15.951 -0.932 65.616 1.00 17.46 179 PRO B O 1
ATOM 5526 N N . VAL B 1 186 ? 16.311 -2.535 64.074 1.00 15.26 180 VAL B N 1
ATOM 5527 C CA . VAL B 1 186 ? 15.221 -2.102 63.223 1.00 18.06 180 VAL B CA 1
ATOM 5528 C C . VAL B 1 186 ? 13.885 -2.165 63.959 1.00 19.31 180 VAL B C 1
ATOM 5529 O O . VAL B 1 186 ? 13.014 -1.326 63.716 1.00 22.44 180 VAL B O 1
ATOM 5542 N N . PRO C 1 13 ? 30.410 2.218 4.555 1.00 24.61 7 PRO C N 1
ATOM 5543 C CA . PRO C 1 13 ? 30.685 1.152 5.527 1.00 23.01 7 PRO C CA 1
ATOM 5544 C C . PRO C 1 13 ? 31.922 0.352 5.118 1.00 21.31 7 PRO C C 1
ATOM 5545 O O . PRO C 1 13 ? 32.199 0.240 3.928 1.00 22.49 7 PRO C O 1
ATOM 5556 N N . ALA C 1 14 ? 32.652 -0.192 6.086 1.00 17.42 8 ALA C N 1
ATOM 5557 C CA . ALA C 1 14 ? 33.878 -0.924 5.788 1.00 15.81 8 ALA C CA 1
ATOM 5558 C C . ALA C 1 14 ? 34.145 -1.919 6.888 1.00 14.32 8 ALA C C 1
ATOM 5559 O O . ALA C 1 14 ? 34.007 -1.599 8.065 1.00 15.50 8 ALA C O 1
ATOM 5566 N N . ASP C 1 15 ? 34.530 -3.129 6.507 1.00 12.78 9 ASP C N 1
ATOM 5567 C CA . ASP C 1 15 ? 34.913 -4.136 7.482 1.00 13.06 9 ASP C CA 1
ATOM 5568 C C . ASP C 1 15 ? 36.420 -4.139 7.613 1.00 13.59 9 ASP C C 1
ATOM 5569 O O . ASP C 1 15 ? 37.118 -4.441 6.662 1.00 13.70 9 ASP C O 1
ATOM 5578 N N . ILE C 1 16 ? 36.912 -3.779 8.787 1.00 14.55 10 ILE C N 1
ATOM 5579 C CA . ILE C 1 16 ? 38.322 -3.955 9.105 1.00 14.61 10 ILE C CA 1
ATOM 5580 C C . ILE C 1 16 ? 38.444 -5.334 9.725 1.00 13.76 10 ILE C C 1
ATOM 5581 O O . ILE C 1 16 ? 37.773 -5.643 10.708 1.00 14.64 10 ILE C O 1
ATOM 5597 N N . ARG C 1 17 ? 39.289 -6.176 9.148 1.00 11.96 11 ARG C N 1
ATOM 5598 C CA . ARG C 1 17 ? 39.360 -7.565 9.575 1.00 12.99 11 ARG C CA 1
ATOM 5599 C C . ARG C 1 17 ? 40.737 -8.131 9.320 1.00 12.41 11 ARG C C 1
ATOM 5600 O O . ARG C 1 17 ? 41.529 -7.542 8.590 1.00 11.63 11 ARG C O 1
ATOM 5621 N N . ARG C 1 18 ? 41.020 -9.287 9.896 0.95 13.54 12 ARG C N 1
ATOM 5622 C CA . ARG C 1 18 ? 42.305 -9.923 9.659 1.00 13.80 12 ARG C CA 1
ATOM 5623 C C . ARG C 1 18 ? 42.448 -10.289 8.184 0.89 13.30 12 ARG C C 1
ATOM 5624 O O . ARG C 1 18 ? 41.506 -10.729 7.525 1.00 13.47 12 ARG C O 1
ATOM 5645 N N . ALA C 1 19 ? 43.644 -10.065 7.667 1.00 12.16 13 ALA C N 1
ATOM 5646 C CA . ALA C 1 19 ? 43.947 -10.375 6.288 1.00 10.58 13 ALA C CA 1
ATOM 5647 C C . ALA C 1 19 ? 44.049 -11.876 6.104 1.00 11.36 13 ALA C C 1
ATOM 5648 O O . ALA C 1 19 ? 44.533 -12.579 6.984 1.00 12.43 13 ALA C O 1
ATOM 5655 N N . THR C 1 20 ? 43.600 -12.354 4.948 1.00 12.47 14 THR C N 1
ATOM 5656 C CA . THR C 1 20 ? 43.702 -13.769 4.601 1.00 13.16 14 THR C CA 1
ATOM 5657 C C . THR C 1 20 ? 44.575 -13.935 3.373 1.00 12.31 14 THR C C 1
ATOM 5658 O O . THR C 1 20 ? 44.886 -12.966 2.685 1.00 12.56 14 THR C O 1
ATOM 5669 N N . GLU C 1 21 ? 44.963 -15.168 3.093 1.00 13.18 15 GLU C N 1
ATOM 5670 C CA . GLU C 1 21 ? 45.762 -15.438 1.906 1.00 13.68 15 GLU C CA 1
ATOM 5671 C C . GLU C 1 21 ? 45.053 -14.979 0.635 1.00 13.58 15 GLU C C 1
ATOM 5672 O O . GLU C 1 21 ? 45.695 -14.465 -0.278 1.00 13.74 15 GLU C O 1
ATOM 5684 N N . ALA C 1 22 ? 43.734 -15.136 0.581 1.00 13.66 16 ALA C N 1
ATOM 5685 C CA . ALA C 1 22 ? 42.967 -14.731 -0.600 1.00 14.85 16 ALA C CA 1
ATOM 5686 C C . ALA C 1 22 ? 42.998 -13.231 -0.878 1.00 14.21 16 ALA C C 1
ATOM 5687 O O . ALA C 1 22 ? 42.789 -12.803 -2.013 1.00 13.66 16 ALA C O 1
ATOM 5694 N N . ASP C 1 23 ? 43.265 -12.431 0.146 1.00 13.69 17 ASP C N 1
ATOM 5695 C CA . ASP C 1 23 ? 43.346 -10.980 -0.011 1.00 13.00 17 ASP C CA 1
ATOM 5696 C C . ASP C 1 23 ? 44.657 -10.496 -0.618 1.00 12.86 17 ASP C C 1
ATOM 5697 O O . ASP C 1 23 ? 44.763 -9.349 -1.053 1.00 12.87 17 ASP C O 1
ATOM 5706 N N . MET C 1 24 ? 45.681 -11.327 -0.594 1.00 11.59 18 MET C N 1
ATOM 5707 C CA A MET C 1 24 ? 47.025 -10.825 -0.864 0.60 12.50 18 MET C CA 1
ATOM 5708 C CA B MET C 1 24 ? 47.020 -10.816 -0.848 0.40 11.99 18 MET C CA 1
ATOM 5709 C C . MET C 1 24 ? 47.265 -10.381 -2.300 1.00 12.78 18 MET C C 1
ATOM 5710 O O . MET C 1 24 ? 48.007 -9.434 -2.530 1.00 12.12 18 MET C O 1
ATOM 5735 N N . PRO C 1 25 ? 46.639 -11.053 -3.280 1.00 13.21 19 PRO C N 1
ATOM 5736 C CA . PRO C 1 25 ? 46.885 -10.481 -4.612 1.00 13.67 19 PRO C CA 1
ATOM 5737 C C . PRO C 1 25 ? 46.397 -9.033 -4.728 1.00 12.81 19 PRO C C 1
ATOM 5738 O O . PRO C 1 25 ? 47.061 -8.193 -5.349 1.00 13.20 19 PRO C O 1
ATOM 5749 N N . ALA C 1 26 ? 45.253 -8.731 -4.120 1.00 12.36 20 ALA C N 1
ATOM 5750 C CA . ALA C 1 26 ? 44.710 -7.386 -4.195 1.00 12.16 20 ALA C CA 1
ATOM 5751 C C . ALA C 1 26 ? 45.601 -6.410 -3.436 1.00 12.80 20 ALA C C 1
ATOM 5752 O O . ALA C 1 26 ? 45.810 -5.274 -3.866 1.00 12.39 20 ALA C O 1
ATOM 5759 N N . VAL C 1 27 ? 46.125 -6.864 -2.308 1.00 11.97 21 VAL C N 1
ATOM 5760 C CA . VAL C 1 27 ? 47.054 -6.059 -1.518 1.00 12.62 21 VAL C CA 1
ATOM 5761 C C . VAL C 1 27 ? 48.323 -5.769 -2.315 1.00 12.70 21 VAL C C 1
ATOM 5762 O O . VAL C 1 27 ? 48.784 -4.627 -2.374 1.00 10.85 21 VAL C O 1
ATOM 5775 N N . CYS C 1 28 ? 48.876 -6.810 -2.926 1.00 11.28 22 CYS C N 1
ATOM 5776 C CA . CYS C 1 28 ? 50.083 -6.670 -3.729 1.00 17.47 22 CYS C CA 1
ATOM 5777 C C . CYS C 1 28 ? 49.867 -5.633 -4.838 1.00 13.11 22 CYS C C 1
ATOM 5778 O O . CYS C 1 28 ? 50.719 -4.784 -5.100 1.00 11.25 22 CYS C O 1
ATOM 5786 N N . THR C 1 29 ? 48.709 -5.682 -5.478 1.00 11.05 23 THR C N 1
ATOM 5787 C CA . THR C 1 29 ? 48.403 -4.722 -6.529 1.00 12.59 23 THR C CA 1
ATOM 5788 C C . THR C 1 29 ? 48.396 -3.289 -6.003 1.00 12.03 23 THR C C 1
ATOM 5789 O O . THR C 1 29 ? 48.970 -2.398 -6.618 1.00 12.87 23 THR C O 1
ATOM 5800 N N . ILE C 1 30 ? 47.759 -3.069 -4.858 1.00 11.36 24 ILE C N 1
ATOM 5801 C CA . ILE C 1 30 ? 47.719 -1.744 -4.248 1.00 11.90 24 ILE C CA 1
ATOM 5802 C C . ILE C 1 30 ? 49.132 -1.241 -3.927 1.00 10.77 24 ILE C C 1
ATOM 5803 O O . ILE C 1 30 ? 49.517 -0.135 -4.311 1.00 10.88 24 ILE C O 1
ATOM 5819 N N . VAL C 1 31 ? 49.907 -2.041 -3.217 1.00 10.58 25 VAL C N 1
ATOM 5820 C CA . VAL C 1 31 ? 51.210 -1.574 -2.766 1.00 9.17 25 VAL C CA 1
ATOM 5821 C C . VAL C 1 31 ? 52.185 -1.424 -3.931 1.00 9.95 25 VAL C C 1
ATOM 5822 O O . VAL C 1 31 ? 52.968 -0.484 -3.948 1.00 10.88 25 VAL C O 1
ATOM 5835 N N . ASN C 1 32 ? 52.110 -2.324 -4.908 1.00 10.73 26 ASN C N 1
ATOM 5836 C CA . ASN C 1 32 ? 52.946 -2.185 -6.098 1.00 10.64 26 ASN C CA 1
ATOM 5837 C C . ASN C 1 32 ? 52.712 -0.860 -6.793 1.00 10.33 26 ASN C C 1
ATOM 5838 O O . ASN C 1 32 ? 53.645 -0.257 -7.308 1.00 12.25 26 ASN C O 1
ATOM 5849 N N . HIS C 1 33 ? 51.468 -0.410 -6.841 1.00 10.75 27 HIS C N 1
ATOM 5850 C CA . HIS C 1 33 ? 51.182 0.864 -7.477 1.00 11.73 27 HIS C CA 1
ATOM 5851 C C . HIS C 1 33 ? 51.985 1.982 -6.800 1.00 11.84 27 HIS C C 1
ATOM 5852 O O . HIS C 1 33 ? 52.559 2.844 -7.465 1.00 12.36 27 HIS C O 1
ATOM 5866 N N . TYR C 1 34 ? 52.043 1.951 -5.476 1.00 10.62 28 TYR C N 1
ATOM 5867 C CA . TYR C 1 34 ? 52.777 2.967 -4.741 1.00 11.23 28 TYR C CA 1
ATOM 5868 C C . TYR C 1 34 ? 54.297 2.803 -4.879 1.00 11.65 28 TYR C C 1
ATOM 5869 O O . TYR C 1 34 ? 55.029 3.792 -4.918 1.00 12.69 28 TYR C O 1
ATOM 5887 N N . ILE C 1 35 ? 54.770 1.565 -4.947 1.00 10.48 29 ILE C N 1
ATOM 5888 C CA . ILE C 1 35 ? 56.180 1.324 -5.201 1.00 10.26 29 ILE C CA 1
ATOM 5889 C C . ILE C 1 35 ? 56.572 2.016 -6.498 1.00 11.80 29 ILE C C 1
ATOM 5890 O O . ILE C 1 35 ? 57.582 2.714 -6.555 1.00 12.90 29 ILE C O 1
ATOM 5906 N N . GLU C 1 36 ? 55.749 1.835 -7.525 1.00 11.73 30 GLU C N 1
ATOM 5907 C CA . GLU C 1 36 ? 56.042 2.392 -8.838 1.00 14.38 30 GLU C CA 1
ATOM 5908 C C . GLU C 1 36 ? 55.961 3.916 -8.839 1.00 15.14 30 GLU C C 1
ATOM 5909 O O . GLU C 1 36 ? 56.826 4.584 -9.402 1.00 17.83 30 GLU C O 1
ATOM 5921 N N . THR C 1 37 ? 54.942 4.465 -8.192 1.00 15.06 31 THR C N 1
ATOM 5922 C CA . THR C 1 37 ? 54.556 5.865 -8.409 1.00 15.12 31 THR C CA 1
ATOM 5923 C C . THR C 1 37 ? 54.841 6.828 -7.255 1.00 15.95 31 THR C C 1
ATOM 5924 O O . THR C 1 37 ? 54.623 8.035 -7.395 1.00 18.35 31 THR C O 1
ATOM 5935 N N . SER C 1 38 ? 55.336 6.320 -6.133 1.00 15.20 32 SER C N 1
ATOM 5936 C CA . SER C 1 38 ? 55.511 7.141 -4.929 1.00 15.95 32 SER C CA 1
ATOM 5937 C C . SER C 1 38 ? 56.879 6.923 -4.298 1.00 16.24 32 SER C C 1
ATOM 5938 O O . SER C 1 38 ? 57.441 5.844 -4.405 1.00 17.67 32 SER C O 1
ATOM 5946 N N . THR C 1 39 ? 57.394 7.938 -3.618 1.00 14.59 33 THR C N 1
ATOM 5947 C CA . THR C 1 39 ? 58.599 7.781 -2.812 1.00 14.42 33 THR C CA 1
ATOM 5948 C C . THR C 1 39 ? 58.288 7.580 -1.322 1.00 16.41 33 THR C C 1
ATOM 5949 O O . THR C 1 39 ? 59.177 7.706 -0.481 1.00 16.73 33 THR C O 1
ATOM 5960 N N . VAL C 1 40 ? 57.051 7.248 -0.979 1.00 17.75 34 VAL C N 1
ATOM 5961 C CA . VAL C 1 40 ? 56.759 7.041 0.443 1.00 17.76 34 VAL C CA 1
ATOM 5962 C C . VAL C 1 40 ? 57.501 5.808 0.988 1.00 17.43 34 VAL C C 1
ATOM 5963 O O . VAL C 1 40 ? 57.843 5.735 2.185 1.00 17.68 34 VAL C O 1
ATOM 5976 N N . ASN C 1 41 ? 57.744 4.839 0.105 1.00 15.30 35 ASN C N 1
ATOM 5977 C CA . ASN C 1 41 ? 58.680 3.770 0.392 1.00 14.54 35 ASN C CA 1
ATOM 5978 C C . ASN C 1 41 ? 59.771 3.853 -0.659 1.00 14.03 35 ASN C C 1
ATOM 5979 O O . ASN C 1 41 ? 59.567 4.439 -1.728 1.00 15.27 35 ASN C O 1
ATOM 5990 N N . PHE C 1 42 ? 60.937 3.311 -0.334 1.00 12.61 36 PHE C N 1
ATOM 5991 C CA . PHE C 1 42 ? 62.068 3.405 -1.231 1.00 12.73 36 PHE C CA 1
ATOM 5992 C C . PHE C 1 42 ? 62.278 2.115 -2.010 1.00 13.33 36 PHE C C 1
ATOM 5993 O O . PHE C 1 42 ? 63.345 1.921 -2.586 1.00 13.79 36 PHE C O 1
ATOM 6010 N N . ARG C 1 43 ? 61.278 1.235 -2.059 1.00 13.38 37 ARG C N 1
ATOM 6011 C CA . ARG C 1 43 ? 61.383 0.067 -2.932 1.00 12.99 37 ARG C CA 1
ATOM 6012 C C . ARG C 1 43 ? 61.378 0.531 -4.389 1.00 12.09 37 ARG C C 1
ATOM 6013 O O . ARG C 1 43 ? 60.702 1.503 -4.735 1.00 13.40 37 ARG C O 1
ATOM 6034 N N . THR C 1 44 ? 62.110 -0.160 -5.257 1.00 13.36 38 THR C N 1
ATOM 6035 C CA . THR C 1 44 ? 62.122 0.209 -6.677 1.00 14.97 38 THR C CA 1
ATOM 6036 C C . THR C 1 44 ? 61.932 -1.011 -7.564 1.00 15.73 38 THR C C 1
ATOM 6037 O O . THR C 1 44 ? 62.317 -1.026 -8.738 1.00 18.44 38 THR C O 1
ATOM 6048 N N . GLU C 1 45 ? 61.348 -2.042 -6.981 1.00 16.02 39 GLU C N 1
ATOM 6049 C CA . GLU C 1 45 ? 60.993 -3.249 -7.697 1.00 18.45 39 GLU C CA 1
ATOM 6050 C C . GLU C 1 45 ? 59.624 -3.696 -7.189 1.00 16.00 39 GLU C C 1
ATOM 6051 O O . GLU C 1 45 ? 59.386 -3.711 -5.982 1.00 16.12 39 GLU C O 1
ATOM 6063 N N . PRO C 1 46 ? 58.701 -4.039 -8.094 1.00 14.60 40 PRO C N 1
ATOM 6064 C CA . PRO C 1 46 ? 57.432 -4.532 -7.554 1.00 14.81 40 PRO C CA 1
ATOM 6065 C C . PRO C 1 46 ? 57.595 -5.911 -6.937 1.00 14.12 40 PRO C C 1
ATOM 6066 O O . PRO C 1 46 ? 58.560 -6.626 -7.206 1.00 15.75 40 PRO C O 1
ATOM 6077 N N . GLN C 1 47 ? 56.654 -6.257 -6.075 1.00 13.19 41 GLN C N 1
ATOM 6078 C CA . GLN C 1 47 ? 56.652 -7.529 -5.389 1.00 13.27 41 GLN C CA 1
ATOM 6079 C C . GLN C 1 47 ? 55.647 -8.461 -6.037 1.00 13.22 41 GLN C C 1
ATOM 6080 O O . GLN C 1 47 ? 54.820 -8.024 -6.839 1.00 15.21 41 GLN C O 1
ATOM 6094 N N . GLU C 1 48 ? 55.744 -9.741 -5.709 1.00 15.38 42 GLU C N 1
ATOM 6095 C CA . GLU C 1 48 ? 54.808 -10.750 -6.203 1.00 17.68 42 GLU C CA 1
ATOM 6096 C C . GLU C 1 48 ? 53.866 -11.165 -5.080 0.99 14.41 42 GLU C C 1
ATOM 6097 O O . GLU C 1 48 ? 54.250 -11.120 -3.910 0.93 11.89 42 GLU C O 1
ATOM 6109 N N . PRO C 1 49 ? 52.634 -11.573 -5.424 1.00 14.30 43 PRO C N 1
ATOM 6110 C CA . PRO C 1 49 ? 51.696 -11.941 -4.358 1.00 14.38 43 PRO C CA 1
ATOM 6111 C C . PRO C 1 49 ? 52.211 -13.075 -3.475 1.00 12.20 43 PRO C C 1
ATOM 6112 O O . PRO C 1 49 ? 51.864 -13.140 -2.300 1.00 13.21 43 PRO C O 1
ATOM 6123 N N . GLN C 1 50 ? 53.037 -13.950 -4.028 1.00 12.39 44 GLN C N 1
ATOM 6124 C CA . GLN C 1 50 ? 53.595 -15.042 -3.249 1.00 12.58 44 GLN C CA 1
ATOM 6125 C C . GLN C 1 50 ? 54.412 -14.532 -2.059 1.00 13.06 44 GLN C C 1
ATOM 6126 O O . GLN C 1 50 ? 54.386 -15.141 -0.989 1.00 12.55 44 GLN C O 1
ATOM 6140 N N A GLU C 1 51 ? 55.143 -13.435 -2.256 0.47 12.77 45 GLU C N 1
ATOM 6141 N N B GLU C 1 51 ? 55.134 -13.427 -2.236 0.53 12.68 45 GLU C N 1
ATOM 6142 C CA A GLU C 1 51 ? 55.926 -12.836 -1.183 0.47 13.34 45 GLU C CA 1
ATOM 6143 C CA B GLU C 1 51 ? 55.937 -12.896 -1.142 0.53 13.01 45 GLU C CA 1
ATOM 6144 C C A GLU C 1 51 ? 55.000 -12.412 -0.063 0.47 12.57 45 GLU C C 1
ATOM 6145 C C B GLU C 1 51 ? 55.033 -12.351 -0.043 0.53 12.38 45 GLU C C 1
ATOM 6146 O O A GLU C 1 51 ? 55.221 -12.721 1.107 0.47 11.82 45 GLU C O 1
ATOM 6147 O O B GLU C 1 51 ? 55.310 -12.511 1.146 0.53 11.78 45 GLU C O 1
ATOM 6170 N N . TRP C 1 52 ? 53.946 -11.702 -0.443 1.00 12.12 46 TRP C N 1
ATOM 6171 C CA . TRP C 1 52 ? 52.980 -11.201 0.514 1.00 10.58 46 TRP C CA 1
ATOM 6172 C C . TRP C 1 52 ? 52.326 -12.331 1.284 1.00 12.19 46 TRP C C 1
ATOM 6173 O O . TRP C 1 52 ? 52.112 -12.229 2.483 1.00 13.15 46 TRP C O 1
ATOM 6194 N N . THR C 1 53 ? 51.974 -13.399 0.586 1.00 11.59 47 THR C N 1
ATOM 6195 C CA . THR C 1 53 ? 51.301 -14.503 1.232 1.00 11.88 47 THR C CA 1
ATOM 6196 C C . THR C 1 53 ? 52.271 -15.230 2.162 1.00 10.45 47 THR C C 1
ATOM 6197 O O . THR C 1 53 ? 51.896 -15.629 3.268 1.00 10.88 47 THR C O 1
ATOM 6208 N N . ASP C 1 54 ? 53.524 -15.363 1.739 1.00 10.72 48 ASP C N 1
ATOM 6209 C CA . ASP C 1 54 ? 54.529 -16.002 2.569 1.00 11.51 48 ASP C CA 1
ATOM 6210 C C . ASP C 1 54 ? 54.730 -15.207 3.846 1.00 10.76 48 ASP C C 1
ATOM 6211 O O . ASP C 1 54 ? 54.779 -15.786 4.923 1.00 12.50 48 ASP C O 1
ATOM 6220 N N . ASP C 1 55 ? 54.828 -13.884 3.730 1.00 10.98 49 ASP C N 1
ATOM 6221 C CA . ASP C 1 55 ? 55.010 -13.035 4.910 1.00 12.17 49 ASP C CA 1
ATOM 6222 C C . ASP C 1 55 ? 53.769 -13.067 5.821 1.00 12.03 49 ASP C C 1
ATOM 6223 O O . ASP C 1 55 ? 53.888 -13.157 7.054 1.00 12.28 49 ASP C O 1
ATOM 6232 N N . LEU C 1 56 ? 52.584 -13.018 5.218 1.00 10.59 50 LEU C N 1
ATOM 6233 C CA . LEU C 1 56 ? 51.343 -13.066 5.990 1.00 10.62 50 LEU C CA 1
ATOM 6234 C C . LEU C 1 56 ? 51.302 -14.315 6.850 1.00 11.09 50 LEU C C 1
ATOM 6235 O O . LEU C 1 56 ? 51.060 -14.248 8.052 1.00 11.32 50 LEU C O 1
ATOM 6251 N N . VAL C 1 57 ? 51.516 -15.464 6.225 1.00 12.08 51 VAL C N 1
ATOM 6252 C CA . VAL C 1 57 ? 51.362 -16.724 6.932 1.00 13.24 51 VAL C CA 1
ATOM 6253 C C . VAL C 1 57 ? 52.444 -16.871 7.998 1.00 13.74 51 VAL C C 1
ATOM 6254 O O . VAL C 1 57 ? 52.207 -17.466 9.050 1.00 14.85 51 VAL C O 1
ATOM 6267 N N . ARG C 1 58 ? 53.612 -16.295 7.745 1.00 14.48 52 ARG C N 1
ATOM 6268 C CA . ARG C 1 58 ? 54.709 -16.352 8.700 1.00 16.26 52 ARG C CA 1
ATOM 6269 C C . ARG C 1 58 ? 54.483 -15.450 9.919 1.00 15.95 52 ARG C C 1
ATOM 6270 O O . ARG C 1 58 ? 54.876 -15.802 11.043 1.00 16.81 52 ARG C O 1
ATOM 6291 N N . LEU C 1 59 ? 53.858 -14.294 9.707 1.00 15.35 53 LEU C N 1
ATOM 6292 C CA . LEU C 1 59 ? 53.794 -13.263 10.746 1.00 14.85 53 LEU C CA 1
ATOM 6293 C C . LEU C 1 59 ? 52.430 -13.025 11.381 1.00 14.62 53 LEU C C 1
ATOM 6294 O O . LEU C 1 59 ? 52.360 -12.364 12.406 1.00 14.39 53 LEU C O 1
ATOM 6310 N N . ARG C 1 60 ? 51.352 -13.527 10.786 1.00 12.87 54 ARG C N 1
ATOM 6311 C CA . ARG C 1 60 ? 50.015 -13.078 11.172 1.00 13.61 54 ARG C CA 1
ATOM 6312 C C . ARG C 1 60 ? 49.564 -13.514 12.561 1.00 14.84 54 ARG C C 1
ATOM 6313 O O . ARG C 1 60 ? 48.605 -12.953 13.083 1.00 16.27 54 ARG C O 1
ATOM 6334 N N . GLU C 1 61 ? 50.219 -14.514 13.145 0.99 15.17 55 GLU C N 1
ATOM 6335 C CA . GLU C 1 61 ? 49.890 -14.941 14.501 1.00 17.59 55 GLU C CA 1
ATOM 6336 C C . GLU C 1 61 ? 50.607 -14.083 15.548 1.00 15.97 55 GLU C C 1
ATOM 6337 O O . GLU C 1 61 ? 50.119 -13.929 16.661 0.89 17.43 55 GLU C O 1
ATOM 6349 N N A ARG C 1 62 ? 51.756 -13.526 15.174 0.64 15.67 56 ARG C N 1
ATOM 6350 N N B ARG C 1 62 ? 51.761 -13.535 15.178 0.36 15.85 56 ARG C N 1
ATOM 6351 C CA A ARG C 1 62 ? 52.565 -12.694 16.069 0.64 15.33 56 ARG C CA 1
ATOM 6352 C CA B ARG C 1 62 ? 52.564 -12.695 16.071 0.36 15.88 56 ARG C CA 1
ATOM 6353 C C A ARG C 1 62 ? 52.216 -11.212 15.960 0.64 13.30 56 ARG C C 1
ATOM 6354 C C B ARG C 1 62 ? 52.180 -11.222 15.968 0.36 13.79 56 ARG C C 1
ATOM 6355 O O A ARG C 1 62 ? 52.324 -10.459 16.942 0.64 13.95 56 ARG C O 1
ATOM 6356 O O B ARG C 1 62 ? 52.213 -10.488 16.965 0.36 14.02 56 ARG C O 1
ATOM 6397 N N . TYR C 1 63 ? 51.832 -10.793 14.757 1.00 12.20 57 TYR C N 1
ATOM 6398 C CA . TYR C 1 63 ? 51.544 -9.394 14.477 1.00 11.65 57 TYR C CA 1
ATOM 6399 C C . TYR C 1 63 ? 50.208 -9.260 13.770 1.00 11.87 57 TYR C C 1
ATOM 6400 O O . TYR C 1 63 ? 49.842 -10.114 12.964 1.00 13.24 57 TYR C O 1
ATOM 6418 N N . PRO C 1 64 ? 49.482 -8.174 14.053 1.00 11.65 58 PRO C N 1
ATOM 6419 C CA . PRO C 1 64 ? 48.233 -7.974 13.321 1.00 10.91 58 PRO C CA 1
ATOM 6420 C C . PRO C 1 64 ? 48.479 -7.639 11.862 1.00 11.53 58 PRO C C 1
ATOM 6421 O O . PRO C 1 64 ? 49.276 -6.756 11.553 1.00 11.27 58 PRO C O 1
ATOM 6432 N N . TRP C 1 65 ? 47.794 -8.370 10.988 1.00 10.78 59 TRP C N 1
ATOM 6433 C CA . TRP C 1 65 ? 47.746 -8.065 9.566 1.00 10.84 59 TRP C CA 1
ATOM 6434 C C . TRP C 1 65 ? 46.277 -7.851 9.230 1.00 11.50 59 TRP C C 1
ATOM 6435 O O . TRP C 1 65 ? 45.479 -8.780 9.331 1.00 12.37 59 TRP C O 1
ATOM 6456 N N . LEU C 1 66 ? 45.925 -6.631 8.838 1.00 11.42 60 LEU C N 1
ATOM 6457 C CA . LEU C 1 66 ? 44.526 -6.240 8.688 1.00 10.85 60 LEU C CA 1
ATOM 6458 C C . LEU C 1 66 ? 44.244 -5.697 7.311 1.00 11.01 60 LEU C C 1
ATOM 6459 O O . LEU C 1 66 ? 45.080 -5.005 6.728 1.00 13.63 60 LEU C O 1
ATOM 6475 N N . VAL C 1 67 ? 43.054 -5.987 6.801 1.00 10.78 61 VAL C N 1
ATOM 6476 C CA . VAL C 1 67 ? 42.609 -5.355 5.578 1.00 11.41 61 VAL C CA 1
ATOM 6477 C C . VAL C 1 67 ? 41.303 -4.647 5.831 1.00 11.02 61 VAL C C 1
ATOM 6478 O O . VAL C 1 67 ? 40.557 -4.981 6.771 1.00 10.85 61 VAL C O 1
ATOM 6491 N N . ALA C 1 68 ? 41.043 -3.652 5.001 1.00 11.40 62 ALA C N 1
ATOM 6492 C CA . ALA C 1 68 ? 39.765 -2.961 5.002 1.00 11.55 62 ALA C CA 1
ATOM 6493 C C . ALA C 1 68 ? 39.029 -3.416 3.764 1.00 13.18 62 ALA C C 1
ATOM 6494 O O . ALA C 1 68 ? 39.539 -3.283 2.646 1.00 13.68 62 ALA C O 1
ATOM 6501 N N . GLU C 1 69 ? 37.842 -3.974 3.967 1.00 14.38 63 GLU C N 1
ATOM 6502 C CA . GLU C 1 69 ? 37.033 -4.455 2.869 1.00 14.32 63 GLU C CA 1
ATOM 6503 C C . GLU C 1 69 ? 35.829 -3.547 2.689 1.00 14.53 63 GLU C C 1
ATOM 6504 O O . GLU C 1 69 ? 35.054 -3.316 3.621 1.00 15.37 63 GLU C O 1
ATOM 6516 N N . VAL C 1 70 ? 35.693 -3.023 1.482 1.00 15.45 64 VAL C N 1
ATOM 6517 C CA . VAL C 1 70 ? 34.621 -2.103 1.156 1.00 16.86 64 VAL C CA 1
ATOM 6518 C C . VAL C 1 70 ? 33.877 -2.652 -0.037 1.00 18.68 64 VAL C C 1
ATOM 6519 O O . VAL C 1 70 ? 34.457 -2.866 -1.100 1.00 20.57 64 VAL C O 1
ATOM 6532 N N . ASP C 1 71 ? 32.583 -2.879 0.161 1.00 21.23 65 ASP C N 1
ATOM 6533 C CA . ASP C 1 71 ? 31.716 -3.403 -0.879 1.00 25.38 65 ASP C CA 1
ATOM 6534 C C . ASP C 1 71 ? 32.367 -4.633 -1.499 1.00 23.56 65 ASP C C 1
ATOM 6535 O O . ASP C 1 71 ? 32.423 -4.789 -2.719 1.00 24.46 65 ASP C O 1
ATOM 6544 N N . GLY C 1 72 ? 32.906 -5.474 -0.616 1.00 21.66 66 GLY C N 1
ATOM 6545 C CA . GLY C 1 72 ? 33.437 -6.768 -0.989 1.00 20.76 66 GLY C CA 1
ATOM 6546 C C . GLY C 1 72 ? 34.857 -6.779 -1.537 1.00 21.28 66 GLY C C 1
ATOM 6547 O O . GLY C 1 72 ? 35.381 -7.857 -1.808 1.00 22.78 66 GLY C O 1
ATOM 6551 N N . GLU C 1 73 ? 35.479 -5.610 -1.695 1.00 19.55 67 GLU C N 1
ATOM 6552 C CA . GLU C 1 73 ? 36.825 -5.526 -2.268 0.98 19.60 67 GLU C CA 1
ATOM 6553 C C . GLU C 1 73 ? 37.836 -5.049 -1.238 1.00 16.17 67 GLU C C 1
ATOM 6554 O O . GLU C 1 73 ? 37.510 -4.274 -0.349 0.91 14.88 67 GLU C O 1
ATOM 6566 N N . VAL C 1 74 ? 39.080 -5.485 -1.384 1.00 15.35 68 VAL C N 1
ATOM 6567 C CA . VAL C 1 74 ? 40.141 -5.019 -0.511 1.00 15.20 68 VAL C CA 1
ATOM 6568 C C . VAL C 1 74 ? 40.454 -3.570 -0.864 1.00 13.32 68 VAL C C 1
ATOM 6569 O O . VAL C 1 74 ? 40.836 -3.269 -1.996 1.00 14.41 68 VAL C O 1
ATOM 6582 N N . ALA C 1 75 ? 40.290 -2.674 0.099 1.00 13.07 69 ALA C N 1
ATOM 6583 C CA . ALA C 1 75 ? 40.532 -1.257 -0.120 1.00 13.29 69 ALA C CA 1
ATOM 6584 C C . ALA C 1 75 ? 41.734 -0.722 0.654 1.00 13.30 69 ALA C C 1
ATOM 6585 O O . ALA C 1 75 ? 42.081 0.441 0.512 1.00 13.84 69 ALA C O 1
ATOM 6592 N N . GLY C 1 76 ? 42.366 -1.556 1.471 1.00 12.44 70 GLY C N 1
ATOM 6593 C CA . GLY C 1 76 ? 43.526 -1.119 2.226 1.00 12.33 70 GLY C CA 1
ATOM 6594 C C . GLY C 1 76 ? 44.099 -2.234 3.061 1.00 11.44 70 GLY C C 1
ATOM 6595 O O . GLY C 1 76 ? 43.438 -3.249 3.291 1.00 11.47 70 GLY C O 1
ATOM 6599 N N . ILE C 1 77 ? 45.346 -2.032 3.490 1.00 10.86 71 ILE C N 1
ATOM 6600 C CA . ILE C 1 77 ? 46.091 -2.974 4.322 1.00 12.00 71 ILE C CA 1
ATOM 6601 C C . ILE C 1 77 ? 46.815 -2.178 5.397 1.00 11.23 71 ILE C C 1
ATOM 6602 O O . ILE C 1 77 ? 47.327 -1.094 5.129 1.00 11.26 71 ILE C O 1
ATOM 6618 N N . ALA C 1 78 ? 46.821 -2.702 6.620 1.00 11.58 72 ALA C N 1
ATOM 6619 C CA . ALA C 1 78 ? 47.748 -2.243 7.637 1.00 11.61 72 ALA C CA 1
ATOM 6620 C C . ALA C 1 78 ? 48.313 -3.467 8.304 1.00 10.76 72 ALA C C 1
ATOM 6621 O O . ALA C 1 78 ? 47.564 -4.396 8.621 1.00 12.00 72 ALA C O 1
ATOM 6628 N N . TYR C 1 79 ? 49.624 -3.473 8.533 1.00 9.67 73 TYR C N 1
ATOM 6629 C CA . TYR C 1 79 ? 50.247 -4.614 9.172 1.00 10.08 73 TYR C CA 1
ATOM 6630 C C . TYR C 1 79 ? 51.460 -4.198 9.955 1.00 10.39 73 TYR C C 1
ATOM 6631 O O . TYR C 1 79 ? 52.023 -3.122 9.755 1.00 10.53 73 TYR C O 1
ATOM 6649 N N . ALA C 1 80 ? 51.810 -5.064 10.884 1.00 10.95 74 ALA C N 1
ATOM 6650 C CA . ALA C 1 80 ? 52.954 -4.861 11.727 1.00 10.76 74 ALA C CA 1
ATOM 6651 C C . ALA C 1 80 ? 53.929 -6.011 11.550 1.00 10.58 74 ALA C C 1
ATOM 6652 O O . ALA C 1 80 ? 53.583 -7.084 11.056 1.00 10.44 74 ALA C O 1
ATOM 6659 N N . GLY C 1 81 ? 55.165 -5.762 11.958 1.00 11.02 75 GLY C N 1
ATOM 6660 C CA . GLY C 1 81 ? 56.195 -6.773 11.962 1.00 12.56 75 GLY C CA 1
ATOM 6661 C C . GLY C 1 81 ? 57.314 -6.349 12.878 1.00 11.13 75 GLY C C 1
ATOM 6662 O O . GLY C 1 81 ? 57.248 -5.296 13.508 1.00 11.13 75 GLY C O 1
ATOM 6666 N N . PRO C 1 82 ? 58.341 -7.189 12.989 1.00 12.46 76 PRO C N 1
ATOM 6667 C CA . PRO C 1 82 ? 59.441 -6.827 13.887 1.00 12.94 76 PRO C CA 1
ATOM 6668 C C . PRO C 1 82 ? 60.209 -5.609 13.370 1.00 13.18 76 PRO C C 1
ATOM 6669 O O . PRO C 1 82 ? 60.301 -5.378 12.175 1.00 13.73 76 PRO C O 1
ATOM 6680 N N . TRP C 1 83 ? 60.756 -4.833 14.292 1.00 13.17 77 TRP C N 1
ATOM 6681 C CA . TRP C 1 83 ? 61.559 -3.674 13.933 1.00 13.63 77 TRP C CA 1
ATOM 6682 C C . TRP C 1 83 ? 62.975 -4.088 13.548 1.00 15.50 77 TRP C C 1
ATOM 6683 O O . TRP C 1 83 ? 63.507 -3.646 12.535 1.00 15.94 77 TRP C O 1
ATOM 6704 N N . LYS C 1 84 ? 63.577 -4.951 14.357 1.00 16.16 78 LYS C N 1
ATO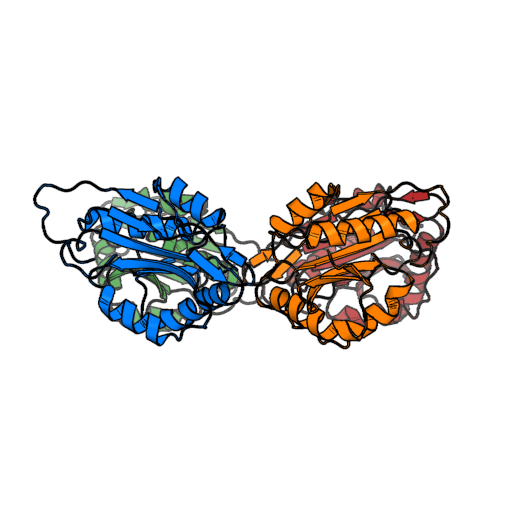M 6705 C CA . LYS C 1 84 ? 64.958 -5.362 14.144 1.00 18.87 78 LYS C CA 1
ATOM 6706 C C . LYS C 1 84 ? 65.185 -6.733 14.778 1.00 20.68 78 LYS C C 1
ATOM 6707 O O . LYS C 1 84 ? 64.582 -7.049 15.800 1.00 22.08 78 LYS C O 1
ATOM 6726 N N . ALA C 1 85 ? 66.062 -7.535 14.181 1.00 21.09 79 ALA C N 1
ATOM 6727 C CA . ALA C 1 85 ? 66.230 -8.931 14.584 1.00 22.54 79 ALA C CA 1
ATOM 6728 C C . ALA C 1 85 ? 67.169 -9.106 15.778 1.00 23.02 79 ALA C C 1
ATOM 6729 O O . ALA C 1 85 ? 68.222 -9.743 15.680 1.00 22.72 79 ALA C O 1
ATOM 6736 N N . ARG C 1 86 ? 66.770 -8.527 16.901 1.00 24.27 80 ARG C N 1
ATOM 6737 C CA . ARG C 1 86 ? 67.460 -8.718 18.167 1.00 26.19 80 ARG C CA 1
ATOM 6738 C C . ARG C 1 86 ? 66.395 -8.953 19.226 1.00 24.61 80 ARG C C 1
ATOM 6739 O O . ARG C 1 86 ? 65.313 -8.366 19.170 1.00 23.67 80 ARG C O 1
ATOM 6760 N N . ASN C 1 87 ? 66.704 -9.810 20.189 1.00 24.13 81 ASN C N 1
ATOM 6761 C CA . ASN C 1 87 ? 65.805 -10.066 21.299 1.00 23.85 81 ASN C CA 1
ATOM 6762 C C . ASN C 1 87 ? 65.399 -8.794 22.025 1.00 20.60 81 ASN C C 1
ATOM 6763 O O . ASN C 1 87 ? 64.253 -8.652 22.436 1.00 20.03 81 ASN C O 1
ATOM 6774 N N . ALA C 1 88 ? 66.335 -7.863 22.163 1.00 18.49 82 ALA C N 1
ATOM 6775 C CA . ALA C 1 88 ? 66.080 -6.619 22.886 1.00 17.39 82 ALA C CA 1
ATOM 6776 C C . ALA C 1 88 ? 64.990 -5.789 22.240 1.00 15.18 82 ALA C C 1
ATOM 6777 O O . ALA C 1 88 ? 64.368 -4.959 22.896 1.00 14.85 82 ALA C O 1
ATOM 6784 N N . TYR C 1 89 ? 64.780 -6.000 20.944 1.00 14.92 83 TYR C N 1
ATOM 6785 C CA . TYR C 1 89 ? 63.768 -5.272 20.190 1.00 13.69 83 TYR C CA 1
ATOM 6786 C C . TYR C 1 89 ? 62.412 -5.994 20.121 1.00 13.95 83 TYR C C 1
ATOM 6787 O O . TYR C 1 89 ? 61.524 -5.575 19.367 1.00 13.88 83 TYR C O 1
ATOM 6805 N N . ASP C 1 90 ? 62.242 -7.067 20.897 1.00 14.35 84 ASP C N 1
ATOM 6806 C CA . ASP C 1 90 ? 61.053 -7.911 20.760 1.00 16.50 84 ASP C CA 1
ATOM 6807 C C . ASP C 1 90 ? 59.757 -7.144 20.998 1.00 15.44 84 ASP C C 1
ATOM 6808 O O . ASP C 1 90 ? 58.715 -7.507 20.439 1.00 15.90 84 ASP C O 1
ATOM 6817 N N . TRP C 1 91 ? 59.829 -6.080 21.796 1.00 12.92 85 TRP C N 1
ATOM 6818 C CA . TRP C 1 91 ? 58.649 -5.281 22.138 1.00 12.18 85 TRP C CA 1
ATOM 6819 C C . TRP C 1 91 ? 58.479 -4.053 21.253 1.00 11.95 85 TRP C C 1
ATOM 6820 O O . TRP C 1 91 ? 57.595 -3.223 21.488 1.00 12.36 85 TRP C O 1
ATOM 6841 N N . THR C 1 92 ? 59.290 -3.972 20.198 1.00 11.10 86 THR C N 1
ATOM 6842 C CA . THR C 1 92 ? 59.249 -2.866 19.261 1.00 10.75 86 THR C CA 1
ATOM 6843 C C . THR C 1 92 ? 58.801 -3.372 17.897 1.00 10.98 86 THR C C 1
ATOM 6844 O O . THR C 1 92 ? 59.459 -4.228 17.291 1.00 11.56 86 THR C O 1
ATOM 6855 N N . ALA C 1 93 ? 57.673 -2.848 17.423 1.00 10.96 87 ALA C N 1
ATOM 6856 C CA . ALA C 1 93 ? 57.099 -3.264 16.157 1.00 10.16 87 ALA C CA 1
ATOM 6857 C C . ALA C 1 93 ? 57.241 -2.165 15.126 1.00 10.01 87 ALA C C 1
ATOM 6858 O O . ALA C 1 93 ? 57.406 -0.995 15.467 1.00 11.58 87 ALA C O 1
ATOM 6865 N N . GLU C 1 94 ? 57.218 -2.560 13.856 1.00 11.12 88 GLU C N 1
ATOM 6866 C CA . GLU C 1 94 ? 57.082 -1.616 12.754 1.00 10.23 88 GLU C CA 1
ATOM 6867 C C . GLU C 1 94 ? 55.655 -1.705 12.248 1.00 11.21 88 GLU C C 1
ATOM 6868 O O . GLU C 1 94 ? 55.079 -2.787 12.236 1.00 14.50 88 GLU C O 1
ATOM 6880 N N . SER C 1 95 ? 55.086 -0.571 11.862 1.00 9.27 89 SER C N 1
ATOM 6881 C CA . SER C 1 95 ? 53.763 -0.551 11.261 1.00 8.88 89 SER C CA 1
ATOM 6882 C C . SER C 1 95 ? 53.821 0.041 9.859 1.00 9.33 89 SER C C 1
ATOM 6883 O O . SER C 1 95 ? 54.662 0.887 9.555 1.00 10.16 89 SER C O 1
ATOM 6891 N N . THR C 1 96 ? 52.900 -0.432 9.024 1.00 9.32 90 THR C N 1
ATOM 6892 C CA . THR C 1 96 ? 52.790 -0.043 7.634 1.00 10.00 90 THR C CA 1
ATOM 6893 C C . THR C 1 96 ? 51.309 0.055 7.279 1.00 8.99 90 THR C C 1
ATOM 6894 O O . THR C 1 96 ? 50.525 -0.744 7.763 1.00 10.66 90 THR C O 1
ATOM 6905 N N . VAL C 1 97 ? 50.942 0.993 6.408 1.00 10.40 91 VAL C N 1
ATOM 6906 C CA . VAL C 1 97 ? 49.557 1.162 5.972 1.00 9.62 91 VAL C CA 1
ATOM 6907 C C . VAL C 1 97 ? 49.498 1.719 4.540 1.00 9.47 91 VAL C C 1
ATOM 6908 O O . VAL C 1 97 ? 50.206 2.665 4.198 1.00 10.89 91 VAL C O 1
ATOM 6921 N N . TYR C 1 98 ? 48.651 1.105 3.713 1.00 9.30 92 TYR C N 1
ATOM 6922 C CA . TYR C 1 98 ? 48.388 1.559 2.346 1.00 9.44 92 TYR C CA 1
ATOM 6923 C C . TYR C 1 98 ? 46.901 1.446 2.072 1.00 10.80 92 TYR C C 1
ATOM 6924 O O . TYR C 1 98 ? 46.305 0.400 2.311 1.00 12.38 92 TYR C O 1
ATOM 6942 N N . VAL C 1 99 ? 46.304 2.527 1.587 1.00 9.99 93 VAL C N 1
ATOM 6943 C CA . VAL C 1 99 ? 44.894 2.535 1.214 1.00 11.37 93 VAL C CA 1
ATOM 6944 C C . VAL C 1 99 ? 44.830 2.694 -0.293 1.00 13.12 93 VAL C C 1
ATOM 6945 O O . VAL C 1 99 ? 45.624 3.429 -0.861 1.00 14.53 93 VAL C O 1
ATOM 6958 N N . SER C 1 100 ? 43.900 1.990 -0.931 1.00 14.91 94 SER C N 1
ATOM 6959 C CA . SER C 1 100 ? 43.770 2.031 -2.382 1.00 16.92 94 SER C CA 1
ATOM 6960 C C . SER C 1 100 ? 43.607 3.470 -2.858 1.00 15.52 94 SER C C 1
ATOM 6961 O O . SER C 1 100 ? 42.958 4.275 -2.200 1.00 15.66 94 SER C O 1
ATOM 6969 N N . PRO C 1 101 ? 44.198 3.808 -4.009 1.00 18.67 95 PRO C N 1
ATOM 6970 C CA . PRO C 1 101 ? 44.080 5.192 -4.469 1.00 21.10 95 PRO C CA 1
ATOM 6971 C C . PRO C 1 101 ? 42.633 5.660 -4.674 1.00 23.61 95 PRO C C 1
ATOM 6972 O O . PRO C 1 101 ? 42.405 6.863 -4.580 1.00 27.16 95 PRO C O 1
ATOM 6983 N N . ARG C 1 102 ? 41.688 4.750 -4.910 1.00 22.91 96 ARG C N 1
ATOM 6984 C CA . ARG C 1 102 ? 40.273 5.140 -5.053 1.00 24.07 96 ARG C CA 1
ATOM 6985 C C . ARG C 1 102 ? 39.569 5.398 -3.726 1.00 21.27 96 ARG C C 1
ATOM 6986 O O . ARG C 1 102 ? 38.424 5.849 -3.720 0.86 21.41 96 ARG C O 1
ATOM 7007 N N . HIS C 1 103 ? 40.226 5.093 -2.615 1.00 18.72 97 HIS C N 1
ATOM 7008 C CA . HIS C 1 103 ? 39.568 5.106 -1.309 1.00 19.47 97 HIS C CA 1
ATOM 7009 C C . HIS C 1 103 ? 40.243 6.028 -0.300 1.00 18.97 97 HIS C C 1
ATOM 7010 O O . HIS C 1 103 ? 39.940 5.970 0.888 1.00 18.61 97 HIS C O 1
ATOM 7024 N N . GLN C 1 104 ? 41.139 6.884 -0.783 1.00 20.72 98 GLN C N 1
ATOM 7025 C CA . GLN C 1 104 ? 41.866 7.826 0.063 1.00 22.13 98 GLN C CA 1
ATOM 7026 C C . GLN C 1 104 ? 40.950 8.784 0.801 1.00 21.05 98 GLN C C 1
ATOM 7027 O O . GLN C 1 104 ? 39.943 9.244 0.257 1.00 21.69 98 GLN C O 1
ATOM 7041 N N . ARG C 1 105 ? 41.338 9.098 2.032 1.00 20.78 99 ARG C N 1
ATOM 7042 C CA . ARG C 1 105 ? 40.701 10.132 2.850 1.00 23.25 99 ARG C CA 1
ATOM 7043 C C . ARG C 1 105 ? 39.213 9.877 3.094 1.00 22.04 99 ARG C C 1
ATOM 7044 O O . ARG C 1 105 ? 38.401 10.807 3.108 1.00 23.34 99 ARG C O 1
ATOM 7065 N N . THR C 1 106 ? 38.875 8.606 3.295 1.00 21.77 100 THR C N 1
ATOM 7066 C CA . THR C 1 106 ? 37.535 8.208 3.718 1.00 22.82 100 THR C CA 1
ATOM 7067 C C . THR C 1 106 ? 37.598 7.492 5.070 1.00 22.43 100 THR C C 1
ATOM 7068 O O . THR C 1 106 ? 36.673 6.767 5.438 1.00 23.40 100 THR C O 1
ATOM 7079 N N . GLY C 1 107 ? 38.693 7.696 5.803 1.00 20.03 101 GLY C N 1
ATOM 7080 C CA . GLY C 1 107 ? 38.828 7.181 7.158 1.00 17.64 101 GLY C CA 1
ATOM 7081 C C . GLY C 1 107 ? 39.357 5.761 7.284 1.00 16.98 101 GLY C C 1
ATOM 7082 O O . GLY C 1 107 ? 39.509 5.250 8.396 1.00 17.48 101 GLY C O 1
ATOM 7086 N N . LEU C 1 108 ? 39.648 5.109 6.163 1.00 16.28 102 LEU C N 1
ATOM 7087 C CA . LEU C 1 108 ? 40.077 3.717 6.228 1.00 14.33 102 LEU C CA 1
ATOM 7088 C C . LEU C 1 108 ? 41.438 3.539 6.885 1.00 14.46 102 LEU C C 1
ATOM 7089 O O . LEU C 1 108 ? 41.630 2.593 7.641 1.00 15.27 102 LEU C O 1
ATOM 7105 N N . GLY C 1 109 ? 42.378 4.419 6.562 1.00 13.60 103 GLY C N 1
ATOM 7106 C CA . GLY C 1 109 ? 43.711 4.346 7.128 1.00 13.78 103 GLY C CA 1
ATOM 7107 C C . GLY C 1 109 ? 43.666 4.505 8.631 1.00 14.43 103 GLY C C 1
ATOM 7108 O O . GLY C 1 109 ? 44.322 3.770 9.362 1.00 14.49 103 GLY C O 1
ATOM 7112 N N . SER C 1 110 ? 42.869 5.465 9.088 1.00 16.36 104 SER C N 1
ATOM 7113 C CA . SER C 1 110 ? 42.700 5.699 10.508 1.00 16.61 104 SER C CA 1
ATOM 7114 C C . SER C 1 110 ? 42.093 4.499 11.192 1.00 15.72 104 SER C C 1
ATOM 7115 O O . SER C 1 110 ? 42.545 4.088 12.260 1.00 16.19 104 SER C O 1
ATOM 7123 N N . THR C 1 111 ? 41.055 3.939 10.594 1.00 14.87 105 THR C N 1
ATOM 7124 C CA . THR C 1 111 ? 40.394 2.797 11.207 1.00 15.60 105 THR C CA 1
ATOM 7125 C C . THR C 1 111 ? 41.328 1.592 11.239 1.00 13.86 105 THR C C 1
ATOM 7126 O O . THR C 1 111 ? 41.424 0.906 12.257 1.00 15.50 105 THR C O 1
ATOM 7137 N N . LEU C 1 112 ? 42.016 1.340 10.130 1.00 13.20 106 LEU C N 1
ATOM 7138 C CA . LEU C 1 112 ? 42.987 0.253 10.087 1.00 12.51 106 LEU C CA 1
ATOM 7139 C C . LEU C 1 112 ? 44.017 0.404 11.198 1.00 12.99 106 LEU C C 1
ATOM 7140 O O . LEU C 1 112 ? 44.284 -0.541 11.938 1.00 13.78 106 LEU C O 1
ATOM 7156 N N . TYR C 1 113 ? 44.583 1.599 11.319 1.00 12.71 107 TYR C N 1
ATOM 7157 C CA . TYR C 1 113 ? 45.629 1.811 12.302 1.00 12.81 107 TYR C CA 1
ATOM 7158 C C . TYR C 1 113 ? 45.092 1.752 13.734 1.00 14.00 107 TYR C C 1
ATOM 7159 O O . TYR C 1 113 ? 45.775 1.267 14.626 1.00 14.77 107 TYR C O 1
ATOM 7177 N N . THR C 1 114 ? 43.872 2.222 13.962 1.00 13.73 108 THR C N 1
ATOM 7178 C CA . THR C 1 114 ? 43.314 2.165 15.303 1.00 15.34 108 THR C CA 1
ATOM 7179 C C . THR C 1 114 ? 43.200 0.717 15.746 1.00 13.95 108 THR C C 1
ATOM 7180 O O . THR C 1 114 ? 43.554 0.371 16.874 1.00 15.13 108 THR C O 1
ATOM 7191 N N . HIS C 1 115 ? 42.720 -0.137 14.851 1.00 13.73 109 HIS C N 1
ATOM 7192 C CA . HIS C 1 115 ? 42.608 -1.554 15.167 1.00 14.79 109 HIS C CA 1
ATOM 7193 C C . HIS C 1 115 ? 44.002 -2.172 15.335 1.00 13.73 109 HIS C C 1
ATOM 7194 O O . HIS C 1 115 ? 44.227 -2.952 16.261 1.00 14.61 109 HIS C O 1
ATOM 7208 N N . LEU C 1 116 ? 44.940 -1.816 14.453 1.00 12.60 110 LEU C N 1
ATOM 7209 C CA . LEU C 1 116 ? 46.305 -2.325 14.533 1.00 12.89 110 LEU C CA 1
ATOM 7210 C C . LEU C 1 116 ? 46.966 -1.962 15.867 1.00 13.11 110 LEU C C 1
ATOM 7211 O O . LEU C 1 116 ? 47.563 -2.808 16.547 1.00 12.90 110 LEU C O 1
ATOM 7227 N N . LEU C 1 117 ? 46.830 -0.696 16.242 1.00 12.26 111 LEU C N 1
ATOM 7228 C CA . LEU C 1 117 ? 47.493 -0.167 17.414 1.00 12.87 111 LEU C CA 1
ATOM 7229 C C . LEU C 1 117 ? 46.883 -0.726 18.686 1.00 12.78 111 LEU C C 1
ATOM 7230 O O . LEU C 1 117 ? 47.600 -1.039 19.636 1.00 13.50 111 LEU C O 1
ATOM 7246 N N . LYS C 1 118 ? 45.561 -0.870 18.694 1.00 13.12 112 LYS C N 1
ATOM 7247 C CA . LYS C 1 118 ? 44.894 -1.439 19.853 1.00 14.85 112 LYS C CA 1
ATOM 7248 C C . LYS C 1 118 ? 45.312 -2.890 20.062 0.91 14.05 112 LYS C C 1
ATOM 7249 O O . LYS C 1 118 ? 45.457 -3.339 21.203 0.95 13.65 112 LYS C O 1
ATOM 7268 N N . SER C 1 119 ? 45.534 -3.618 18.970 1.00 13.09 113 SER C N 1
ATOM 7269 C CA . SER C 1 119 ? 46.020 -4.986 19.069 1.00 12.68 113 SER C CA 1
ATOM 7270 C C . SER C 1 119 ? 47.428 -5.005 19.639 1.00 11.39 113 SER C C 1
ATOM 7271 O O . SER C 1 119 ? 47.708 -5.739 20.585 1.00 12.02 113 SER C O 1
ATOM 7279 N N . LEU C 1 120 ? 48.327 -4.211 19.069 1.00 11.02 114 LEU C N 1
ATOM 7280 C CA . LEU C 1 120 ? 49.705 -4.200 19.555 1.00 10.37 114 LEU C CA 1
ATOM 7281 C C . LEU C 1 120 ? 49.779 -3.793 21.021 1.00 11.07 114 LEU C C 1
ATOM 7282 O O . LEU C 1 120 ? 50.585 -4.334 21.779 1.00 11.76 114 LEU C O 1
ATOM 7298 N N . GLU C 1 121 ? 48.940 -2.851 21.426 1.00 12.18 115 GLU C N 1
ATOM 7299 C CA . GLU C 1 121 ? 48.929 -2.436 22.828 1.00 14.69 115 GLU C CA 1
ATOM 7300 C C . GLU C 1 121 ? 48.496 -3.604 23.720 1.00 13.31 115 GLU C C 1
ATOM 7301 O O . GLU C 1 121 ? 49.158 -3.915 24.715 1.00 13.94 115 GLU C O 1
ATOM 7313 N N . ALA C 1 122 ? 47.402 -4.267 23.350 1.00 13.32 116 ALA C N 1
ATOM 7314 C CA . ALA C 1 122 ? 46.888 -5.386 24.148 1.00 13.67 116 ALA C CA 1
ATOM 7315 C C . ALA C 1 122 ? 47.864 -6.553 24.171 1.00 14.17 116 ALA C C 1
ATOM 7316 O O . ALA C 1 122 ? 47.931 -7.306 25.145 1.00 16.05 116 ALA C O 1
ATOM 7323 N N . GLN C 1 123 ? 48.629 -6.699 23.094 1.00 13.02 117 GLN C N 1
ATOM 7324 C CA . GLN C 1 123 ? 49.591 -7.798 22.999 1.00 12.61 117 GLN C CA 1
ATOM 7325 C C . GLN C 1 123 ? 50.809 -7.554 23.875 1.00 12.40 117 GLN C C 1
ATOM 7326 O O . GLN C 1 123 ? 51.607 -8.468 24.085 1.00 14.63 117 GLN C O 1
ATOM 7340 N N . GLY C 1 124 ? 50.973 -6.328 24.360 1.00 12.14 118 GLY C N 1
ATOM 7341 C CA . GLY C 1 124 ? 52.083 -6.011 25.245 1.00 12.19 118 GLY C CA 1
ATOM 7342 C C . GLY C 1 124 ? 53.319 -5.444 24.573 1.00 12.67 118 GLY C C 1
ATOM 7343 O O . GLY C 1 124 ? 54.427 -5.538 25.118 1.00 13.04 118 GLY C O 1
ATOM 7347 N N . PHE C 1 125 ? 53.154 -4.823 23.412 1.00 12.62 119 PHE C N 1
ATOM 7348 C CA . PHE C 1 125 ? 54.274 -4.105 22.801 1.00 12.33 119 PHE C CA 1
ATOM 7349 C C . PHE C 1 125 ? 54.589 -2.796 23.527 1.00 12.08 119 PHE C C 1
ATOM 7350 O O . PHE C 1 125 ? 53.748 -2.240 24.256 1.00 12.57 119 PHE C O 1
ATOM 7367 N N . LYS C 1 126 ? 55.830 -2.337 23.361 1.00 11.35 120 LYS C N 1
ATOM 7368 C CA . LYS C 1 126 ? 56.311 -1.118 23.999 1.00 10.98 120 LYS C CA 1
ATOM 7369 C C . LYS C 1 126 ? 56.095 0.084 23.107 1.00 11.39 120 LYS C C 1
ATOM 7370 O O . LYS C 1 126 ? 55.764 1.172 23.568 1.00 11.75 120 LYS C O 1
ATOM 7389 N N . SER C 1 127 ? 56.320 -0.106 21.819 1.00 11.66 121 SER C N 1
ATOM 7390 C CA . SER C 1 127 ? 56.162 0.984 20.876 1.00 11.94 121 SER C CA 1
ATOM 7391 C C . SER C 1 127 ? 56.069 0.465 19.453 1.00 11.54 121 SER C C 1
ATOM 7392 O O . SER C 1 127 ? 56.354 -0.707 19.173 1.00 11.16 121 SER C O 1
ATOM 7400 N N . VAL C 1 128 ? 55.643 1.358 18.569 1.00 11.07 122 VAL C N 1
ATOM 7401 C CA . VAL C 1 128 ? 55.463 1.062 17.158 1.00 10.48 122 VAL C CA 1
ATOM 7402 C C . VAL C 1 128 ? 56.154 2.158 16.362 1.00 10.16 122 VAL C C 1
ATOM 7403 O O . VAL C 1 128 ? 55.978 3.348 16.633 1.00 10.43 122 VAL C O 1
ATOM 7416 N N . VAL C 1 129 ? 56.965 1.741 15.400 1.00 10.26 123 VAL C N 1
ATOM 7417 C CA . VAL C 1 129 ? 57.742 2.657 14.589 1.00 10.99 123 VAL C CA 1
ATOM 7418 C C . VAL C 1 129 ? 57.264 2.630 13.143 1.00 9.79 123 VAL C C 1
ATOM 7419 O O . VAL C 1 129 ? 57.044 1.559 12.580 1.00 10.22 123 VAL C O 1
ATOM 7432 N N . ALA C 1 130 ? 57.118 3.819 12.560 1.00 11.23 124 ALA C N 1
ATOM 7433 C CA . ALA C 1 130 ? 56.692 3.993 11.172 1.00 10.42 124 ALA C CA 1
ATOM 7434 C C . ALA C 1 130 ? 57.806 4.694 10.409 1.00 10.47 124 ALA C C 1
ATOM 7435 O O . ALA C 1 130 ? 58.290 5.740 10.845 1.00 12.17 124 ALA C O 1
ATOM 7442 N N . VAL C 1 131 ? 58.205 4.107 9.285 1.00 9.79 125 VAL C N 1
ATOM 7443 C CA . VAL C 1 131 ? 59.281 4.644 8.459 1.00 11.11 125 VAL C CA 1
ATOM 7444 C C . VAL C 1 131 ? 58.602 5.310 7.278 1.00 10.78 125 VAL C C 1
ATOM 7445 O O . VAL C 1 131 ? 57.849 4.658 6.563 1.00 10.55 125 VAL C O 1
ATOM 7458 N N . ILE C 1 132 ? 58.834 6.607 7.106 1.00 11.29 126 ILE C N 1
ATOM 7459 C CA . ILE C 1 132 ? 58.154 7.375 6.072 1.00 11.48 126 ILE C CA 1
ATOM 7460 C C . ILE C 1 132 ? 59.164 8.107 5.194 1.00 11.08 126 ILE C C 1
ATOM 7461 O O . ILE C 1 132 ? 59.900 8.978 5.663 1.00 11.36 126 ILE C O 1
ATOM 7477 N N . GLY C 1 133 ? 59.204 7.733 3.919 1.00 12.41 127 GLY C N 1
ATOM 7478 C CA . GLY C 1 133 ? 60.022 8.424 2.945 1.00 11.48 127 GLY C CA 1
ATOM 7479 C C . GLY C 1 133 ? 59.419 9.781 2.686 1.00 11.86 127 GLY C C 1
ATOM 7480 O O . GLY C 1 133 ? 58.197 9.890 2.539 1.00 14.40 127 GLY C O 1
ATOM 7484 N N . LEU C 1 134 ? 60.263 10.807 2.624 1.00 12.87 128 LEU C N 1
ATOM 7485 C CA . LEU C 1 134 ? 59.795 12.184 2.593 1.00 14.16 128 LEU C CA 1
ATOM 7486 C C . LEU C 1 134 ? 60.131 12.875 1.279 1.00 17.04 128 LEU C C 1
ATOM 7487 O O . LEU C 1 134 ? 61.120 12.535 0.637 1.00 18.32 128 LEU C O 1
ATOM 7503 N N . PRO C 1 135 ? 59.318 13.870 0.888 1.00 20.45 129 PRO C N 1
ATOM 7504 C CA . PRO C 1 135 ? 58.112 14.347 1.581 1.00 20.60 129 PRO C CA 1
ATOM 7505 C C . PRO C 1 135 ? 56.892 13.462 1.336 1.00 20.98 129 PRO C C 1
ATOM 7506 O O . PRO C 1 135 ? 56.735 12.933 0.238 1.00 22.83 129 PRO C O 1
ATOM 7517 N N . ASN C 1 136 ? 56.048 13.314 2.354 1.00 20.29 130 ASN C N 1
ATOM 7518 C CA . ASN C 1 136 ? 54.766 12.622 2.229 1.00 20.74 130 ASN C CA 1
ATOM 7519 C C . ASN C 1 136 ? 53.820 13.175 3.282 1.00 19.44 130 ASN C C 1
ATOM 7520 O O . ASN C 1 136 ? 53.594 12.559 4.323 1.00 18.83 130 ASN C O 1
ATOM 7531 N N . ASP C 1 137 ? 53.276 14.352 3.004 1.00 17.40 131 ASP C N 1
ATOM 7532 C CA . ASP C 1 137 ? 52.450 15.043 3.980 1.00 17.60 131 ASP C CA 1
ATOM 7533 C C . ASP C 1 137 ? 51.249 14.209 4.427 1.00 16.64 131 ASP C C 1
ATOM 7534 O O . ASP C 1 137 ? 50.948 14.168 5.610 1.00 17.66 131 ASP C O 1
ATOM 7543 N N . PRO C 1 138 ? 50.551 13.544 3.490 1.00 17.25 132 PRO C N 1
ATOM 7544 C CA . PRO C 1 138 ? 49.397 12.780 3.977 1.00 17.57 132 PRO C CA 1
ATOM 7545 C C . PRO C 1 138 ? 49.756 11.722 5.006 1.00 16.83 132 PRO C C 1
ATOM 7546 O O . PRO C 1 138 ? 49.041 11.563 6.006 1.00 16.96 132 PRO C O 1
ATOM 7557 N N . SER C 1 139 ? 50.853 11.012 4.785 1.00 15.39 133 SER C N 1
ATOM 7558 C CA . SER C 1 139 ? 51.227 9.961 5.714 1.00 15.10 133 SER C CA 1
ATOM 7559 C C . SER C 1 139 ? 51.704 10.551 7.026 1.00 14.29 133 SER C C 1
ATOM 7560 O O . SER C 1 139 ? 51.376 10.046 8.089 1.00 13.27 133 SER C O 1
ATOM 7568 N N . VAL C 1 140 ? 52.481 11.622 6.954 1.00 14.59 134 VAL C N 1
ATOM 7569 C CA . VAL C 1 140 ? 52.953 12.267 8.172 1.00 14.71 134 VAL C CA 1
ATOM 7570 C C . VAL C 1 140 ? 51.771 12.774 8.993 1.00 15.18 134 VAL C C 1
ATOM 7571 O O . VAL C 1 140 ? 51.689 12.537 10.201 1.00 15.51 134 VAL C O 1
ATOM 7584 N N . ARG C 1 141 ? 50.842 13.459 8.342 1.00 15.59 135 ARG C N 1
ATOM 7585 C CA . ARG C 1 141 ? 49.696 14.003 9.054 1.00 17.85 135 ARG C CA 1
ATOM 7586 C C . ARG C 1 141 ? 48.824 12.901 9.660 1.00 15.80 135 ARG C C 1
ATOM 7587 O O . ARG C 1 141 ? 48.374 13.016 10.799 1.00 15.99 135 ARG C O 1
ATOM 7608 N N . MET C 1 142 ? 48.612 11.819 8.922 1.00 14.70 136 MET C N 1
ATOM 7609 C CA . MET C 1 142 ? 47.810 10.717 9.432 1.00 14.58 136 MET C CA 1
ATOM 7610 C C . MET C 1 142 ? 48.494 10.054 10.629 1.00 14.33 136 MET C C 1
ATOM 7611 O O . MET C 1 142 ? 47.856 9.771 11.642 1.00 15.15 136 MET C O 1
ATOM 7625 N N . HIS C 1 143 ? 49.798 9.827 10.532 1.00 13.77 137 HIS C N 1
ATOM 7626 C CA . HIS C 1 143 ? 50.512 9.200 11.630 1.00 13.39 137 HIS C CA 1
ATOM 7627 C C . HIS C 1 143 ? 50.468 10.087 12.881 1.00 14.06 137 HIS C C 1
ATOM 7628 O O . HIS C 1 143 ? 50.221 9.602 13.980 1.00 15.89 137 HIS C O 1
ATOM 7642 N N . GLU C 1 144 ? 50.686 11.383 12.722 1.00 14.91 138 GLU C N 1
ATOM 7643 C CA . GLU C 1 144 ? 50.678 12.267 13.882 1.00 15.95 138 GLU C CA 1
ATOM 7644 C C . GLU C 1 144 ? 49.282 12.377 14.478 1.00 17.76 138 GLU C C 1
ATOM 7645 O O . GLU C 1 144 ? 49.124 12.456 15.698 1.00 17.73 138 GLU C O 1
ATOM 7657 N N . ALA C 1 145 ? 48.268 12.354 13.622 1.00 18.99 139 ALA C N 1
ATOM 7658 C CA . ALA C 1 145 ? 46.894 12.406 14.092 1.00 19.23 139 ALA C CA 1
ATOM 7659 C C . ALA C 1 145 ? 46.559 11.192 14.953 1.00 19.06 139 ALA C C 1
ATOM 7660 O O . ALA C 1 145 ? 45.726 11.276 15.853 1.00 20.63 139 ALA C O 1
ATOM 7667 N N . LEU C 1 146 ? 47.219 10.071 14.676 1.00 18.53 140 LEU C N 1
ATOM 7668 C CA . LEU C 1 146 ? 46.999 8.842 15.431 1.00 18.71 140 LEU C CA 1
ATOM 7669 C C . LEU C 1 146 ? 47.954 8.693 16.614 1.00 19.77 140 LEU C C 1
ATOM 7670 O O . LEU C 1 146 ? 47.958 7.660 17.278 1.00 22.48 140 LEU C O 1
ATOM 7686 N N . GLY C 1 147 ? 48.754 9.721 16.883 1.00 17.64 141 GLY C N 1
ATOM 7687 C CA . GLY C 1 147 ? 49.587 9.748 18.076 1.00 15.55 141 GLY C CA 1
ATOM 7688 C C . GLY C 1 147 ? 51.068 9.463 17.917 1.00 14.75 141 GLY C C 1
ATOM 7689 O O . GLY C 1 147 ? 51.816 9.471 18.901 1.00 16.91 141 GLY C O 1
ATOM 7693 N N . TYR C 1 148 ? 51.502 9.178 16.698 1.00 14.18 142 TYR C N 1
ATOM 7694 C CA . TYR C 1 148 ? 52.929 8.976 16.473 1.00 12.70 142 TYR C CA 1
ATOM 7695 C C . TYR C 1 148 ? 53.649 10.317 16.583 1.00 14.39 142 TYR C C 1
ATOM 7696 O O . TYR C 1 148 ? 53.139 11.341 16.117 1.00 15.24 142 TYR C O 1
ATOM 7714 N N . ALA C 1 149 ? 54.845 10.297 17.159 1.00 13.83 143 ALA C N 1
ATOM 7715 C CA . ALA C 1 149 ? 55.670 11.496 17.283 1.00 14.58 143 ALA C CA 1
ATOM 7716 C C . ALA C 1 149 ? 56.855 11.388 16.337 1.00 13.09 143 ALA C C 1
ATOM 7717 O O . ALA C 1 149 ? 57.401 10.296 16.169 1.00 12.93 143 ALA C O 1
ATOM 7724 N N . PRO C 1 150 ? 57.275 12.515 15.740 1.00 15.19 144 PRO C N 1
ATOM 7725 C CA . PRO C 1 150 ? 58.470 12.511 14.892 1.00 14.95 144 PRO C CA 1
ATOM 7726 C C . PRO C 1 150 ? 59.708 12.313 15.748 1.00 15.31 144 PRO C C 1
ATOM 7727 O O . PRO C 1 150 ? 59.897 13.031 16.734 1.00 17.25 144 PRO C O 1
ATOM 7738 N N . ARG C 1 151 ? 60.524 11.330 15.384 1.00 14.52 145 ARG C N 1
ATOM 7739 C CA . ARG C 1 151 ? 61.662 10.931 16.203 1.00 16.64 145 ARG C CA 1
ATOM 7740 C C . ARG C 1 151 ? 62.979 11.153 15.511 1.00 20.95 145 ARG C C 1
ATOM 7741 O O . ARG C 1 151 ? 64.038 10.883 16.077 1.00 22.60 145 ARG C O 1
ATOM 7762 N N . GLY C 1 152 ? 62.916 11.685 14.303 1.00 22.62 146 GLY C N 1
ATOM 7763 C CA . GLY C 1 152 ? 64.118 12.057 13.595 1.00 24.21 146 GLY C CA 1
ATOM 7764 C C . GLY C 1 152 ? 64.072 11.604 12.167 1.00 20.68 146 GLY C C 1
ATOM 7765 O O . GLY C 1 152 ? 63.085 11.058 11.692 1.00 18.99 146 GLY C O 1
ATOM 7769 N N . MET C 1 153 ? 65.179 11.828 11.491 1.00 20.13 147 MET C N 1
ATOM 7770 C CA . MET C 1 153 ? 65.178 11.749 10.059 1.00 19.61 147 MET C CA 1
ATOM 7771 C C . MET C 1 153 ? 66.598 11.666 9.589 1.00 15.74 147 MET C C 1
ATOM 7772 O O . MET C 1 153 ? 67.458 12.387 10.078 1.00 18.09 147 MET C O 1
ATOM 7786 N N . LEU C 1 154 ? 66.823 10.767 8.640 1.00 12.99 148 LEU C N 1
ATOM 7787 C CA . LEU C 1 154 ? 68.093 10.677 7.955 1.00 11.99 148 LEU C CA 1
ATOM 7788 C C . LEU C 1 154 ? 67.988 11.473 6.667 1.00 12.28 148 LEU C C 1
ATOM 7789 O O . LEU C 1 154 ? 67.009 11.354 5.940 1.00 14.76 148 LEU C O 1
ATOM 7805 N N . ARG C 1 155 ? 68.982 12.303 6.401 1.00 11.84 149 ARG C N 1
ATOM 7806 C CA . ARG C 1 155 ? 68.945 13.173 5.244 1.00 13.52 149 ARG C CA 1
ATOM 7807 C C . ARG C 1 155 ? 69.467 12.499 3.982 1.00 11.22 149 ARG C C 1
ATOM 7808 O O . ARG C 1 155 ? 70.494 11.823 4.006 1.00 10.96 149 ARG C O 1
ATOM 7829 N N . ALA C 1 156 ? 68.743 12.693 2.884 1.00 10.96 150 ALA C N 1
ATOM 7830 C CA . ALA C 1 156 ? 69.178 12.193 1.582 1.00 11.20 150 ALA C CA 1
ATOM 7831 C C . ALA C 1 156 ? 69.635 10.746 1.689 1.00 11.76 150 ALA C C 1
ATOM 7832 O O . ALA C 1 156 ? 70.704 10.379 1.212 1.00 13.97 150 ALA C O 1
ATOM 7839 N N . ALA C 1 157 ? 68.811 9.924 2.324 1.00 11.99 151 ALA C N 1
ATOM 7840 C CA . ALA C 1 157 ? 69.175 8.548 2.617 1.00 13.25 151 ALA C CA 1
ATOM 7841 C C . ALA C 1 157 ? 68.864 7.610 1.473 1.00 11.20 151 ALA C C 1
ATOM 7842 O O . ALA C 1 157 ? 69.458 6.544 1.369 0.98 12.19 151 ALA C O 1
ATOM 7849 N N . GLY C 1 158 ? 67.895 7.978 0.644 1.00 9.72 152 GLY C N 1
ATOM 7850 C CA . GLY C 1 158 ? 67.516 7.152 -0.493 1.00 10.94 152 GLY C CA 1
ATOM 7851 C C . GLY C 1 158 ? 67.566 7.936 -1.784 1.00 11.05 152 GLY C C 1
ATOM 7852 O O . GLY C 1 158 ? 67.267 9.125 -1.799 1.00 12.41 152 GLY C O 1
ATOM 7856 N N . PHE C 1 159 ? 67.977 7.271 -2.861 1.00 10.36 153 PHE C N 1
ATOM 7857 C CA . PHE C 1 159 ? 67.886 7.837 -4.190 1.00 10.56 153 PHE C CA 1
ATOM 7858 C C . PHE C 1 159 ? 66.774 7.082 -4.899 1.00 10.95 153 PHE C C 1
ATOM 7859 O O . PHE C 1 159 ? 66.890 5.888 -5.154 1.00 12.59 153 PHE C O 1
ATOM 7876 N N . LYS C 1 160 ? 65.671 7.767 -5.159 1.00 10.07 154 LYS C N 1
ATOM 7877 C CA . LYS C 1 160 ? 64.537 7.164 -5.851 1.00 10.94 154 LYS C CA 1
ATOM 7878 C C . LYS C 1 160 ? 63.861 8.232 -6.698 1.00 11.81 154 LYS C C 1
ATOM 7879 O O . LYS C 1 160 ? 63.820 9.406 -6.325 1.00 11.86 154 LYS C O 1
ATOM 7898 N N . HIS C 1 161 ? 63.341 7.823 -7.848 1.00 12.05 155 HIS C N 1
ATOM 7899 C CA . HIS C 1 161 ? 62.664 8.750 -8.737 1.00 14.07 155 HIS C CA 1
ATOM 7900 C C . HIS C 1 161 ? 63.557 9.933 -9.081 1.00 13.70 155 HIS C C 1
ATOM 7901 O O . HIS C 1 161 ? 63.094 11.063 -9.238 1.00 15.33 155 HIS C O 1
ATOM 7915 N N . GLY C 1 162 ? 64.851 9.655 -9.200 1.00 13.85 156 GLY C N 1
ATOM 7916 C CA . GLY C 1 162 ? 65.785 10.621 -9.735 1.00 13.71 156 GLY C CA 1
ATOM 7917 C C . GLY C 1 162 ? 66.243 11.702 -8.778 1.00 13.27 156 GLY C C 1
ATOM 7918 O O . GLY C 1 162 ? 66.865 12.673 -9.202 1.00 14.38 156 GLY C O 1
ATOM 7922 N N . ASN C 1 163 ? 65.949 11.545 -7.490 1.00 12.26 157 ASN C N 1
ATOM 7923 C CA . ASN C 1 163 ? 66.373 12.523 -6.495 1.00 14.05 157 ASN C CA 1
ATOM 7924 C C . ASN C 1 163 ? 66.726 11.871 -5.173 1.00 12.22 157 ASN C C 1
ATOM 7925 O O . ASN C 1 163 ? 66.336 10.738 -4.894 1.00 11.66 157 ASN C O 1
ATOM 7936 N N . TRP C 1 164 ? 67.462 12.613 -4.358 1.00 11.03 158 TRP C N 1
ATOM 7937 C CA . TRP C 1 164 ? 67.714 12.210 -2.981 1.00 11.75 158 TRP C CA 1
ATOM 7938 C C . TRP C 1 164 ? 66.503 12.533 -2.144 1.00 12.89 158 TRP C C 1
ATOM 7939 O O . TRP C 1 164 ? 65.932 13.615 -2.275 1.00 14.77 158 TRP C O 1
ATOM 7960 N N . HIS C 1 165 ? 66.123 11.598 -1.279 1.00 12.35 159 HIS C N 1
ATOM 7961 C CA . HIS C 1 165 ? 65.005 11.783 -0.371 1.00 12.88 159 HIS C CA 1
ATOM 7962 C C . HIS C 1 165 ? 65.414 11.483 1.052 1.00 12.25 159 HIS C C 1
ATOM 7963 O O . HIS C 1 165 ? 66.135 10.521 1.318 1.00 11.52 159 HIS C O 1
ATOM 7977 N N . ASP C 1 166 ? 64.943 12.329 1.959 1.00 11.62 160 ASP C N 1
ATOM 7978 C CA . ASP C 1 166 ? 65.059 12.083 3.394 1.00 12.34 160 ASP C CA 1
ATOM 7979 C C . ASP C 1 166 ? 64.119 10.937 3.792 1.00 11.08 160 ASP C C 1
ATOM 7980 O O . ASP C 1 166 ? 63.140 10.652 3.090 1.00 11.18 160 ASP C O 1
ATOM 7989 N N . VAL C 1 167 ? 64.423 10.284 4.913 1.00 13.18 161 VAL C N 1
ATOM 7990 C CA . VAL C 1 167 ? 63.528 9.296 5.502 1.00 12.76 161 VAL C CA 1
ATOM 7991 C C . VAL C 1 167 ? 63.354 9.619 6.974 1.00 11.63 161 VAL C C 1
ATOM 7992 O O . VAL C 1 167 ? 64.333 9.867 7.676 1.00 12.10 161 VAL C O 1
ATOM 8005 N N . GLY C 1 168 ? 62.103 9.669 7.413 1.00 11.05 162 GLY C N 1
ATOM 8006 C CA . GLY C 1 168 ? 61.783 10.016 8.785 1.00 12.14 162 GLY C CA 1
ATOM 8007 C C . GLY C 1 168 ? 61.243 8.829 9.548 1.00 12.52 162 GLY C C 1
ATOM 8008 O O . GLY C 1 168 ? 60.647 7.912 8.975 1.00 12.86 162 GLY C O 1
ATOM 8012 N N A PHE C 1 169 ? 61.461 8.844 10.858 0.68 13.02 163 PHE C N 1
ATOM 8013 N N B PHE C 1 169 ? 61.463 8.847 10.858 0.32 13.23 163 PHE C N 1
ATOM 8014 C CA A PHE C 1 169 ? 60.953 7.797 11.735 0.68 12.23 163 PHE C CA 1
ATOM 8015 C CA B PHE C 1 169 ? 60.964 7.810 11.751 0.32 13.37 163 PHE C CA 1
ATOM 8016 C C A PHE C 1 169 ? 59.950 8.402 12.692 0.68 13.13 163 PHE C C 1
ATOM 8017 C C B PHE C 1 169 ? 59.945 8.413 12.696 0.32 13.27 163 PHE C C 1
ATOM 8018 O O A PHE C 1 169 ? 60.243 9.390 13.353 0.68 14.60 163 PHE C O 1
ATOM 8019 O O B PHE C 1 169 ? 60.225 9.407 13.361 0.32 14.17 163 PHE C O 1
ATOM 8051 N N . TRP C 1 170 ? 58.759 7.815 12.738 1.00 12.02 164 TRP C N 1
ATOM 8052 C CA . TRP C 1 170 ? 57.707 8.243 13.664 1.00 10.70 164 TRP C CA 1
ATOM 8053 C C . TRP C 1 170 ? 57.469 7.107 14.642 1.00 11.19 164 TRP C C 1
ATOM 8054 O O . TRP C 1 170 ? 57.594 5.951 14.282 1.00 12.35 164 TRP C O 1
ATOM 8075 N N . GLN C 1 171 ? 57.148 7.434 15.886 1.00 9.97 165 GLN C N 1
ATOM 8076 C CA . GLN C 1 171 ? 57.026 6.411 16.902 1.00 10.73 165 GLN C CA 1
ATOM 8077 C C . GLN C 1 171 ? 55.852 6.682 17.828 1.00 12.68 165 GLN C C 1
ATOM 8078 O O . GLN C 1 171 ? 55.674 7.791 18.321 1.00 12.19 165 GLN C O 1
ATOM 8092 N N . LEU C 1 172 ? 55.061 5.646 18.051 1.00 13.35 166 LEU C N 1
ATOM 8093 C CA . LEU C 1 172 ? 53.967 5.699 19.007 1.00 13.63 166 LEU C CA 1
ATOM 8094 C C . LEU C 1 172 ? 54.373 4.875 20.212 1.00 13.17 166 LEU C C 1
ATOM 8095 O O . LEU C 1 172 ? 54.692 3.701 20.074 1.00 12.96 166 LEU C O 1
ATOM 8111 N N . ASP C 1 173 ? 54.375 5.510 21.389 1.00 14.22 167 ASP C N 1
ATOM 8112 C CA . ASP C 1 173 ? 54.814 4.864 22.615 1.00 14.91 167 ASP C CA 1
ATOM 8113 C C . ASP C 1 173 ? 53.651 4.332 23.448 1.00 14.64 167 ASP C C 1
ATOM 8114 O O . ASP C 1 173 ? 52.656 5.027 23.667 1.00 17.19 167 ASP C O 1
ATOM 8123 N N . PHE C 1 174 ? 53.804 3.099 23.917 1.00 15.65 168 PHE C N 1
ATOM 8124 C CA . PHE C 1 174 ? 52.937 2.526 24.932 1.00 16.21 168 PHE C CA 1
ATOM 8125 C C . PHE C 1 174 ? 53.695 2.540 26.257 1.00 18.01 168 PHE C C 1
ATOM 8126 O O . PHE C 1 174 ? 54.899 2.748 26.287 1.00 20.47 168 PHE C O 1
ATOM 8143 N N . SER C 1 175 ? 52.984 2.352 27.358 1.00 19.52 169 SER C N 1
ATOM 8144 C CA . SER C 1 175 ? 53.629 2.256 28.656 1.00 21.79 169 SER C CA 1
ATOM 8145 C C . SER C 1 175 ? 53.775 0.787 29.057 1.00 20.73 169 SER C C 1
ATOM 8146 O O . SER C 1 175 ? 52.799 0.040 29.037 1.00 20.44 169 SER C O 1
ATOM 8154 N N . LEU C 1 176 ? 55.002 0.377 29.391 1.00 21.51 170 LEU C N 1
ATOM 8155 C CA . LEU C 1 176 ? 55.267 -0.946 29.967 1.00 22.23 170 LEU C CA 1
ATOM 8156 C C . LEU C 1 176 ? 56.122 -0.825 31.216 1.00 23.48 170 LEU C C 1
ATOM 8157 O O . LEU C 1 176 ? 56.874 0.138 31.379 1.00 27.35 170 LEU C O 1
ATOM 8173 N N . PRO C 1 177 ? 56.029 -1.819 32.098 1.00 23.41 171 PRO C N 1
ATOM 8174 C CA . PRO C 1 177 ? 56.870 -1.827 33.293 1.00 23.15 171 PRO C CA 1
ATOM 8175 C C . PRO C 1 177 ? 58.245 -2.409 33.015 1.00 24.47 171 PRO C C 1
ATOM 8176 O O . PRO C 1 177 ? 58.536 -2.841 31.906 1.00 25.30 171 PRO C O 1
ATOM 8187 N N . VAL C 1 178 ? 59.083 -2.399 34.040 1.00 25.11 172 VAL C N 1
ATOM 8188 C CA . VAL C 1 178 ? 60.368 -3.064 34.009 1.00 26.90 172 VAL C CA 1
ATOM 8189 C C . VAL C 1 178 ? 60.276 -4.264 34.954 1.00 25.11 172 VAL C C 1
ATOM 8190 O O . VAL C 1 178 ? 59.980 -4.090 36.139 1.00 27.12 172 VAL C O 1
ATOM 8203 N N . PRO C 1 179 ? 60.498 -5.489 34.447 1.00 21.94 173 PRO C N 1
ATOM 8204 C CA . PRO C 1 179 ? 60.747 -5.911 33.067 1.00 21.50 173 PRO C CA 1
ATOM 8205 C C . PRO C 1 179 ? 59.442 -6.200 32.334 1.00 20.85 173 PRO C C 1
ATOM 8206 O O . PRO C 1 179 ? 58.435 -6.480 32.994 1.00 22.77 173 PRO C O 1
ATOM 8217 N N . PRO C 1 180 ? 59.452 -6.131 30.993 1.00 20.03 174 PRO C N 1
ATOM 8218 C CA . PRO C 1 180 ? 58.254 -6.455 30.212 1.00 19.02 174 PRO C CA 1
ATOM 8219 C C . PRO C 1 180 ? 57.978 -7.953 30.156 1.00 18.61 174 PRO C C 1
ATOM 8220 O O . PRO C 1 180 ? 58.900 -8.766 30.120 1.00 21.28 174 PRO C O 1
ATOM 8231 N N . ARG C 1 181 ? 56.703 -8.314 30.151 1.00 16.56 175 ARG C N 1
ATOM 8232 C CA . ARG C 1 181 ? 56.311 -9.699 29.936 1.00 17.08 175 ARG C CA 1
ATOM 8233 C C . ARG C 1 181 ? 56.439 -9.976 28.445 1.00 16.85 175 ARG C C 1
ATOM 8234 O O . ARG C 1 181 ? 56.325 -9.060 27.635 1.00 17.55 175 ARG C O 1
ATOM 8255 N N . PRO C 1 182 ? 56.690 -11.239 28.068 1.00 20.19 176 PRO C N 1
ATOM 8256 C CA . PRO C 1 182 ? 56.762 -11.557 26.639 1.00 20.13 176 PRO C CA 1
ATOM 8257 C C . PRO C 1 182 ? 55.469 -11.196 25.924 1.00 18.12 176 PRO C C 1
ATOM 8258 O O . PRO C 1 182 ? 54.396 -11.374 26.479 1.00 18.75 176 PRO C O 1
ATOM 8269 N N A VAL C 1 183 ? 55.586 -10.707 24.696 0.18 18.00 177 VAL C N 1
ATOM 8270 N N B VAL C 1 183 ? 55.563 -10.690 24.698 0.82 17.36 177 VAL C N 1
ATOM 8271 C CA A VAL C 1 183 ? 54.433 -10.316 23.896 0.18 18.00 177 VAL C CA 1
ATOM 8272 C CA B VAL C 1 183 ? 54.359 -10.274 23.998 0.82 17.43 177 VAL C CA 1
ATOM 8273 C C A VAL C 1 183 ? 53.460 -11.482 23.690 0.18 18.53 177 VAL C C 1
ATOM 8274 C C B VAL C 1 183 ? 53.452 -11.460 23.707 0.82 18.79 177 VAL C C 1
ATOM 8275 O O A VAL C 1 183 ? 53.876 -12.639 23.622 0.18 19.38 177 VAL C O 1
ATOM 8276 O O B VAL C 1 183 ? 53.901 -12.600 23.594 0.82 21.99 177 VAL C O 1
ATOM 8301 N N . LEU C 1 184 ? 52.167 -11.173 23.596 1.00 18.56 178 LEU C N 1
ATOM 8302 C CA . LEU C 1 184 ? 51.157 -12.176 23.281 1.00 18.88 178 LEU C CA 1
ATOM 8303 C C . LEU C 1 184 ? 50.955 -12.284 21.781 1.00 18.93 178 LEU C C 1
ATOM 8304 O O . LEU C 1 184 ? 51.171 -11.321 21.053 1.00 17.55 178 LEU C O 1
ATOM 8320 N N . PRO C 1 185 ? 50.494 -13.448 21.321 1.00 19.75 179 PRO C N 1
ATOM 8321 C CA . PRO C 1 185 ? 50.074 -13.530 19.922 1.00 20.29 179 PRO C CA 1
ATOM 8322 C C . PRO C 1 185 ? 48.747 -12.818 19.715 1.00 18.25 179 PRO C C 1
ATOM 8323 O O . PRO C 1 185 ? 48.081 -12.412 20.679 1.00 20.01 179 PRO C O 1
ATOM 8334 N N . VAL C 1 186 ? 48.365 -12.678 18.455 1.00 18.54 180 VAL C N 1
ATOM 8335 C CA . VAL C 1 186 ? 47.124 -12.017 18.074 1.00 19.55 180 VAL C CA 1
ATOM 8336 C C . VAL C 1 186 ? 45.905 -12.874 18.423 1.00 22.03 180 VAL C C 1
ATOM 8337 O O . VAL C 1 186 ? 44.925 -12.356 18.963 1.00 26.44 180 VAL C O 1
ATOM 8350 N N . PRO D 1 13 ? 71.745 2.138 56.329 1.00 26.37 7 PRO D N 1
ATOM 8351 C CA . PRO D 1 13 ? 71.363 1.245 55.232 1.00 25.23 7 PRO D CA 1
ATOM 8352 C C . PRO D 1 13 ? 70.165 0.392 55.607 1.00 24.87 7 PRO D C 1
ATOM 8353 O O . PRO D 1 13 ? 70.120 -0.137 56.715 1.00 25.90 7 PRO D O 1
ATOM 8364 N N . ALA D 1 14 ? 69.215 0.249 54.691 1.00 23.17 8 ALA D N 1
ATOM 8365 C CA . ALA D 1 14 ? 68.046 -0.583 54.940 1.00 23.39 8 ALA D CA 1
ATOM 8366 C C . ALA D 1 14 ? 68.051 -1.777 53.999 1.00 21.76 8 ALA D C 1
ATOM 8367 O O . ALA D 1 14 ? 68.095 -1.619 52.776 1.00 21.23 8 ALA D O 1
ATOM 8374 N N . ASP D 1 15 ? 68.023 -2.963 54.596 1.00 19.98 9 ASP D N 1
ATOM 8375 C CA . ASP D 1 15 ? 67.848 -4.210 53.877 1.00 19.73 9 ASP D CA 1
ATOM 8376 C C . ASP D 1 15 ? 66.365 -4.402 53.599 1.00 18.66 9 ASP D C 1
ATOM 8377 O O . ASP D 1 15 ? 65.570 -4.547 54.528 1.00 19.24 9 ASP D O 1
ATOM 8386 N N . ILE D 1 16 ? 65.991 -4.378 52.325 1.00 17.58 10 ILE D N 1
ATOM 8387 C CA . ILE D 1 16 ? 64.603 -4.600 51.930 1.00 17.32 10 ILE D CA 1
ATOM 8388 C C . ILE D 1 16 ? 64.494 -6.060 51.529 1.00 17.96 10 ILE D C 1
ATOM 8389 O O . ILE D 1 16 ? 65.295 -6.556 50.732 1.00 19.50 10 ILE D O 1
ATOM 8405 N N . ARG D 1 17 ? 63.518 -6.763 52.083 1.00 17.21 11 ARG D N 1
ATOM 8406 C CA . ARG D 1 17 ? 63.382 -8.186 51.803 1.00 18.50 11 ARG D CA 1
ATOM 8407 C C . ARG D 1 17 ? 61.946 -8.620 51.997 1.00 17.62 11 ARG D C 1
ATOM 8408 O O . ARG D 1 17 ? 61.142 -7.885 52.562 1.00 17.07 11 ARG D O 1
ATOM 8429 N N . ARG D 1 18 ? 61.626 -9.814 51.517 1.00 18.57 12 ARG D N 1
ATOM 8430 C CA . ARG D 1 18 ? 60.305 -10.375 51.724 1.00 20.86 12 ARG D CA 1
ATOM 8431 C C . ARG D 1 18 ? 60.051 -10.547 53.209 1.00 18.63 12 ARG D C 1
ATOM 8432 O O . ARG D 1 18 ? 60.904 -11.022 53.948 1.00 19.40 12 ARG D O 1
ATOM 8453 N N . ALA D 1 19 ? 58.859 -10.167 53.636 1.00 17.67 13 ALA D N 1
ATOM 8454 C CA . ALA D 1 19 ? 58.448 -10.386 55.006 1.00 17.58 13 ALA D CA 1
ATOM 8455 C C . ALA D 1 19 ? 58.324 -11.877 55.237 1.00 19.43 13 ALA D C 1
ATOM 8456 O O . ALA D 1 19 ? 57.939 -12.617 54.338 1.00 19.21 13 ALA D O 1
ATOM 8463 N N . THR D 1 20 ? 58.676 -12.315 56.441 1.00 21.06 14 THR D N 1
ATOM 8464 C CA . THR D 1 20 ? 58.546 -13.715 56.823 1.00 23.00 14 THR D CA 1
ATOM 8465 C C . THR D 1 20 ? 57.707 -13.829 58.082 1.00 22.91 14 THR D C 1
ATOM 8466 O O . THR D 1 20 ? 57.446 -12.840 58.757 1.00 22.67 14 THR D O 1
ATOM 8477 N N . GLU D 1 21 ? 57.308 -15.047 58.411 1.00 24.07 15 GLU D N 1
ATOM 8478 C CA . GLU D 1 21 ? 56.550 -15.275 59.629 1.00 25.10 15 GLU D CA 1
ATOM 8479 C C . GLU D 1 21 ? 57.311 -14.795 60.868 1.00 23.34 15 GLU D C 1
ATOM 8480 O O . GLU D 1 21 ? 56.709 -14.290 61.810 1.00 22.28 15 GLU D O 1
ATOM 8492 N N . ALA D 1 22 ? 58.633 -14.946 60.871 1.00 22.35 16 ALA D N 1
ATOM 8493 C CA . ALA D 1 22 ? 59.429 -14.545 62.030 1.00 22.26 16 ALA D CA 1
ATOM 8494 C C . ALA D 1 22 ? 59.392 -13.033 62.244 1.00 22.16 16 ALA D C 1
ATOM 8495 O O . ALA D 1 22 ? 59.636 -12.555 63.355 1.00 22.96 16 ALA D O 1
ATOM 8502 N N . ASP D 1 23 ? 59.069 -12.288 61.189 1.00 21.49 17 ASP D N 1
ATOM 8503 C CA . ASP D 1 23 ? 58.994 -10.827 61.271 1.00 20.68 17 ASP D CA 1
ATOM 8504 C C . ASP D 1 23 ? 57.700 -10.330 61.893 1.00 19.24 17 ASP D C 1
ATOM 8505 O O . ASP D 1 23 ? 57.604 -9.170 62.292 1.00 19.16 17 ASP D O 1
ATOM 8514 N N . MET D 1 24 ? 56.697 -11.191 61.932 1.00 17.72 18 MET D N 1
ATOM 8515 C CA . MET D 1 24 ? 55.346 -10.750 62.233 1.00 18.31 18 MET D CA 1
ATOM 8516 C C . MET D 1 24 ? 55.143 -10.222 63.658 1.00 17.12 18 MET D C 1
ATOM 8517 O O . MET D 1 24 ? 54.403 -9.275 63.842 1.00 16.69 18 MET D O 1
ATOM 8531 N N . PRO D 1 25 ? 55.780 -10.827 64.670 1.00 18.39 19 PRO D N 1
ATOM 8532 C CA . PRO D 1 25 ? 55.608 -10.209 65.990 1.00 18.17 19 PRO D CA 1
ATOM 8533 C C . PRO D 1 25 ? 56.135 -8.774 66.024 1.00 17.51 19 PRO D C 1
ATOM 8534 O O . PRO D 1 25 ? 55.493 -7.904 66.600 1.00 17.53 19 PRO D O 1
ATOM 8545 N N . ALA D 1 26 ? 57.267 -8.518 65.376 1.00 16.41 20 ALA D N 1
ATOM 8546 C CA . ALA D 1 26 ? 57.829 -7.173 65.372 1.00 16.21 20 ALA D CA 1
ATOM 8547 C C . ALA D 1 26 ? 56.920 -6.204 64.617 1.00 16.18 20 ALA D C 1
ATOM 8548 O O . ALA D 1 26 ? 56.729 -5.066 65.041 1.00 16.90 20 ALA D O 1
ATOM 8555 N N . VAL D 1 27 ? 56.369 -6.665 63.498 1.00 16.70 21 VAL D N 1
ATOM 8556 C CA . VAL D 1 27 ? 55.453 -5.860 62.696 1.00 14.55 21 VAL D CA 1
ATOM 8557 C C . VAL D 1 27 ? 54.188 -5.533 63.486 1.00 15.79 21 VAL D C 1
ATOM 8558 O O . VAL D 1 27 ? 53.743 -4.385 63.541 1.00 14.31 21 VAL D O 1
ATOM 8571 N N . CYS D 1 28 ? 53.623 -6.555 64.111 1.00 15.24 22 CYS D N 1
ATOM 8572 C CA . CYS D 1 28 ? 52.430 -6.395 64.920 1.00 15.35 22 CYS D CA 1
ATOM 8573 C C . CYS D 1 28 ? 52.656 -5.382 66.049 1.00 16.46 22 CYS D C 1
ATOM 8574 O O . CYS D 1 28 ? 51.798 -4.553 66.340 1.00 16.05 22 CYS D O 1
ATOM 8582 N N . THR D 1 29 ? 53.834 -5.418 66.653 1.00 16.16 23 THR D N 1
ATOM 8583 C CA . THR D 1 29 ? 54.158 -4.464 67.704 1.00 16.59 23 THR D CA 1
ATOM 8584 C C . THR D 1 29 ? 54.169 -3.033 67.172 1.00 15.78 23 THR D C 1
ATOM 8585 O O . THR D 1 29 ? 53.625 -2.124 67.798 1.00 17.23 23 THR D O 1
ATOM 8596 N N . ILE D 1 30 ? 54.777 -2.834 66.009 1.00 14.83 24 ILE D N 1
ATOM 8597 C CA . ILE D 1 30 ? 54.831 -1.509 65.411 1.00 14.95 24 ILE D CA 1
ATOM 8598 C C . ILE D 1 30 ? 53.424 -1.017 65.074 1.00 14.25 24 ILE D C 1
ATOM 8599 O O . ILE D 1 30 ? 53.032 0.091 65.445 1.00 15.01 24 ILE D O 1
ATOM 8615 N N . VAL D 1 31 ? 52.655 -1.834 64.372 1.00 12.99 25 VAL D N 1
ATOM 8616 C CA . VAL D 1 31 ? 51.337 -1.394 63.933 1.00 12.06 25 VAL D CA 1
ATOM 8617 C C . VAL D 1 31 ? 50.378 -1.197 65.115 1.00 13.23 25 VAL D C 1
ATOM 8618 O O . VAL D 1 31 ? 49.570 -0.276 65.113 1.00 13.60 25 VAL D O 1
ATOM 8631 N N . ASN D 1 32 ? 50.485 -2.048 66.128 1.00 13.22 26 ASN D N 1
ATOM 8632 C CA . ASN D 1 32 ? 49.625 -1.918 67.298 1.00 14.27 26 ASN D CA 1
ATOM 8633 C C . ASN D 1 32 ? 49.832 -0.590 67.999 1.00 14.13 26 ASN D C 1
ATOM 8634 O O . ASN D 1 32 ? 48.883 -0.014 68.511 1.00 14.34 26 ASN D O 1
ATOM 8645 N N . HIS D 1 33 ? 51.067 -0.103 68.026 1.00 14.32 27 HIS D N 1
ATOM 8646 C CA . HIS D 1 33 ? 51.333 1.198 68.624 1.00 15.24 27 HIS D CA 1
ATOM 8647 C C . HIS D 1 33 ? 50.507 2.274 67.927 1.00 15.12 27 HIS D C 1
ATOM 8648 O O . HIS D 1 33 ? 49.944 3.175 68.562 1.00 15.53 27 HIS D O 1
ATOM 8662 N N . TYR D 1 34 ? 50.435 2.179 66.607 1.00 14.65 28 TYR D N 1
ATOM 8663 C CA . TYR D 1 34 ? 49.692 3.162 65.843 1.00 13.47 28 TYR D CA 1
ATOM 8664 C C . TYR D 1 34 ? 48.183 2.978 65.989 1.00 14.58 28 TYR D C 1
ATOM 8665 O O . TYR D 1 34 ? 47.435 3.960 66.024 1.00 15.76 28 TYR D O 1
ATOM 8683 N N . ILE D 1 35 ? 47.734 1.731 66.097 1.00 13.55 29 ILE D N 1
ATOM 8684 C CA . ILE D 1 35 ? 46.321 1.475 66.366 1.00 14.21 29 ILE D CA 1
ATOM 8685 C C . ILE D 1 35 ? 45.927 2.181 67.655 1.00 15.25 29 ILE D C 1
ATOM 8686 O O . ILE D 1 35 ? 44.902 2.860 67.707 1.00 16.50 29 ILE D O 1
ATOM 8702 N N . GLU D 1 36 ? 46.761 2.045 68.683 1.00 16.69 30 GLU D N 1
ATOM 8703 C CA . GLU D 1 36 ? 46.466 2.660 69.978 1.00 18.29 30 GLU D CA 1
ATOM 8704 C C . GLU D 1 36 ? 46.490 4.189 69.955 1.00 19.42 30 GLU D C 1
ATOM 8705 O O . GLU D 1 36 ? 45.614 4.827 70.542 1.00 20.03 30 GLU D O 1
ATOM 8717 N N . THR D 1 37 ? 47.476 4.774 69.277 1.00 18.73 31 THR D N 1
ATOM 8718 C CA . THR D 1 37 ? 47.819 6.186 69.479 1.00 18.66 31 THR D CA 1
ATOM 8719 C C . THR D 1 37 ? 47.511 7.108 68.306 1.00 19.66 31 THR D C 1
ATOM 8720 O O . THR D 1 37 ? 47.723 8.313 68.420 1.00 22.72 31 THR D O 1
ATOM 8731 N N . SER D 1 38 ? 47.031 6.559 67.191 1.00 19.01 32 SER D N 1
ATOM 8732 C CA . SER D 1 38 ? 46.827 7.323 65.962 1.00 19.70 32 SER D CA 1
ATOM 8733 C C . SER D 1 38 ? 45.468 6.997 65.377 1.00 19.49 32 SER D C 1
ATOM 8734 O O . SER D 1 38 ? 44.909 5.939 65.660 1.00 20.58 32 SER D O 1
ATOM 8742 N N . THR D 1 39 ? 44.946 7.907 64.561 1.00 17.50 33 THR D N 1
ATOM 8743 C CA . THR D 1 39 ? 43.747 7.637 63.781 1.00 16.75 33 THR D CA 1
ATOM 8744 C C . THR D 1 39 ? 44.058 7.436 62.287 1.00 18.16 33 THR D C 1
ATOM 8745 O O . THR D 1 39 ? 43.169 7.546 61.440 1.00 20.23 33 THR D O 1
ATOM 8756 N N . VAL D 1 40 ? 45.307 7.134 61.948 1.00 20.00 34 VAL D N 1
ATOM 8757 C CA . VAL D 1 40 ? 45.637 6.928 60.538 1.00 21.86 34 VAL D CA 1
ATOM 8758 C C . VAL D 1 40 ? 44.949 5.668 60.029 1.00 21.99 34 VAL D C 1
ATOM 8759 O O . VAL D 1 40 ? 44.647 5.535 58.832 1.00 23.09 34 VAL D O 1
ATOM 8772 N N . ASN D 1 41 ? 44.712 4.733 60.944 1.00 18.88 35 ASN D N 1
ATOM 8773 C CA . ASN D 1 41 ? 43.781 3.652 60.677 1.00 16.64 35 ASN D CA 1
ATOM 8774 C C . ASN D 1 41 ? 42.689 3.708 61.731 1.00 15.75 35 ASN D C 1
ATOM 8775 O O . ASN D 1 41 ? 42.859 4.326 62.782 1.00 15.67 35 ASN D O 1
ATOM 8786 N N . PHE D 1 42 ? 41.561 3.085 61.434 1.00 14.20 36 PHE D N 1
ATOM 8787 C CA . PHE D 1 42 ? 40.405 3.162 62.313 1.00 14.51 36 PHE D CA 1
ATOM 8788 C C . PHE D 1 42 ? 40.232 1.888 63.127 1.00 14.02 36 PHE D C 1
ATOM 8789 O O . PHE D 1 42 ? 39.170 1.668 63.698 1.00 16.96 36 PHE D O 1
ATOM 8806 N N . ARG D 1 43 ? 41.257 1.043 63.208 1.00 14.69 37 ARG D N 1
ATOM 8807 C CA . ARG D 1 43 ? 41.172 -0.098 64.126 1.00 14.78 37 ARG D CA 1
ATOM 8808 C C . ARG D 1 43 ? 41.132 0.430 65.552 1.00 14.17 37 ARG D C 1
ATOM 8809 O O . ARG D 1 43 ? 41.752 1.445 65.849 1.00 15.59 37 ARG D O 1
ATOM 8830 N N . THR D 1 44 ? 40.422 -0.256 66.439 1.00 15.19 38 THR D N 1
ATOM 8831 C CA . THR D 1 44 ? 40.297 0.219 67.818 1.00 16.98 38 THR D CA 1
ATOM 8832 C C . THR D 1 44 ? 40.597 -0.911 68.785 1.00 19.32 38 THR D C 1
ATOM 8833 O O . THR D 1 44 ? 40.236 -0.850 69.960 1.00 22.90 38 THR D O 1
ATOM 8844 N N . GLU D 1 45 ? 41.279 -1.928 68.283 1.00 19.74 39 GLU D N 1
ATOM 8845 C CA . GLU D 1 45 ? 41.657 -3.094 69.058 1.00 22.15 39 GLU D CA 1
ATOM 8846 C C . GLU D 1 45 ? 43.022 -3.533 68.538 1.00 19.75 39 GLU D C 1
ATOM 8847 O O . GLU D 1 45 ? 43.240 -3.504 67.332 1.00 20.02 39 GLU D O 1
ATOM 8859 N N . PRO D 1 46 ? 43.952 -3.921 69.432 1.00 19.30 40 PRO D N 1
ATOM 8860 C CA . PRO D 1 46 ? 45.239 -4.428 68.946 1.00 19.10 40 PRO D CA 1
ATOM 8861 C C . PRO D 1 46 ? 45.070 -5.764 68.257 1.00 19.11 40 PRO D C 1
ATOM 8862 O O . PRO D 1 46 ? 44.149 -6.519 68.588 1.00 20.62 40 PRO D O 1
ATOM 8873 N N . GLN D 1 47 ? 45.960 -6.057 67.316 1.00 18.41 41 GLN D N 1
ATOM 8874 C CA . GLN D 1 47 ? 45.975 -7.343 66.642 1.00 18.18 41 GLN D CA 1
ATOM 8875 C C . GLN D 1 47 ? 46.968 -8.293 67.292 1.00 18.79 41 GLN D C 1
ATOM 8876 O O . GLN D 1 47 ? 47.830 -7.881 68.081 1.00 19.38 41 GLN D O 1
ATOM 8890 N N . GLU D 1 48 ? 46.815 -9.571 66.974 1.00 20.06 42 GLU D N 1
ATOM 8891 C CA . GLU D 1 48 ? 47.736 -10.591 67.433 1.00 23.30 42 GLU D CA 1
ATOM 8892 C C . GLU D 1 48 ? 48.626 -11.015 66.273 1.00 21.59 42 GLU D C 1
ATOM 8893 O O . GLU D 1 48 ? 48.199 -10.986 65.113 1.00 19.81 42 GLU D O 1
ATOM 8905 N N . PRO D 1 49 ? 49.872 -11.398 66.576 1.00 20.65 43 PRO D N 1
ATOM 8906 C CA . PRO D 1 49 ? 50.807 -11.788 65.515 1.00 22.08 43 PRO D CA 1
ATOM 8907 C C . PRO D 1 49 ? 50.275 -12.875 64.582 1.00 21.94 43 PRO D C 1
ATOM 8908 O O . PRO D 1 49 ? 50.625 -12.897 63.404 1.00 21.16 43 PRO D O 1
ATOM 8919 N N A GLN D 1 50 ? 49.447 -13.776 65.099 0.78 22.50 44 GLN D N 1
ATOM 8920 N N B GLN D 1 50 ? 49.428 -13.760 65.100 0.22 22.78 44 GLN D N 1
ATOM 8921 C CA A GLN D 1 50 ? 48.928 -14.852 64.264 0.78 23.38 44 GLN D CA 1
ATOM 8922 C CA B GLN D 1 50 ? 48.902 -14.859 64.297 0.22 23.56 44 GLN D CA 1
ATOM 8923 C C A GLN D 1 50 ? 48.085 -14.316 63.112 0.78 23.03 44 GLN D C 1
ATOM 8924 C C B GLN D 1 50 ? 48.046 -14.347 63.139 0.22 23.07 44 GLN D C 1
ATOM 8925 O O A GLN D 1 50 ? 48.075 -14.895 62.028 0.78 22.98 44 GLN D O 1
ATOM 8926 O O B GLN D 1 50 ? 47.995 -14.967 62.077 0.22 23.09 44 GLN D O 1
ATOM 8953 N N . GLU D 1 51 ? 47.376 -13.218 63.349 1.00 22.60 45 GLU D N 1
ATOM 8954 C CA . GLU D 1 51 ? 46.557 -12.606 62.310 1.00 21.80 45 GLU D CA 1
ATOM 8955 C C . GLU D 1 51 ? 47.446 -12.151 61.163 1.00 19.51 45 GLU D C 1
ATOM 8956 O O . GLU D 1 51 ? 47.130 -12.343 59.989 1.00 20.75 45 GLU D O 1
ATOM 8968 N N . TRP D 1 52 ? 48.558 -11.530 61.528 1.00 18.25 46 TRP D N 1
ATOM 8969 C CA . TRP D 1 52 ? 49.537 -11.068 60.565 1.00 17.00 46 TRP D CA 1
ATOM 8970 C C . TRP D 1 52 ? 50.106 -12.240 59.775 1.00 17.24 46 TRP D C 1
ATOM 8971 O O . TRP D 1 52 ? 50.210 -12.190 58.548 1.00 18.61 46 TRP D O 1
ATOM 8992 N N . THR D 1 53 ? 50.470 -13.298 60.487 1.00 18.47 47 THR D N 1
ATOM 8993 C CA . THR D 1 53 ? 51.026 -14.484 59.853 1.00 20.06 47 THR D CA 1
ATOM 8994 C C . THR D 1 53 ? 50.025 -15.089 58.878 1.00 19.90 47 THR D C 1
ATOM 8995 O O . THR D 1 53 ? 50.381 -15.437 57.757 1.00 19.87 47 THR D O 1
ATOM 9006 N N . ASP D 1 54 ? 48.768 -15.183 59.288 1.00 21.17 48 ASP D N 1
ATOM 9007 C CA . ASP D 1 54 ? 47.731 -15.728 58.418 1.00 22.31 48 ASP D CA 1
ATOM 9008 C C . ASP D 1 54 ? 47.601 -14.933 57.123 1.00 21.31 48 ASP D C 1
ATOM 9009 O O . ASP D 1 54 ? 47.553 -15.509 56.040 1.00 21.08 48 ASP D O 1
ATOM 9018 N N . ASP D 1 55 ? 47.529 -13.613 57.237 1.00 20.42 49 ASP D N 1
ATOM 9019 C CA . ASP D 1 55 ? 47.395 -12.770 56.052 1.00 20.24 49 ASP D CA 1
ATOM 9020 C C . ASP D 1 55 ? 48.655 -12.877 55.183 1.00 19.16 49 ASP D C 1
ATOM 9021 O O . ASP D 1 55 ? 48.564 -12.978 53.957 1.00 18.91 49 ASP D O 1
ATOM 9030 N N . LEU D 1 56 ? 49.824 -12.868 55.818 1.00 17.51 50 LEU D N 1
ATOM 9031 C CA . LEU D 1 56 ? 51.083 -13.001 55.087 1.00 17.45 50 LEU D CA 1
ATOM 9032 C C . LEU D 1 56 ? 51.098 -14.278 54.244 1.00 17.67 50 LEU D C 1
ATOM 9033 O O . LEU D 1 56 ? 51.393 -14.246 53.048 1.00 18.38 50 LEU D O 1
ATOM 9049 N N . VAL D 1 57 ? 50.780 -15.405 54.871 1.00 18.49 51 VAL D N 1
ATOM 9050 C CA . VAL D 1 57 ? 50.831 -16.692 54.193 1.00 20.78 51 VAL D CA 1
ATOM 9051 C C . VAL D 1 57 ? 49.839 -16.736 53.047 1.00 21.59 51 VAL D C 1
ATOM 9052 O O . VAL D 1 57 ? 50.136 -17.263 51.978 1.00 23.11 51 VAL D O 1
ATOM 9065 N N . ARG D 1 58 ? 48.664 -16.165 53.272 1.00 21.46 52 ARG D N 1
ATOM 9066 C CA . ARG D 1 58 ? 47.602 -16.176 52.277 1.00 22.19 52 ARG D CA 1
ATOM 9067 C C . ARG D 1 58 ? 47.932 -15.321 51.054 1.00 20.19 52 ARG D C 1
ATOM 9068 O O . ARG D 1 58 ? 47.590 -15.687 49.923 1.00 20.25 52 ARG D O 1
ATOM 9089 N N . LEU D 1 59 ? 48.604 -14.194 51.275 1.00 18.16 53 LEU D N 1
ATOM 9090 C CA . LEU D 1 59 ? 48.737 -13.168 50.235 1.00 17.85 53 LEU D CA 1
ATOM 9091 C C . LEU D 1 59 ? 50.128 -13.020 49.621 1.00 17.13 53 LEU D C 1
ATOM 9092 O O . LEU D 1 59 ? 50.249 -12.443 48.542 1.00 16.44 53 LEU D O 1
ATOM 9108 N N . ARG D 1 60 ? 51.166 -13.512 50.297 1.00 17.83 54 ARG D N 1
ATOM 9109 C CA . ARG D 1 60 ? 52.542 -13.155 49.945 1.00 19.33 54 ARG D CA 1
ATOM 9110 C C . ARG D 1 60 ? 52.973 -13.579 48.550 1.00 20.75 54 ARG D C 1
ATOM 9111 O O . ARG D 1 60 ? 53.920 -13.013 48.014 1.00 21.01 54 ARG D O 1
ATOM 9132 N N . GLU D 1 61 ? 52.304 -14.576 47.979 0.96 20.23 55 GLU D N 1
ATOM 9133 C CA . GLU D 1 61 ? 52.675 -15.081 46.660 1.00 21.87 55 GLU D CA 1
ATOM 9134 C C . GLU D 1 61 ? 52.067 -14.223 45.551 1.00 20.11 55 GLU D C 1
ATOM 9135 O O . GLU D 1 61 ? 52.645 -14.094 44.463 0.93 19.97 55 GLU D O 1
ATOM 9147 N N . ARG D 1 62 ? 50.906 -13.638 45.831 1.00 19.20 56 ARG D N 1
ATOM 9148 C CA . ARG D 1 62 ? 50.186 -12.806 44.865 1.00 18.77 56 ARG D CA 1
ATOM 9149 C C . ARG D 1 62 ? 50.545 -11.329 44.990 1.00 16.10 56 ARG D C 1
ATOM 9150 O O . ARG D 1 62 ? 50.520 -10.593 44.008 1.00 17.10 56 ARG D O 1
ATOM 9171 N N . TYR D 1 63 ? 50.862 -10.902 46.207 1.00 15.22 57 TYR D N 1
ATOM 9172 C CA . TYR D 1 63 ? 51.119 -9.493 46.505 1.00 15.03 57 TYR D CA 1
ATOM 9173 C C . TYR D 1 63 ? 52.426 -9.342 47.265 1.00 14.69 57 TYR D C 1
ATOM 9174 O O . TYR D 1 63 ? 52.718 -10.140 48.153 1.00 16.13 57 TYR D O 1
ATOM 9192 N N . PRO D 1 64 ? 53.201 -8.293 46.954 1.00 15.04 58 PRO D N 1
ATOM 9193 C CA . PRO D 1 64 ? 54.429 -8.094 47.725 1.00 14.25 58 PRO D CA 1
ATOM 9194 C C . PRO D 1 64 ? 54.163 -7.732 49.179 1.00 13.48 58 PRO D C 1
ATOM 9195 O O . PRO D 1 64 ? 53.379 -6.830 49.476 1.00 13.86 58 PRO D O 1
ATOM 9206 N N . TRP D 1 65 ? 54.835 -8.451 50.064 1.00 13.81 59 TRP D N 1
ATOM 9207 C CA . TRP D 1 65 ? 54.871 -8.136 51.478 1.00 12.76 59 TRP D CA 1
ATOM 9208 C C . TRP D 1 65 ? 56.337 -7.964 51.829 1.00 12.67 59 TRP D C 1
ATOM 9209 O O . TRP D 1 65 ? 57.105 -8.930 51.782 1.00 14.42 59 TRP D O 1
ATOM 9230 N N . LEU D 1 66 ? 56.727 -6.734 52.155 1.00 13.11 60 LEU D N 1
ATOM 9231 C CA . LEU D 1 66 ? 58.140 -6.382 52.291 1.00 13.74 60 LEU D CA 1
ATOM 9232 C C . LEU D 1 66 ? 58.439 -5.746 53.626 1.00 13.77 60 LEU D C 1
ATOM 9233 O O . LEU D 1 66 ? 57.655 -4.932 54.113 1.00 14.65 60 LEU D O 1
ATOM 9249 N N . VAL D 1 67 ? 59.575 -6.103 54.209 1.00 14.85 61 VAL D N 1
ATOM 9250 C CA . VAL D 1 67 ? 60.037 -5.443 55.422 1.00 15.52 61 VAL D CA 1
ATOM 9251 C C . VAL D 1 67 ? 61.374 -4.774 55.155 1.00 15.53 61 VAL D C 1
ATOM 9252 O O . VAL D 1 67 ? 62.129 -5.181 54.265 1.00 15.19 61 VAL D O 1
ATOM 9265 N N . ALA D 1 68 ? 61.630 -3.713 55.910 1.00 16.11 62 ALA D N 1
ATOM 9266 C CA . ALA D 1 68 ? 62.930 -3.075 55.950 1.00 16.34 62 ALA D CA 1
ATOM 9267 C C . ALA D 1 68 ? 63.590 -3.472 57.252 1.00 17.61 62 ALA D C 1
ATOM 9268 O O . ALA D 1 68 ? 63.001 -3.346 58.320 1.00 18.48 6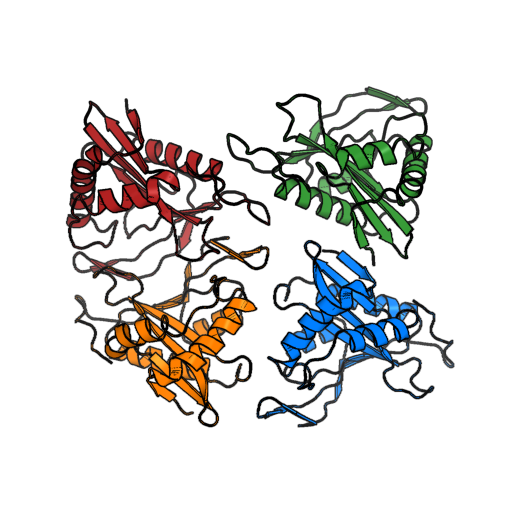2 ALA D O 1
ATOM 9275 N N . GLU D 1 69 ? 64.814 -3.970 57.153 1.00 17.98 63 GLU D N 1
ATOM 9276 C CA . GLU D 1 69 ? 65.618 -4.290 58.327 1.00 20.79 63 GLU D CA 1
ATOM 9277 C C . GLU D 1 69 ? 66.734 -3.256 58.433 1.00 20.60 63 GLU D C 1
ATOM 9278 O O . GLU D 1 69 ? 67.451 -3.009 57.465 1.00 21.52 63 GLU D O 1
ATOM 9290 N N . VAL D 1 70 ? 66.834 -2.621 59.599 1.00 20.55 64 VAL D N 1
ATOM 9291 C CA . VAL D 1 70 ? 67.866 -1.627 59.865 1.00 21.22 64 VAL D CA 1
ATOM 9292 C C . VAL D 1 70 ? 68.577 -2.059 61.129 1.00 23.37 64 VAL D C 1
ATOM 9293 O O . VAL D 1 70 ? 67.940 -2.294 62.155 1.00 24.27 64 VAL D O 1
ATOM 9306 N N . ASP D 1 71 ? 69.901 -2.175 61.038 1.00 24.29 65 ASP D N 1
ATOM 9307 C CA . ASP D 1 71 ? 70.723 -2.686 62.131 1.00 26.62 65 ASP D CA 1
ATOM 9308 C C . ASP D 1 71 ? 70.142 -3.968 62.718 1.00 27.82 65 ASP D C 1
ATOM 9309 O O . ASP D 1 71 ? 70.075 -4.128 63.938 1.00 29.47 65 ASP D O 1
ATOM 9318 N N . GLY D 1 72 ? 69.692 -4.860 61.838 1.00 27.76 66 GLY D N 1
ATOM 9319 C CA . GLY D 1 72 ? 69.266 -6.191 62.242 1.00 29.16 66 GLY D CA 1
ATOM 9320 C C . GLY D 1 72 ? 67.873 -6.306 62.845 1.00 29.98 66 GLY D C 1
ATOM 9321 O O . GLY D 1 72 ? 67.491 -7.387 63.306 1.00 32.49 66 GLY D O 1
ATOM 9325 N N . GLU D 1 73 ? 67.114 -5.212 62.851 0.99 27.12 67 GLU D N 1
ATOM 9326 C CA . GLU D 1 73 ? 65.754 -5.229 63.391 1.00 24.39 67 GLU D CA 1
ATOM 9327 C C . GLU D 1 73 ? 64.741 -4.760 62.348 0.94 21.00 67 GLU D C 1
ATOM 9328 O O . GLU D 1 73 ? 65.043 -3.904 61.520 1.00 19.61 67 GLU D O 1
ATOM 9340 N N . VAL D 1 74 ? 63.536 -5.316 62.403 1.00 20.40 68 VAL D N 1
ATOM 9341 C CA . VAL D 1 74 ? 62.445 -4.863 61.542 1.00 19.35 68 VAL D CA 1
ATOM 9342 C C . VAL D 1 74 ? 62.102 -3.406 61.867 1.00 18.29 68 VAL D C 1
ATOM 9343 O O . VAL D 1 74 ? 61.773 -3.075 63.006 1.00 19.32 68 VAL D O 1
ATOM 9356 N N . ALA D 1 75 ? 62.182 -2.540 60.865 1.00 17.90 69 ALA D N 1
ATOM 9357 C CA . ALA D 1 75 ? 61.984 -1.106 61.058 1.00 17.00 69 ALA D CA 1
ATOM 9358 C C . ALA D 1 75 ? 60.769 -0.599 60.294 1.00 16.75 69 ALA D C 1
ATOM 9359 O O . ALA D 1 75 ? 60.332 0.533 60.489 1.00 17.65 69 ALA D O 1
ATOM 9366 N N . GLY D 1 76 ? 60.216 -1.438 59.427 1.00 15.61 70 GLY D N 1
ATOM 9367 C CA . GLY D 1 76 ? 59.042 -1.047 58.671 1.00 15.71 70 GLY D CA 1
ATOM 9368 C C . GLY D 1 76 ? 58.499 -2.180 57.834 1.00 14.01 70 GLY D C 1
ATOM 9369 O O . GLY D 1 76 ? 59.186 -3.173 57.582 1.00 14.44 70 GLY D O 1
ATOM 9373 N N . ILE D 1 77 ? 57.248 -2.028 57.413 1.00 14.72 71 ILE D N 1
ATOM 9374 C CA . ILE D 1 77 ? 56.627 -2.970 56.506 1.00 14.10 71 ILE D CA 1
ATOM 9375 C C . ILE D 1 77 ? 55.807 -2.206 55.474 1.00 13.77 71 ILE D C 1
ATOM 9376 O O . ILE D 1 77 ? 55.210 -1.171 55.786 1.00 13.36 71 ILE D O 1
ATOM 9392 N N . ALA D 1 78 ? 55.822 -2.695 54.242 1.00 12.62 72 ALA D N 1
ATOM 9393 C CA . ALA D 1 78 ? 54.843 -2.282 53.253 1.00 11.45 72 ALA D CA 1
ATOM 9394 C C . ALA D 1 78 ? 54.294 -3.534 52.630 1.00 11.38 72 ALA D C 1
ATOM 9395 O O . ALA D 1 78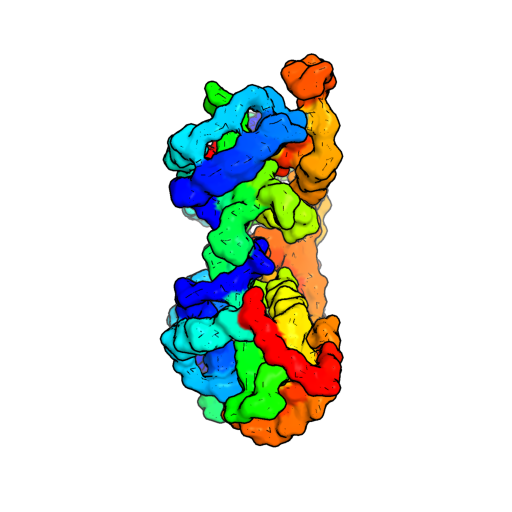 ? 55.045 -4.452 52.307 1.00 13.37 72 ALA D O 1
ATOM 9402 N N . TYR D 1 79 ? 52.979 -3.573 52.462 1.00 11.84 73 TYR D N 1
ATOM 9403 C CA . TYR D 1 79 ? 52.335 -4.755 51.917 1.00 11.59 73 TYR D CA 1
ATOM 9404 C C . TYR D 1 79 ? 51.118 -4.387 51.107 1.00 11.98 73 TYR D C 1
ATOM 9405 O O . TYR D 1 79 ? 50.545 -3.305 51.259 1.00 12.50 73 TYR D O 1
ATOM 9423 N N . ALA D 1 80 ? 50.758 -5.293 50.214 1.00 12.56 74 ALA D N 1
ATOM 9424 C CA . ALA D 1 80 ? 49.602 -5.103 49.379 1.00 12.39 74 ALA D CA 1
ATOM 9425 C C . ALA D 1 80 ? 48.640 -6.275 49.517 1.00 12.12 74 ALA D C 1
ATOM 9426 O O . ALA D 1 80 ? 49.001 -7.345 49.992 1.00 12.80 74 ALA D O 1
ATOM 9433 N N . GLY D 1 81 ? 47.405 -6.050 49.090 1.00 12.08 75 GLY D N 1
ATOM 9434 C CA . GLY D 1 81 ? 46.401 -7.089 49.045 1.00 12.60 75 GLY D CA 1
ATOM 9435 C C . GLY D 1 81 ? 45.290 -6.675 48.111 1.00 12.36 75 GLY D C 1
ATOM 9436 O O . GLY D 1 81 ? 45.353 -5.623 47.477 1.00 12.09 75 GLY D O 1
ATOM 9440 N N . PRO D 1 82 ? 44.265 -7.510 48.005 1.00 13.86 76 PRO D N 1
ATOM 9441 C CA . PRO D 1 82 ? 43.131 -7.192 47.133 1.00 15.01 76 PRO D CA 1
ATOM 9442 C C . PRO D 1 82 ? 42.370 -5.971 47.634 1.00 15.15 76 PRO D C 1
ATOM 9443 O O . PRO D 1 82 ? 42.248 -5.790 48.842 1.00 15.68 76 PRO D O 1
ATOM 9454 N N . TRP D 1 83 ? 41.888 -5.139 46.716 1.00 14.56 77 TRP D N 1
ATOM 9455 C CA . TRP D 1 83 ? 41.050 -4.010 47.075 1.00 13.88 77 TRP D CA 1
ATOM 9456 C C . TRP D 1 83 ? 39.660 -4.480 47.465 1.00 14.97 77 TRP D C 1
ATOM 9457 O O . TRP D 1 83 ? 39.117 -4.060 48.482 1.00 15.22 77 TRP D O 1
ATOM 9478 N N . LYS D 1 84 ? 39.082 -5.356 46.653 1.00 14.95 78 LYS D N 1
ATOM 9479 C CA . LYS D 1 84 ? 37.727 -5.821 46.896 1.00 17.38 78 LYS D CA 1
ATOM 9480 C C . LYS D 1 84 ? 37.548 -7.210 46.292 1.00 18.27 78 LYS D C 1
ATOM 9481 O O . LYS D 1 84 ? 38.120 -7.523 45.242 1.00 20.50 78 LYS D O 1
ATOM 9500 N N . ALA D 1 85 ? 36.742 -8.034 46.953 1.00 19.50 79 ALA D N 1
ATOM 9501 C CA . ALA D 1 85 ? 36.614 -9.443 46.601 1.00 22.17 79 ALA D CA 1
ATOM 9502 C C . ALA D 1 85 ? 35.639 -9.661 45.452 1.00 24.51 79 ALA D C 1
ATOM 9503 O O . ALA D 1 85 ? 34.605 -10.318 45.607 1.00 24.49 79 ALA D O 1
ATOM 9510 N N . ARG D 1 86 ? 35.978 -9.091 44.304 1.00 25.49 80 ARG D N 1
ATOM 9511 C CA . ARG D 1 86 ? 35.233 -9.304 43.075 1.00 28.41 80 ARG D CA 1
ATOM 9512 C C . ARG D 1 86 ? 36.220 -9.382 41.921 1.00 27.17 80 ARG D C 1
ATOM 9513 O O . ARG D 1 86 ? 37.231 -8.682 41.907 1.00 28.01 80 ARG D O 1
ATOM 9534 N N . ASN D 1 87 ? 35.922 -10.256 40.966 1.00 25.84 81 ASN D N 1
ATOM 9535 C CA . ASN D 1 87 ? 36.832 -10.548 39.872 1.00 25.91 81 ASN D CA 1
ATOM 9536 C C . ASN D 1 87 ? 37.240 -9.307 39.105 1.00 22.85 81 ASN D C 1
ATOM 9537 O O . ASN D 1 87 ? 38.399 -9.171 38.705 1.00 21.55 81 ASN D O 1
ATOM 9548 N N . ALA D 1 88 ? 36.303 -8.387 38.916 1.00 21.24 82 ALA D N 1
ATOM 9549 C CA . ALA D 1 88 ? 36.595 -7.181 38.147 1.00 20.43 82 ALA D CA 1
ATOM 9550 C C . ALA D 1 88 ? 37.651 -6.326 38.827 1.00 16.78 82 ALA D C 1
ATOM 9551 O O . ALA D 1 88 ? 38.305 -5.516 38.170 1.00 15.97 82 ALA D O 1
ATOM 9558 N N . TYR D 1 89 ? 37.829 -6.515 40.134 1.00 15.67 83 TYR D N 1
ATOM 9559 C CA . TYR D 1 89 ? 38.825 -5.753 40.882 1.00 14.45 83 TYR D CA 1
ATOM 9560 C C . TYR D 1 89 ? 40.190 -6.442 40.941 1.00 15.08 83 TYR D C 1
ATOM 9561 O O . TYR D 1 89 ? 41.079 -5.983 41.653 1.00 15.38 83 TYR D O 1
ATOM 9579 N N . ASP D 1 90 ? 40.372 -7.519 40.177 1.00 15.68 84 ASP D N 1
ATOM 9580 C CA . ASP D 1 90 ? 41.589 -8.328 40.287 1.00 17.82 84 ASP D CA 1
ATOM 9581 C C . ASP D 1 90 ? 42.869 -7.542 40.021 1.00 16.49 84 ASP D C 1
ATOM 9582 O O . ASP D 1 90 ? 43.929 -7.901 40.535 1.00 17.88 84 ASP D O 1
ATOM 9591 N N . TRP D 1 91 ? 42.768 -6.461 39.247 1.00 14.51 85 TRP D N 1
ATOM 9592 C CA . TRP D 1 91 ? 43.929 -5.646 38.886 1.00 13.54 85 TRP D CA 1
ATOM 9593 C C . TRP D 1 91 ? 44.083 -4.426 39.780 1.00 13.08 85 TRP D C 1
ATOM 9594 O O . TRP D 1 91 ? 44.920 -3.568 39.529 1.00 14.45 85 TRP D O 1
ATOM 9615 N N . THR D 1 92 ? 43.284 -4.364 40.841 1.00 12.46 86 THR D N 1
ATOM 9616 C CA . THR D 1 92 ? 43.291 -3.232 41.752 1.00 11.55 86 THR D CA 1
ATOM 9617 C C . THR D 1 92 ? 43.759 -3.714 43.120 1.00 11.91 86 THR D C 1
ATOM 9618 O O . THR D 1 92 ? 43.139 -4.593 43.730 1.00 12.69 86 THR D O 1
ATOM 9629 N N . ALA D 1 93 ? 44.880 -3.163 43.573 1.00 11.55 87 ALA D N 1
ATOM 9630 C CA . ALA D 1 93 ? 45.485 -3.563 44.830 1.00 11.22 87 ALA D CA 1
ATOM 9631 C C . ALA D 1 93 ? 45.292 -2.476 45.857 1.00 11.46 87 ALA D C 1
ATOM 9632 O O . ALA D 1 93 ? 45.095 -1.317 45.512 1.00 12.75 87 ALA D O 1
ATOM 9639 N N . GLU D 1 94 ? 45.321 -2.873 47.120 1.00 12.34 88 GLU D N 1
ATOM 9640 C CA . GLU D 1 94 ? 45.414 -1.923 48.224 1.00 11.86 88 GLU D CA 1
ATOM 9641 C C . GLU D 1 94 ? 46.841 -1.964 48.746 1.00 12.33 88 GLU D C 1
ATOM 9642 O O . GLU D 1 94 ? 47.423 -3.042 48.821 1.00 16.40 88 GLU D O 1
ATOM 9654 N N . SER D 1 95 ? 47.403 -0.809 49.098 1.00 10.36 89 SER D N 1
ATOM 9655 C CA . SER D 1 95 ? 48.741 -0.759 49.690 1.00 9.58 89 SER D CA 1
ATOM 9656 C C . SER D 1 95 ? 48.694 -0.169 51.099 1.00 10.42 89 SER D C 1
ATOM 9657 O O . SER D 1 95 ? 47.845 0.681 51.395 1.00 11.57 89 SER D O 1
ATOM 9665 N N . THR D 1 96 ? 49.625 -0.634 51.936 1.00 10.79 90 THR D N 1
ATOM 9666 C CA . THR D 1 96 ? 49.735 -0.212 53.316 1.00 10.93 90 THR D CA 1
ATOM 9667 C C . THR D 1 96 ? 51.217 -0.103 53.678 1.00 10.25 90 THR D C 1
ATOM 9668 O O . THR D 1 96 ? 52.022 -0.889 53.206 1.00 11.88 90 THR D O 1
ATOM 9679 N N . VAL D 1 97 ? 51.576 0.866 54.512 1.00 10.56 91 VAL D N 1
ATOM 9680 C CA . VAL D 1 97 ? 52.956 1.032 54.946 1.00 11.07 91 VAL D CA 1
ATOM 9681 C C . VAL D 1 97 ? 53.004 1.587 56.373 1.00 11.28 91 VAL D C 1
ATOM 9682 O O . VAL D 1 97 ? 52.262 2.515 56.718 1.00 12.38 91 VAL D O 1
ATOM 9695 N N . TYR D 1 98 ? 53.872 1.001 57.197 1.00 12.19 92 TYR D N 1
ATOM 9696 C CA . TYR D 1 98 ? 54.090 1.438 58.576 1.00 12.07 92 TYR D CA 1
ATOM 9697 C C . TYR D 1 98 ? 55.578 1.370 58.867 1.00 13.45 92 TYR D C 1
ATOM 9698 O O . TYR D 1 98 ? 56.223 0.360 58.586 1.00 14.05 92 TYR D O 1
ATOM 9716 N N . VAL D 1 99 ? 56.116 2.471 59.375 1.00 14.12 93 VAL D N 1
ATOM 9717 C CA . VAL D 1 99 ? 57.503 2.547 59.802 1.00 14.86 93 VAL D CA 1
ATOM 9718 C C . VAL D 1 99 ? 57.529 2.711 61.315 1.00 15.84 93 VAL D C 1
ATOM 9719 O O . VAL D 1 99 ? 56.661 3.358 61.899 1.00 16.87 93 VAL D O 1
ATOM 9732 N N . SER D 1 100 ? 58.517 2.083 61.940 1.00 16.68 94 SER D N 1
ATOM 9733 C CA . SER D 1 100 ? 58.721 2.197 63.372 1.00 18.56 94 SER D CA 1
ATOM 9734 C C . SER D 1 100 ? 58.772 3.661 63.810 1.00 19.04 94 SER D C 1
ATOM 9735 O O . SER D 1 100 ? 59.326 4.511 63.112 1.00 18.42 94 SER D O 1
ATOM 9743 N N . PRO D 1 101 ? 58.205 3.967 64.980 1.00 20.54 95 PRO D N 1
ATOM 9744 C CA . PRO D 1 101 ? 58.239 5.342 65.483 1.00 22.97 95 PRO D CA 1
ATOM 9745 C C . PRO D 1 101 ? 59.660 5.868 65.715 1.00 26.93 95 PRO D C 1
ATOM 9746 O O . PRO D 1 101 ? 59.820 7.077 65.874 1.00 29.35 95 PRO D O 1
ATOM 9757 N N . ARG D 1 102 ? 60.665 4.989 65.749 1.00 27.08 96 ARG D N 1
ATOM 9758 C CA . ARG D 1 102 ? 62.050 5.419 65.944 1.00 28.98 96 ARG D CA 1
ATOM 9759 C C . ARG D 1 102 ? 62.755 5.706 64.625 1.00 26.90 96 ARG D C 1
ATOM 9760 O O . ARG D 1 102 ? 63.922 6.105 64.628 0.83 26.28 96 ARG D O 1
ATOM 9781 N N . HIS D 1 103 ? 62.072 5.473 63.506 1.00 25.66 97 HIS D N 1
ATOM 9782 C CA . HIS D 1 103 ? 62.716 5.510 62.189 1.00 25.30 97 HIS D CA 1
ATOM 9783 C C . HIS D 1 103 ? 61.992 6.416 61.197 1.00 25.14 97 HIS D C 1
ATOM 9784 O O . HIS D 1 103 ? 62.233 6.342 59.991 1.00 24.78 97 HIS D O 1
ATOM 9798 N N . GLN D 1 104 ? 61.110 7.267 61.708 1.00 25.53 98 GLN D N 1
ATOM 9799 C CA . GLN D 1 104 ? 60.349 8.182 60.869 1.00 25.32 98 GLN D CA 1
ATOM 9800 C C . GLN D 1 104 ? 61.246 9.113 60.070 1.00 25.25 98 GLN D C 1
ATOM 9801 O O . GLN D 1 104 ? 62.267 9.601 60.560 1.00 24.89 98 GLN D O 1
ATOM 9815 N N . ARG D 1 105 ? 60.835 9.356 58.835 1.00 25.72 99 ARG D N 1
ATOM 9816 C CA . ARG D 1 105 ? 61.467 10.340 57.969 1.00 27.33 99 ARG D CA 1
ATOM 9817 C C . ARG D 1 105 ? 62.972 10.115 57.787 1.00 25.21 99 ARG D C 1
ATOM 9818 O O . ARG D 1 105 ? 63.770 11.058 57.840 1.00 25.29 99 ARG D O 1
ATOM 9839 N N . THR D 1 106 ? 63.344 8.853 57.566 1.00 24.22 100 THR D N 1
ATOM 9840 C CA . THR D 1 106 ? 64.703 8.485 57.165 1.00 23.67 100 THR D CA 1
ATOM 9841 C C . THR D 1 106 ? 64.679 7.773 55.816 1.00 23.30 100 THR D C 1
ATOM 9842 O O . THR D 1 106 ? 65.650 7.119 55.428 1.00 24.11 100 THR D O 1
ATOM 9853 N N . GLY D 1 107 ? 63.566 7.903 55.099 1.00 21.88 101 GLY D N 1
ATOM 9854 C CA . GLY D 1 107 ? 63.460 7.346 53.762 1.00 21.15 101 GLY D CA 1
ATOM 9855 C C . GLY D 1 107 ? 62.945 5.919 53.678 1.00 18.47 101 GLY D C 1
ATOM 9856 O O . GLY D 1 107 ? 62.772 5.404 52.579 1.00 18.53 101 GLY D O 1
ATOM 9860 N N . LEU D 1 108 ? 62.684 5.280 54.816 1.00 17.76 102 LEU D N 1
ATOM 9861 C CA . LEU D 1 108 ? 62.254 3.879 54.805 1.00 18.10 102 LEU D CA 1
ATOM 9862 C C . LEU D 1 108 ? 60.911 3.661 54.131 1.00 16.98 102 LEU D C 1
ATOM 9863 O O . LEU D 1 108 ? 60.756 2.724 53.351 1.00 17.89 102 LEU D O 1
ATOM 9879 N N . GLY D 1 109 ? 59.929 4.491 54.471 1.00 15.42 103 GLY D N 1
ATOM 9880 C CA . GLY D 1 109 ? 58.593 4.359 53.928 1.00 16.53 103 GLY D CA 1
ATOM 9881 C C . GLY D 1 109 ? 58.596 4.483 52.419 1.00 16.27 103 GLY D C 1
ATOM 9882 O O . GLY D 1 109 ? 58.064 3.633 51.712 1.00 16.92 103 GLY D O 1
ATOM 9886 N N . SER D 1 110 ? 59.227 5.537 51.918 1.00 17.19 104 SER D N 1
ATOM 9887 C CA . SER D 1 110 ? 59.294 5.744 50.485 1.00 17.26 104 SER D CA 1
ATOM 9888 C C . SER D 1 110 ? 60.141 4.665 49.787 1.00 16.21 104 SER D C 1
ATOM 9889 O O . SER D 1 110 ? 59.833 4.272 48.663 1.00 16.10 104 SER D O 1
ATOM 9897 N N . THR D 1 111 ? 61.185 4.167 50.442 1.00 15.66 105 THR D N 1
ATOM 9898 C CA . THR D 1 111 ? 61.966 3.077 49.861 1.00 15.39 105 THR D CA 1
ATOM 9899 C C . THR D 1 111 ? 61.148 1.788 49.783 1.00 15.52 105 THR D C 1
ATOM 9900 O O . THR D 1 111 ? 61.121 1.118 48.745 1.00 14.42 105 THR D O 1
ATOM 9911 N N . LEU D 1 112 ? 60.476 1.447 50.876 1.00 14.93 106 LEU D N 1
ATOM 9912 C CA . LEU D 1 112 ? 59.603 0.280 50.892 1.00 14.22 106 LEU D CA 1
ATOM 9913 C C . LEU D 1 112 ? 58.532 0.371 49.823 1.00 15.34 106 LEU D C 1
ATOM 9914 O O . LEU D 1 112 ? 58.305 -0.582 49.083 1.00 15.49 106 LEU D O 1
ATOM 9930 N N . TYR D 1 113 ? 57.881 1.526 49.739 1.00 15.25 107 TYR D N 1
ATOM 9931 C CA . TYR D 1 113 ? 56.804 1.696 48.772 1.00 16.24 107 TYR D CA 1
ATOM 9932 C C . TYR D 1 113 ? 57.327 1.601 47.351 1.00 17.17 107 TYR D C 1
ATOM 9933 O O . TYR D 1 113 ? 56.664 1.039 46.477 1.00 18.02 107 TYR D O 1
ATOM 9951 N N . THR D 1 114 ? 58.516 2.139 47.111 1.00 16.84 108 THR D N 1
ATOM 9952 C CA . THR D 1 114 ? 59.065 2.113 45.767 1.00 17.69 108 THR D CA 1
ATOM 9953 C C . THR D 1 114 ? 59.290 0.667 45.335 1.00 16.42 108 THR D C 1
ATOM 9954 O O . THR D 1 114 ? 58.944 0.299 44.214 1.00 16.15 108 THR D O 1
ATOM 9965 N N . HIS D 1 115 ? 59.822 -0.166 46.229 1.00 16.02 109 HIS D N 1
ATOM 9966 C CA . HIS D 1 115 ? 59.962 -1.587 45.923 1.00 16.40 109 HIS D CA 1
ATOM 9967 C C . HIS D 1 115 ? 58.591 -2.240 45.700 1.00 15.50 109 HIS D C 1
ATOM 9968 O O . HIS D 1 115 ? 58.409 -3.032 44.774 1.00 15.69 109 HIS D O 1
ATOM 9982 N N . LEU D 1 116 ? 57.628 -1.904 46.555 1.00 14.14 110 LEU D N 1
ATOM 9983 C CA . LEU D 1 116 ? 56.294 -2.470 46.482 1.00 14.57 110 LEU D CA 1
ATOM 9984 C C . LEU D 1 116 ? 55.632 -2.119 45.150 1.00 15.18 110 LEU D C 1
ATOM 9985 O O . LEU D 1 116 ? 55.085 -2.988 44.455 1.00 13.84 110 LEU D O 1
ATOM 10001 N N . LEU D 1 117 ? 55.692 -0.833 44.807 1.00 16.26 111 LEU D N 1
ATOM 10002 C CA . LEU D 1 117 ? 55.054 -0.315 43.600 1.00 15.81 111 LEU D CA 1
ATOM 10003 C C . LEU D 1 117 ? 55.714 -0.828 42.324 1.00 14.93 111 LEU D C 1
ATOM 10004 O O . LEU D 1 117 ? 55.027 -1.113 41.348 1.00 14.14 111 LEU D O 1
ATOM 10020 N N . LYS D 1 118 ? 57.039 -0.945 42.324 1.00 15.59 112 LYS D N 1
ATOM 10021 C CA . LYS D 1 118 ? 57.726 -1.487 41.156 0.98 16.62 112 LYS D CA 1
ATOM 10022 C C . LYS D 1 118 ? 57.279 -2.930 40.914 0.96 14.80 112 LYS D C 1
ATOM 10023 O O . LYS D 1 118 ? 57.071 -3.333 39.769 0.97 14.47 112 LYS D O 1
ATOM 10042 N N . SER D 1 119 ? 57.085 -3.695 41.987 1.00 14.65 113 SER D N 1
ATOM 10043 C CA . SER D 1 119 ? 56.602 -5.064 41.852 1.00 14.82 113 SER D CA 1
ATOM 10044 C C . SER D 1 119 ? 55.179 -5.091 41.314 1.00 12.60 113 SER D C 1
ATOM 10045 O O . SER D 1 119 ? 54.891 -5.807 40.353 1.00 13.88 113 SER D O 1
ATOM 10053 N N . LEU D 1 120 ? 54.284 -4.315 41.916 1.00 11.71 114 LEU D N 1
ATOM 10054 C CA . LEU D 1 120 ? 52.898 -4.329 41.475 1.00 12.35 114 LEU D CA 1
ATOM 10055 C C . LEU D 1 120 ? 52.796 -3.908 40.014 1.00 12.65 114 LEU D C 1
ATOM 10056 O O . LEU D 1 120 ? 52.008 -4.472 39.263 1.00 13.09 114 LEU D O 1
ATOM 10072 N N . GLU D 1 121 ? 53.597 -2.928 39.608 1.00 13.22 115 GLU D N 1
ATOM 10073 C CA . GLU D 1 121 ? 53.585 -2.498 38.217 1.00 13.34 115 GLU D CA 1
ATOM 10074 C C . GLU D 1 121 ? 54.041 -3.644 37.311 1.00 12.66 115 GLU D C 1
ATOM 10075 O O . GLU D 1 121 ? 53.365 -3.984 36.343 1.00 14.27 115 GLU D O 1
ATOM 10087 N N . ALA D 1 122 ? 55.173 -4.258 37.653 1.00 13.08 116 ALA D N 1
ATOM 10088 C CA . ALA D 1 122 ? 55.718 -5.341 36.842 1.00 15.03 116 ALA D CA 1
ATOM 10089 C C . ALA D 1 122 ? 54.785 -6.542 36.798 1.00 14.08 116 ALA D C 1
ATOM 10090 O O . ALA D 1 122 ? 54.731 -7.262 35.803 1.00 16.61 116 ALA D O 1
ATOM 10097 N N . GLN D 1 123 ? 54.050 -6.761 37.884 1.00 13.48 117 GLN D N 1
ATOM 10098 C CA . GLN D 1 123 ? 53.121 -7.884 37.951 1.00 13.00 117 GLN D CA 1
ATOM 10099 C C . GLN D 1 123 ? 51.889 -7.661 37.091 1.00 13.43 117 GLN D C 1
ATOM 10100 O O . GLN D 1 123 ? 51.140 -8.596 36.848 1.00 15.62 117 GLN D O 1
ATOM 10114 N N . GLY D 1 124 ? 51.676 -6.431 36.631 1.00 13.41 118 GLY D N 1
ATOM 10115 C CA . GLY D 1 124 ? 50.577 -6.145 35.727 1.00 13.67 118 GLY D CA 1
ATOM 10116 C C . GLY D 1 124 ? 49.312 -5.634 36.384 1.00 13.60 118 GLY D C 1
ATOM 10117 O O . GLY D 1 124 ? 48.218 -5.813 35.846 1.00 14.82 118 GLY D O 1
ATOM 10121 N N . PHE D 1 125 ? 49.434 -5.012 37.549 1.00 12.85 119 PHE D N 1
ATOM 10122 C CA . PHE D 1 125 ? 48.278 -4.375 38.159 1.00 13.12 119 PHE D CA 1
ATOM 10123 C C . PHE D 1 125 ? 47.907 -3.093 37.439 1.00 13.44 119 PHE D C 1
ATOM 10124 O O . PHE D 1 125 ? 48.729 -2.508 36.731 1.00 13.31 119 PHE D O 1
ATOM 10141 N N . LYS D 1 126 ? 46.656 -2.674 37.604 1.00 12.92 120 LYS D N 1
ATOM 10142 C CA . LYS D 1 126 ? 46.155 -1.459 36.970 1.00 13.29 120 LYS D CA 1
ATOM 10143 C C . LYS D 1 126 ? 46.324 -0.249 37.865 1.00 12.78 120 LYS D C 1
ATOM 10144 O O . LYS D 1 126 ? 46.616 0.844 37.397 1.00 13.73 120 LYS D O 1
ATOM 10163 N N . SER D 1 127 ? 46.091 -0.417 39.158 1.00 11.92 121 SER D N 1
ATOM 10164 C CA . SER D 1 127 ? 46.266 0.700 40.055 1.00 11.99 121 SER D CA 1
ATOM 10165 C C . SER D 1 127 ? 46.389 0.199 41.477 1.00 12.25 121 SER D C 1
ATOM 10166 O O . SER D 1 127 ? 46.119 -0.963 41.760 1.00 12.87 121 SER D O 1
ATOM 10174 N N . VAL D 1 128 ? 46.817 1.094 42.356 1.00 11.05 122 VAL D N 1
ATOM 10175 C CA . VAL D 1 128 ? 46.995 0.790 43.761 1.00 11.59 122 VAL D CA 1
ATOM 10176 C C . VAL D 1 128 ? 46.277 1.862 44.560 1.00 12.44 122 VAL D C 1
ATOM 10177 O O . VAL D 1 128 ? 46.425 3.055 44.295 1.00 12.96 122 VAL D O 1
ATOM 10190 N N . VAL D 1 129 ? 45.489 1.419 45.532 1.00 11.18 123 VAL D N 1
ATOM 10191 C CA . VAL D 1 129 ? 44.665 2.302 46.346 1.00 11.19 123 VAL D CA 1
ATOM 10192 C C . VAL D 1 129 ? 45.164 2.311 47.793 1.00 11.50 123 VAL D C 1
ATOM 10193 O O . VAL D 1 129 ? 45.428 1.263 48.370 1.00 12.17 123 VAL D O 1
ATOM 10206 N N . ALA D 1 130 ? 45.307 3.505 48.357 1.00 12.40 124 ALA D N 1
ATOM 10207 C CA . ALA D 1 130 ? 45.674 3.675 49.754 1.00 12.64 124 ALA D CA 1
ATOM 10208 C C . ALA D 1 130 ? 44.529 4.326 50.513 1.00 12.09 124 ALA D C 1
ATOM 10209 O O . ALA D 1 130 ? 43.972 5.321 50.061 1.00 12.91 124 ALA D O 1
ATOM 10216 N N . VAL D 1 131 ? 44.176 3.757 51.659 1.00 11.18 125 VAL D N 1
ATOM 10217 C CA . VAL D 1 131 ? 43.111 4.297 52.495 1.00 11.78 125 VAL D CA 1
ATOM 10218 C C . VAL D 1 131 ? 43.776 4.983 53.666 1.00 12.51 125 VAL D C 1
ATOM 10219 O O . VAL D 1 131 ? 44.542 4.351 54.396 1.00 12.63 125 VAL D O 1
ATOM 10232 N N . ILE D 1 132 ? 43.500 6.272 53.822 1.00 12.73 126 ILE D N 1
ATOM 10233 C CA . ILE D 1 132 ? 44.136 7.085 54.842 1.00 13.88 126 ILE D CA 1
ATOM 10234 C C . ILE D 1 132 ? 43.086 7.756 55.712 1.00 13.98 126 ILE D C 1
ATOM 10235 O O . ILE D 1 132 ? 42.303 8.588 55.247 1.00 14.16 126 ILE D O 1
ATOM 10251 N N . GLY D 1 133 ? 43.059 7.368 56.978 1.00 14.44 127 GLY D N 1
ATOM 10252 C CA . GLY D 1 133 ? 42.245 8.052 57.961 1.00 14.01 127 GLY D CA 1
ATOM 10253 C C . GLY D 1 133 ? 42.788 9.440 58.230 1.00 15.25 127 GLY D C 1
ATOM 10254 O O . GLY D 1 133 ? 43.990 9.611 58.418 1.00 17.38 127 GLY D O 1
ATOM 10258 N N . LEU D 1 134 ? 41.904 10.429 58.273 1.00 15.20 128 LEU D N 1
ATOM 10259 C CA . LEU D 1 134 ? 42.318 11.831 58.295 1.00 17.21 128 LEU D CA 1
ATOM 10260 C C . LEU D 1 134 ? 41.995 12.525 59.618 1.00 20.26 128 LEU D C 1
ATOM 10261 O O . LEU D 1 134 ? 41.045 12.145 60.306 1.00 20.68 128 LEU D O 1
ATOM 10277 N N . PRO D 1 135 ? 42.787 13.549 59.981 1.00 23.52 129 PRO D N 1
ATOM 10278 C CA . PRO D 1 135 ? 43.953 14.068 59.251 1.00 24.23 129 PRO D CA 1
ATOM 10279 C C . PRO D 1 135 ? 45.200 13.219 59.470 1.00 24.78 129 PRO D C 1
ATOM 10280 O O . PRO D 1 135 ? 45.350 12.619 60.533 1.00 26.09 129 PRO D O 1
ATOM 10291 N N . ASN D 1 136 ? 46.070 13.159 58.462 1.00 23.42 130 ASN D N 1
ATOM 10292 C CA . ASN D 1 136 ? 47.364 12.489 58.583 1.00 23.29 130 ASN D CA 1
ATOM 10293 C C . ASN D 1 136 ? 48.321 13.025 57.523 1.00 22.40 130 ASN D C 1
ATOM 10294 O O . ASN D 1 136 ? 48.592 12.358 56.527 1.00 21.56 130 ASN D O 1
ATOM 10305 N N . ASP D 1 137 ? 48.845 14.226 57.759 1.00 21.67 131 ASP D N 1
ATOM 10306 C CA . ASP D 1 137 ? 49.660 14.909 56.760 1.00 22.07 131 ASP D CA 1
ATOM 10307 C C . ASP D 1 137 ? 50.883 14.100 56.331 1.00 20.24 131 ASP D C 1
ATOM 10308 O O . ASP D 1 137 ? 51.179 14.036 55.148 1.00 20.83 131 ASP D O 1
ATOM 10317 N N . PRO D 1 138 ? 51.584 13.467 57.284 1.00 20.87 132 PRO D N 1
ATOM 10318 C CA . PRO D 1 138 ? 52.755 12.685 56.868 1.00 20.51 132 PRO D CA 1
ATOM 10319 C C . PRO D 1 138 ? 52.420 11.621 55.819 1.00 18.70 132 PRO D C 1
ATOM 10320 O O . PRO D 1 138 ? 53.099 11.531 54.790 1.00 17.89 132 PRO D O 1
ATOM 10331 N N . SER D 1 139 ? 51.368 10.846 56.048 1.00 18.18 133 SER D N 1
ATOM 10332 C CA . SER D 1 139 ? 51.027 9.812 55.096 1.00 16.39 133 SER D CA 1
ATOM 10333 C C . SER D 1 139 ? 50.503 10.383 53.778 1.00 15.16 133 SER D C 1
ATOM 10334 O O . SER D 1 139 ? 50.847 9.892 52.703 1.00 15.73 133 SER D O 1
ATOM 10342 N N . VAL D 1 140 ? 49.675 11.413 53.849 1.00 15.19 134 VAL D N 1
ATOM 10343 C CA . VAL D 1 140 ? 49.170 12.036 52.630 1.00 15.93 134 VAL D CA 1
ATOM 10344 C C . VAL D 1 140 ? 50.335 12.589 51.797 1.00 16.96 134 VAL D C 1
ATOM 10345 O O . VAL D 1 140 ? 50.408 12.389 50.574 1.00 17.38 134 VAL D O 1
ATOM 10358 N N . ARG D 1 141 ? 51.273 13.257 52.457 0.99 17.42 135 ARG D N 1
ATOM 10359 C CA . ARG D 1 141 ? 52.370 13.874 51.734 1.00 18.52 135 ARG D CA 1
ATOM 10360 C C . ARG D 1 141 ? 53.283 12.814 51.125 1.00 18.49 135 ARG D C 1
ATOM 10361 O O . ARG D 1 141 ? 53.736 12.954 49.995 1.00 19.29 135 ARG D O 1
ATOM 10382 N N A MET D 1 142 ? 53.531 11.736 51.864 0.41 18.09 136 MET D N 1
ATOM 10383 N N B MET D 1 142 ? 53.522 11.745 51.867 0.59 16.94 136 MET D N 1
ATOM 10384 C CA A MET D 1 142 ? 54.375 10.656 51.358 0.41 18.99 136 MET D CA 1
ATOM 10385 C CA B MET D 1 142 ? 54.364 10.667 51.381 0.59 17.54 136 MET D CA 1
ATOM 10386 C C A MET D 1 142 ? 53.724 9.990 50.149 0.41 17.31 136 MET D C 1
ATOM 10387 C C B MET D 1 142 ? 53.726 9.979 50.167 0.59 16.44 136 MET D C 1
ATOM 10388 O O A MET D 1 142 ? 54.382 9.751 49.134 0.41 17.57 136 MET D O 1
ATOM 10389 O O B MET D 1 142 ? 54.391 9.735 49.155 0.59 16.72 136 MET D O 1
ATOM 10416 N N . HIS D 1 143 ? 52.432 9.700 50.252 1.00 15.32 137 HIS D N 1
ATOM 10417 C CA . HIS D 1 143 ? 51.716 9.062 49.159 1.00 14.91 137 HIS D CA 1
ATOM 10418 C C . HIS D 1 143 ? 51.709 9.947 47.915 1.00 15.67 137 HIS D C 1
ATOM 10419 O O . HIS D 1 143 ? 51.972 9.478 46.803 1.00 16.14 137 HIS D O 1
ATOM 10433 N N . GLU D 1 144 ? 51.431 11.234 48.100 1.00 16.00 138 GLU D N 1
ATOM 10434 C CA . GLU D 1 144 ? 51.407 12.139 46.958 1.00 16.97 138 GLU D CA 1
ATOM 10435 C C . GLU D 1 144 ? 52.803 12.334 46.364 1.00 19.43 138 GLU D C 1
ATOM 10436 O O . GLU D 1 144 ? 52.949 12.499 45.156 1.00 20.65 138 GLU D O 1
ATOM 10448 N N . ALA D 1 145 ? 53.831 12.266 47.199 1.00 19.45 139 ALA D N 1
ATOM 10449 C CA . ALA D 1 145 ? 55.197 12.380 46.697 1.00 21.07 139 ALA D CA 1
ATOM 10450 C C . ALA D 1 145 ? 55.538 11.201 45.789 1.00 21.35 139 ALA D C 1
ATOM 10451 O O . ALA D 1 145 ? 56.372 11.317 44.889 1.00 21.96 139 ALA D O 1
ATOM 10458 N N . LEU D 1 146 ? 54.885 10.066 46.034 1.00 21.30 140 LEU D N 1
ATOM 10459 C CA . LEU D 1 146 ? 55.115 8.855 45.249 1.00 22.09 140 LEU D CA 1
ATOM 10460 C C . LEU D 1 146 ? 54.121 8.677 44.107 1.00 21.71 140 LEU D C 1
ATOM 10461 O O . LEU D 1 146 ? 54.088 7.624 43.466 1.00 24.41 140 LEU D O 1
ATOM 10477 N N . GLY D 1 147 ? 53.316 9.701 43.843 1.00 19.97 141 GLY D N 1
ATOM 10478 C CA . GLY D 1 147 ? 52.472 9.695 42.664 1.00 18.94 141 GLY D CA 1
ATOM 10479 C C . GLY D 1 147 ? 51.012 9.337 42.877 1.00 17.51 141 GLY D C 1
ATOM 10480 O O . GLY D 1 147 ? 50.239 9.337 41.922 1.00 18.79 141 GLY D O 1
ATOM 10484 N N . TYR D 1 148 ? 50.628 9.017 44.107 1.00 15.93 142 TYR D N 1
ATOM 10485 C CA . TYR D 1 148 ? 49.224 8.759 44.400 1.00 14.17 142 TYR D CA 1
ATOM 10486 C C . TYR D 1 148 ? 48.449 10.064 44.306 1.00 14.74 142 TYR D C 1
ATOM 10487 O O . TYR D 1 148 ? 48.924 11.110 44.759 1.00 15.39 142 TYR D O 1
ATOM 10505 N N . ALA D 1 149 ? 47.259 10.005 43.718 1.00 15.26 143 ALA D N 1
ATOM 10506 C CA . ALA D 1 149 ? 46.401 11.176 43.602 1.00 16.91 143 ALA D CA 1
ATOM 10507 C C . ALA D 1 149 ? 45.217 11.054 44.556 1.00 15.10 143 ALA D C 1
ATOM 10508 O O . ALA D 1 149 ? 44.693 9.963 44.756 1.00 14.29 143 ALA D O 1
ATOM 10515 N N . PRO D 1 150 ? 44.779 12.179 45.133 1.00 15.73 144 PRO D N 1
ATOM 10516 C CA . PRO D 1 150 ? 43.584 12.123 45.975 1.00 16.45 144 PRO D CA 1
ATOM 10517 C C . PRO D 1 150 ? 42.343 11.856 45.133 1.00 17.13 144 PRO D C 1
ATOM 10518 O O . PRO D 1 150 ? 42.101 12.551 44.148 1.00 18.50 144 PRO D O 1
ATOM 10529 N N . ARG D 1 151 ? 41.569 10.853 45.524 1.00 15.70 145 ARG D N 1
ATOM 10530 C CA . ARG D 1 151 ? 40.429 10.423 44.729 1.00 17.81 145 ARG D CA 1
ATOM 10531 C C . ARG D 1 151 ? 39.127 10.560 45.465 1.00 21.82 145 ARG D C 1
ATOM 10532 O O . ARG D 1 151 ? 38.102 10.093 44.997 1.00 24.49 145 ARG D O 1
ATOM 10553 N N . GLY D 1 152 ? 39.149 11.214 46.612 1.00 21.94 146 GLY D N 1
ATOM 10554 C CA . GLY D 1 152 ? 37.907 11.468 47.305 1.00 22.88 146 GLY D CA 1
ATOM 10555 C C . GLY D 1 152 ? 38.009 11.126 48.760 1.00 19.70 146 GLY D C 1
ATOM 10556 O O . GLY D 1 152 ? 39.041 10.693 49.253 1.00 18.76 146 GLY D O 1
ATOM 10560 N N A MET D 1 153 ? 36.910 11.336 49.465 0.41 20.75 147 MET D N 1
ATOM 10561 N N B MET D 1 153 ? 36.891 11.272 49.450 0.59 18.73 147 MET D N 1
ATOM 10562 C CA A MET D 1 153 ? 36.925 11.242 50.908 0.41 23.04 147 MET D CA 1
ATOM 10563 C CA B MET D 1 153 ? 36.907 11.276 50.895 0.59 21.01 147 MET D CA 1
ATOM 10564 C C A MET D 1 153 ? 35.508 11.126 51.424 0.41 20.32 147 MET D C 1
ATOM 10565 C C B MET D 1 153 ? 35.492 11.099 51.391 0.59 18.81 147 MET D C 1
ATOM 10566 O O A MET D 1 153 ? 34.624 11.865 50.999 0.41 21.53 147 MET D O 1
ATOM 10567 O O B MET D 1 153 ? 34.586 11.767 50.905 0.59 19.89 147 MET D O 1
ATOM 10594 N N . LEU D 1 154 ? 35.302 10.182 52.334 1.00 16.93 148 LEU D N 1
ATOM 10595 C CA . LEU D 1 154 ? 34.021 10.036 53.014 1.00 14.45 148 LEU D CA 1
ATOM 10596 C C . LEU D 1 154 ? 34.101 10.856 54.282 1.00 14.66 148 LEU D C 1
ATOM 10597 O O . LEU D 1 154 ? 35.103 10.813 54.980 1.00 15.67 148 LEU D O 1
ATOM 10613 N N . ARG D 1 155 ? 33.064 11.628 54.577 1.00 15.48 149 ARG D N 1
ATOM 10614 C CA . ARG D 1 155 ? 33.091 12.488 55.756 1.00 16.14 149 ARG D CA 1
ATOM 10615 C C . ARG D 1 155 ? 32.617 11.755 56.998 1.00 13.95 149 ARG D C 1
ATOM 10616 O O . ARG D 1 155 ? 31.625 11.028 56.945 1.00 13.67 149 ARG D O 1
ATOM 10637 N N . ALA D 1 156 ? 33.312 11.976 58.112 1.00 13.18 150 ALA D N 1
ATOM 10638 C CA . ALA D 1 156 ? 32.844 11.499 59.405 1.00 13.75 150 ALA D CA 1
ATOM 10639 C C . ALA D 1 156 ? 32.470 10.028 59.298 1.00 14.91 150 ALA D C 1
ATOM 10640 O O . ALA D 1 156 ? 31.418 9.596 59.774 1.00 15.57 150 ALA D O 1
ATOM 10647 N N . ALA D 1 157 ? 33.354 9.259 58.675 1.00 14.65 151 ALA D N 1
ATOM 10648 C CA . ALA D 1 157 ? 33.076 7.868 58.356 0.98 15.99 151 ALA D CA 1
ATOM 10649 C C . ALA D 1 157 ? 33.420 6.934 59.500 1.00 12.84 151 ALA D C 1
ATOM 10650 O O . ALA D 1 157 ? 32.842 5.859 59.623 1.00 12.80 151 ALA D O 1
ATOM 10657 N N . GLY D 1 158 ? 34.382 7.333 60.323 1.00 11.43 152 GLY D N 1
ATOM 10658 C CA . GLY D 1 158 ? 34.802 6.512 61.445 1.00 12.04 152 GLY D CA 1
ATOM 10659 C C . GLY D 1 158 ? 34.755 7.290 62.733 1.00 11.68 152 GLY D C 1
ATOM 10660 O O . GLY D 1 158 ? 35.073 8.485 62.746 1.00 13.24 152 GLY D O 1
ATOM 10664 N N . PHE D 1 159 ? 34.351 6.620 63.810 1.00 10.50 153 PHE D N 1
ATOM 10665 C CA . PHE D 1 159 ? 34.411 7.212 65.138 1.00 10.48 153 PHE D CA 1
ATOM 10666 C C . PHE D 1 159 ? 35.565 6.558 65.868 1.00 11.27 153 PHE D C 1
ATOM 10667 O O . PHE D 1 159 ? 35.544 5.366 66.157 1.00 12.53 153 PHE D O 1
ATOM 10684 N N . LYS D 1 160 ? 36.595 7.340 66.137 1.00 10.60 154 LYS D N 1
ATOM 10685 C CA . LYS D 1 160 ? 37.750 6.825 66.856 1.00 10.92 154 LYS D CA 1
ATOM 10686 C C . LYS D 1 160 ? 38.371 7.943 67.690 1.00 11.58 154 LYS D C 1
ATOM 10687 O O . LYS D 1 160 ? 38.352 9.108 67.298 1.00 10.90 154 LYS D O 1
ATOM 10706 N N . HIS D 1 161 ? 38.890 7.583 68.859 1.00 11.43 155 HIS D N 1
ATOM 10707 C CA . HIS D 1 161 ? 39.516 8.555 69.738 1.00 12.49 155 HIS D CA 1
ATOM 10708 C C . HIS D 1 161 ? 38.545 9.677 70.063 1.00 12.14 155 HIS D C 1
ATOM 10709 O O . HIS D 1 161 ? 38.933 10.836 70.192 1.00 13.99 155 HIS D O 1
ATOM 10723 N N . GLY D 1 162 ? 37.270 9.323 70.199 1.00 12.37 156 GLY D N 1
ATOM 10724 C CA . GLY D 1 162 ? 36.273 10.262 70.673 1.00 13.52 156 GLY D CA 1
ATOM 10725 C C . GLY D 1 162 ? 35.787 11.295 69.675 1.00 13.70 156 GLY D C 1
ATOM 10726 O O . GLY D 1 162 ? 35.069 12.222 70.045 1.00 14.37 156 GLY D O 1
ATOM 10730 N N . ASN D 1 163 ? 36.144 11.141 68.406 1.00 12.78 157 ASN D N 1
ATOM 10731 C CA . ASN D 1 163 ? 35.689 12.074 67.376 1.00 13.76 157 ASN D CA 1
ATOM 10732 C C . ASN D 1 163 ? 35.393 11.359 66.076 1.00 11.99 157 ASN D C 1
ATOM 10733 O O . ASN D 1 163 ? 35.873 10.249 65.848 1.00 11.60 157 ASN D O 1
ATOM 10744 N N . TRP D 1 164 ? 34.602 12.008 65.223 1.00 13.68 158 TRP D N 1
ATOM 10745 C CA . TRP D 1 164 ? 34.415 11.542 63.862 1.00 13.32 158 TRP D CA 1
ATOM 10746 C C . TRP D 1 164 ? 35.640 11.915 63.068 1.00 13.42 158 TRP D C 1
ATOM 10747 O O . TRP D 1 164 ? 36.193 13.009 63.237 1.00 14.41 158 TRP D O 1
ATOM 10768 N N . HIS D 1 165 ? 36.038 11.004 62.193 1.00 11.89 159 HIS D N 1
ATOM 10769 C CA . HIS D 1 165 ? 37.136 11.238 61.274 1.00 11.70 159 HIS D CA 1
ATOM 10770 C C . HIS D 1 165 ? 36.721 10.915 59.853 1.00 12.76 159 HIS D C 1
ATOM 10771 O O . HIS D 1 165 ? 36.027 9.919 59.599 1.00 12.90 159 HIS D O 1
ATOM 10785 N N . ASP D 1 166 ? 37.147 11.785 58.942 1.00 13.40 160 ASP D N 1
ATOM 10786 C CA . ASP D 1 166 ? 37.005 11.551 57.515 1.00 14.10 160 ASP D CA 1
ATOM 10787 C C . ASP D 1 166 ? 37.982 10.458 57.121 1.00 12.41 160 ASP D C 1
ATOM 10788 O O . ASP D 1 166 ? 39.004 10.269 57.780 1.00 12.99 160 ASP D O 1
ATOM 10797 N N . VAL D 1 167 ? 37.700 9.778 56.016 1.00 13.38 161 VAL D N 1
ATOM 10798 C CA . VAL D 1 167 ? 38.644 8.830 55.440 1.00 13.54 161 VAL D CA 1
ATOM 10799 C C . VAL D 1 167 ? 38.815 9.127 53.964 1.00 14.21 161 VAL D C 1
ATOM 10800 O O . VAL D 1 167 ? 37.838 9.372 53.259 1.00 13.87 161 VAL D O 1
ATOM 10813 N N . GLY D 1 168 ? 40.069 9.156 53.524 1.00 12.82 162 GLY D N 1
ATOM 10814 C CA . GLY D 1 168 ? 40.381 9.502 52.154 1.00 12.42 162 GLY D CA 1
ATOM 10815 C C . GLY D 1 168 ? 40.956 8.345 51.382 1.00 12.39 162 GLY D C 1
ATOM 10816 O O . GLY D 1 168 ? 41.600 7.469 51.948 1.00 12.98 162 GLY D O 1
ATOM 10820 N N A PHE D 1 169 ? 40.732 8.357 50.074 0.73 14.09 163 PHE D N 1
ATOM 10821 N N B PHE D 1 169 ? 40.707 8.342 50.077 0.27 14.12 163 PHE D N 1
ATOM 10822 C CA A PHE D 1 169 ? 41.282 7.348 49.176 0.73 13.70 163 PHE D CA 1
ATOM 10823 C CA B PHE D 1 169 ? 41.297 7.357 49.180 0.27 14.93 163 PHE D CA 1
ATOM 10824 C C A PHE D 1 169 ? 42.255 8.008 48.221 0.73 14.38 163 PHE D C 1
ATOM 10825 C C B PHE D 1 169 ? 42.268 8.027 48.234 0.27 14.37 163 PHE D C 1
ATOM 10826 O O A PHE D 1 169 ? 41.929 9.020 47.602 0.73 15.38 163 PHE D O 1
ATOM 10827 O O B PHE D 1 169 ? 41.958 9.045 47.618 0.27 14.87 163 PHE D O 1
ATOM 10860 N N . TRP D 1 170 ? 43.459 7.448 48.160 1.00 12.84 164 TRP D N 1
ATOM 10861 C CA . TRP D 1 170 ? 44.506 7.900 47.254 1.00 12.32 164 TRP D CA 1
ATOM 10862 C C . TRP D 1 170 ? 44.795 6.772 46.276 1.00 12.91 164 TRP D C 1
ATOM 10863 O O . TRP D 1 170 ? 44.746 5.607 46.646 1.00 14.19 164 TRP D O 1
ATOM 10884 N N . GLN D 1 171 ? 45.099 7.112 45.029 1.00 11.43 165 GLN D N 1
ATOM 10885 C CA . GLN D 1 171 ? 45.251 6.095 43.998 1.00 12.07 165 GLN D CA 1
ATOM 10886 C C . GLN D 1 171 ? 46.416 6.397 43.067 1.00 11.65 165 GLN D C 1
ATOM 10887 O O . GLN D 1 171 ? 46.567 7.517 42.586 1.00 13.05 165 GLN D O 1
ATOM 10901 N N . LEU D 1 172 ? 47.239 5.383 42.836 1.00 12.25 166 LEU D N 1
ATOM 10902 C CA . LEU D 1 172 ? 48.343 5.457 41.890 1.00 13.44 166 LEU D CA 1
ATOM 10903 C C . LEU D 1 172 ? 47.970 4.639 40.672 1.00 13.61 166 LEU D C 1
ATOM 10904 O O . LEU D 1 172 ? 47.717 3.441 40.790 1.00 13.75 166 LEU D O 1
ATOM 10920 N N . ASP D 1 173 ? 47.926 5.286 39.510 1.00 14.07 167 ASP D N 1
ATOM 10921 C CA . ASP D 1 173 ? 47.461 4.629 38.305 1.00 16.18 167 ASP D CA 1
ATOM 10922 C C . ASP D 1 173 ? 48.625 4.120 37.469 1.00 16.45 167 ASP D C 1
ATOM 10923 O O . ASP D 1 173 ? 49.581 4.858 37.229 1.00 17.66 167 ASP D O 1
ATOM 10932 N N . PHE D 1 174 ? 48.534 2.864 37.039 1.00 16.29 168 PHE D N 1
ATOM 10933 C CA . PHE D 1 174 ? 49.408 2.317 36.012 1.00 17.64 168 PHE D CA 1
ATOM 10934 C C . PHE D 1 174 ? 48.629 2.260 34.700 1.00 20.23 168 PHE D C 1
ATOM 10935 O O . PHE D 1 174 ? 47.417 2.453 34.670 1.00 21.50 168 PHE D O 1
ATOM 10952 N N . SER D 1 175 ? 49.325 1.988 33.609 1.00 22.88 169 SER D N 1
ATOM 10953 C CA . SER D 1 175 ? 48.674 1.884 32.316 1.00 24.44 169 SER D CA 1
ATOM 10954 C C . SER D 1 175 ? 48.526 0.421 31.936 1.00 23.90 169 SER D C 1
ATOM 10955 O O . SER D 1 175 ? 49.501 -0.329 31.948 1.00 23.96 169 SER D O 1
ATOM 10963 N N . LEU D 1 176 ? 47.303 0.016 31.611 1.00 24.46 170 LEU D N 1
ATOM 10964 C CA . LEU D 1 176 ? 47.058 -1.313 31.065 1.00 23.01 170 LEU D CA 1
ATOM 10965 C C . LEU D 1 176 ? 46.146 -1.197 29.872 1.00 23.74 170 LEU D C 1
ATOM 10966 O O . LEU D 1 176 ? 45.315 -0.287 29.812 1.00 26.13 170 LEU D O 1
ATOM 10982 N N . PRO D 1 177 ? 46.252 -2.152 28.946 1.00 21.48 171 PRO D N 1
ATOM 10983 C CA . PRO D 1 177 ? 45.390 -2.168 27.766 1.00 22.33 171 PRO D CA 1
ATOM 10984 C C . PRO D 1 177 ? 44.029 -2.811 28.030 1.00 23.17 171 PRO D C 1
ATOM 10985 O O . PRO D 1 177 ? 43.741 -3.253 29.138 1.00 23.61 171 PRO D O 1
ATOM 10996 N N . VAL D 1 178 ? 43.206 -2.856 26.989 1.00 24.80 172 VAL D N 1
ATOM 10997 C CA . VAL D 1 178 ? 41.975 -3.620 27.003 1.00 26.14 172 VAL D CA 1
ATOM 10998 C C . VAL D 1 178 ? 42.149 -4.782 26.029 1.00 24.89 172 VAL D C 1
ATOM 10999 O O . VAL D 1 178 ? 42.396 -4.551 24.840 1.00 26.66 172 VAL D O 1
ATOM 11012 N N . PRO D 1 179 ? 42.031 -6.034 26.509 1.00 23.85 173 PRO D N 1
ATOM 11013 C CA . PRO D 1 179 ? 41.812 -6.467 27.893 1.00 22.13 173 PRO D CA 1
ATOM 11014 C C . PRO D 1 179 ? 43.134 -6.652 28.619 1.00 21.56 173 PRO D C 1
ATOM 11015 O O . PRO D 1 179 ? 44.159 -6.859 27.959 1.00 22.63 173 PRO D O 1
ATOM 11026 N N . PRO D 1 180 ? 43.118 -6.577 29.958 1.00 20.73 174 PRO D N 1
ATOM 11027 C CA . PRO D 1 180 ? 44.331 -6.803 30.746 1.00 21.37 174 PRO D CA 1
ATOM 11028 C C . PRO D 1 180 ? 44.693 -8.274 30.846 1.00 20.96 174 PRO D C 1
ATOM 11029 O O . PRO D 1 180 ?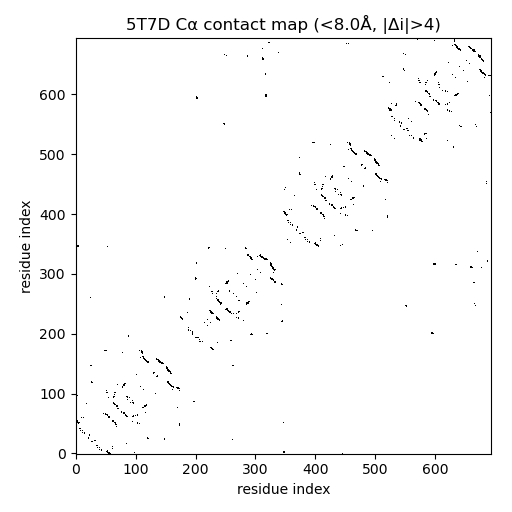 43.809 -9.119 30.940 1.00 22.31 174 PRO D O 1
ATOM 11040 N N . ARG D 1 181 ? 45.988 -8.573 30.825 1.00 18.71 175 ARG D N 1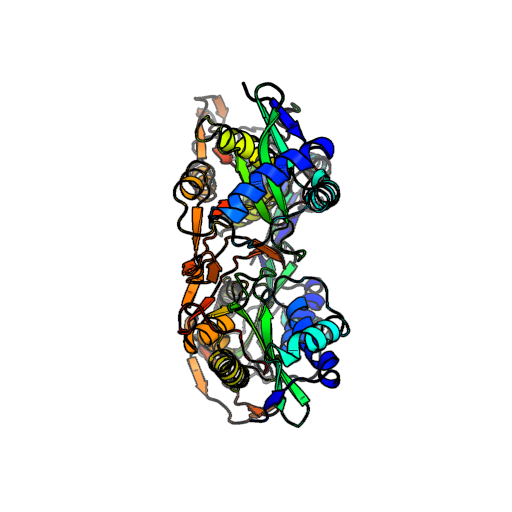
ATOM 11041 C CA . ARG D 1 181 ? 46.458 -9.924 31.075 1.00 19.02 175 ARG D CA 1
ATOM 11042 C C . ARG D 1 181 ? 46.300 -10.205 32.557 1.00 18.72 175 ARG D C 1
ATOM 11043 O O . ARG D 1 181 ? 46.412 -9.286 33.367 1.00 18.91 175 ARG D O 1
ATOM 11064 N N . PRO D 1 182 ? 46.077 -11.474 32.925 1.00 20.44 176 PRO D N 1
ATOM 11065 C CA . PRO D 1 182 ? 46.056 -11.805 34.354 1.00 21.22 176 PRO D CA 1
ATOM 11066 C C . PRO D 1 182 ? 47.371 -11.438 35.006 1.00 20.00 176 PRO D C 1
ATOM 11067 O O . PRO D 1 182 ? 48.434 -11.574 34.398 1.00 19.55 176 PRO D O 1
ATOM 11078 N N A VAL D 1 183 ? 47.285 -10.974 36.244 0.31 18.72 177 VAL D N 1
ATOM 11079 N N B VAL D 1 183 ? 47.304 -10.957 36.241 0.69 18.24 177 VAL D N 1
ATOM 11080 C CA A VAL D 1 183 ? 48.442 -10.539 37.008 0.31 18.31 177 VAL D CA 1
ATOM 11081 C CA B VAL D 1 183 ? 48.503 -10.498 36.924 0.69 17.89 177 VAL D CA 1
ATOM 11082 C C A VAL D 1 183 ? 49.429 -11.686 37.235 0.31 17.92 177 VAL D C 1
ATOM 11083 C C B VAL D 1 183 ? 49.432 -11.664 37.222 0.69 18.09 177 VAL D C 1
ATOM 11084 O O A VAL D 1 183 ? 49.026 -12.844 37.349 0.31 18.47 177 VAL D O 1
ATOM 11085 O O B VAL D 1 183 ? 48.994 -12.806 37.374 0.69 19.15 177 VAL D O 1
ATOM 11110 N N . LEU D 1 184 ? 50.721 -11.362 37.298 1.00 16.70 178 LEU D N 1
ATOM 11111 C CA . LEU D 1 184 ? 51.734 -12.344 37.632 1.00 18.57 178 LEU D CA 1
ATOM 11112 C C . LEU D 1 184 ? 51.858 -12.445 39.141 1.00 19.72 178 LEU D C 1
ATOM 11113 O O . LEU D 1 184 ? 51.591 -11.474 39.857 1.00 17.79 178 LEU D O 1
ATOM 11129 N N . PRO D 1 185 ? 52.290 -13.610 39.634 1.00 22.70 179 PRO D N 1
ATOM 11130 C CA . PRO D 1 185 ? 52.626 -13.679 41.055 1.00 23.36 179 PRO D CA 1
ATOM 11131 C C . PRO D 1 185 ? 53.921 -12.923 41.309 1.00 22.08 179 PRO D C 1
ATOM 11132 O O . PRO D 1 185 ? 54.629 -12.534 40.376 1.00 23.29 179 PRO D O 1
ATOM 11143 N N . VAL D 1 186 ? 54.228 -12.710 42.577 1.00 22.27 180 VAL D N 1
ATOM 11144 C CA . VAL D 1 186 ? 55.440 -12.023 42.961 1.00 23.04 180 VAL D CA 1
ATOM 11145 C C . VAL D 1 186 ? 56.660 -12.843 42.544 1.00 23.95 180 VAL D C 1
ATOM 11146 O O . VAL D 1 186 ? 57.658 -12.274 42.117 1.00 26.29 180 VAL D O 1
#

Sequence (694 aa):
ADIRRATEADMPAVCTIVNHYIETSSTVNFRTEPQEPQEWTDDLVRLRERRYPWLVAEVDGEVAGIAYAGPWKARNAYDWTAESTVYVSPRRHQRTGLGSTLYTHLLKSLEAQGFKSVVAVIGLPNDPSVRMHEALGYAPRGMLRAAGFKHGNWHDVGFFWQLDFSLPVPPRPVVLPVADIRRATEADMPAVCTIVNHYIETSTVNFRTEPQEPQEEWTDDLVRLRERYPWLVAEVDGEVAGIAYAGPWKARNAYDWTAESTVYVSPRHQRTGLGSTLYTHLLKSLEAQGFKSVVAVIGLPNDPSVRMHEALGYAPRGMLRAAGFKHGNWHDVGFFWQLDFSLPVPPRPVLPVPADIRRATEADMMPAVCTIVNHYIETSTVNFRTEPQEPQEEWTDDLVRLRERRYPWLVAEVDGEVAGIAYAGPWKARNAYDWTAESTVYVSPRHQRTGLGSTLYTHLLKSLEAQGFKSVVAVIGLPNDPSVRMHEALGYAPRGMLRAAGFKHGNWHDVGFFWQLDFSLPVPPRPVVLPVPADIRRATEADMPAVCTIVNHYIETSTVNFRTEPQEPQQEWTDDLVRLRERYPWLVAEVDGEVAGIAYAGPWKARNAYDWTAESTVYVSPRHQRTGLGSTLYTHLLKSLEAQGFKSVVAVIGLPNDPSVRMMHEALGYAPRGMMLRAAGFKHGNWHDVGFFWQLDFSLPVPPRPVVLPV

Secondary structure (DSSP, 8-state):
-EEEE--GGGHHHHHHHHHHHHHH-SSS---SPPPHHHHHHHHHHHTTTS-EEEEEETTEEEEEEEEEESSSSGGGTTEEEEEEEE-GGGTTSSHHHHHHHHHHHHHHHHT-SEEEEEEESS-HHHHHHHHHTT-EEEEEEEEEEEETTEEEEEEEEEEE----SSPPPPPP-/--EEE--GGGHHHHHHHHHHHHHH-SSS---S---HHHHHHHHHHHTTTS-EEEEEETTEEEEEEEEEESSSSGGGTTEEEEEEEE-GGGTTSSHHHHHHHHHHHHHHHHT-SEEEEEEESS-HHHHHHHHHTT-EEEEEEEEEEEETTEEEEEEEEEEE----SSPPPPPP-/--EEEE--GGGHHHHHHHHHHHHHH-SSS---S---HHHHHHHHHHHTTTS-EEEEEETTEEEEEEEEEESSSSGGGTTEEEEEEEE-GGGTTSSHHHHHHHHHHHHHHHHT-SEEEEEEESS-HHHHHHHHHTT-EEEEEEEEEEEETTEEEEEEEEEEEPP--SSPPPPPP-/--EEEE--GGGHHHHHHHHHHHHHH-SSS---S---HHHHHHHHHHHTTTS-EEEEEETTEEEEEEEEEESSSSGGGTTEEEEEEEE-TTSTTSSHHHHHHHHHHHHHHHHT-SEEEEEEESS-HHHHHHHHHTT-EEEEEEEEEEEETTEEEEEEEEEEEPP--SSPPPPPP-